Protein AF-0000000076637275 (afdb_homodimer)

Organism: NCBI:txid5963

Structure (mmCIF, N/CA/C/O backbone):
data_AF-0000000076637275-model_v1
#
loop_
_entity.id
_entity.type
_entity.pdbx_description
1 polymer 'Methyltransferase type 11 domain-containing protein'
#
loop_
_atom_site.group_PDB
_atom_site.id
_atom_site.type_symbol
_atom_site.label_atom_id
_atom_site.label_alt_id
_atom_site.label_comp_id
_atom_site.label_asym_id
_atom_site.label_entity_id
_atom_site.label_seq_id
_atom_site.pdbx_PDB_ins_code
_atom_site.Cartn_x
_atom_site.Cartn_y
_atom_site.Cartn_z
_atom_site.occupancy
_atom_site.B_iso_or_equiv
_atom_site.auth_seq_id
_atom_site.auth_comp_id
_atom_site.auth_asym_id
_atom_site.auth_atom_id
_atom_site.pdbx_PDB_model_num
ATOM 1 N N . MET A 1 1 ? 7.848 -31.219 1.165 1 67.25 1 MET A N 1
ATOM 2 C CA . MET A 1 1 ? 6.859 -31.219 0.088 1 67.25 1 MET A CA 1
ATOM 3 C C . MET A 1 1 ? 7.438 -30.594 -1.179 1 67.25 1 MET A C 1
ATOM 5 O O . MET A 1 1 ? 8.336 -29.75 -1.108 1 67.25 1 MET A O 1
ATOM 9 N N . SER A 1 2 ? 6.883 -31.141 -2.352 1 79.88 2 SER A N 1
ATOM 10 C CA . SER A 1 2 ? 7.594 -30.859 -3.594 1 79.88 2 SER A CA 1
ATOM 11 C C . SER A 1 2 ? 7.129 -29.547 -4.203 1 79.88 2 SER A C 1
ATOM 13 O O . SER A 1 2 ? 5.961 -29.172 -4.086 1 79.88 2 SER A O 1
ATOM 15 N N . ALA A 1 3 ? 8.109 -28.812 -4.66 1 84.88 3 ALA A N 1
ATOM 16 C CA . ALA A 1 3 ? 7.832 -27.625 -5.465 1 84.88 3 ALA A CA 1
ATOM 17 C C . ALA A 1 3 ? 7.305 -28 -6.844 1 84.88 3 ALA A C 1
ATOM 19 O O . ALA A 1 3 ? 7.629 -29.078 -7.363 1 84.88 3 ALA A O 1
ATOM 20 N N . LYS A 1 4 ? 6.457 -27.125 -7.391 1 90 4 LYS A N 1
ATOM 21 C CA . LYS A 1 4 ? 6.098 -27.297 -8.797 1 90 4 LYS A CA 1
ATOM 22 C C . LYS A 1 4 ? 7.324 -27.172 -9.695 1 90 4 LYS A C 1
ATOM 24 O O . LYS A 1 4 ? 8.211 -26.359 -9.43 1 90 4 LYS A O 1
ATOM 29 N N . THR A 1 5 ? 7.27 -27.938 -10.719 1 93.06 5 THR A N 1
ATOM 30 C CA . THR A 1 5 ? 8.281 -27.766 -11.758 1 93.06 5 THR A CA 1
ATOM 31 C C . THR A 1 5 ? 8.008 -26.5 -12.57 1 93.06 5 THR A C 1
ATOM 33 O O . THR A 1 5 ? 6.918 -25.922 -12.477 1 93.06 5 THR A O 1
ATOM 36 N N . ILE A 1 6 ? 8.992 -26.094 -13.352 1 95.31 6 ILE A N 1
ATOM 37 C CA . ILE A 1 6 ? 8.844 -24.922 -14.203 1 95.31 6 ILE A CA 1
ATOM 38 C C . ILE A 1 6 ? 7.66 -25.109 -15.148 1 95.31 6 ILE A C 1
ATOM 40 O O . ILE A 1 6 ? 6.852 -24.203 -15.336 1 95.31 6 ILE A O 1
ATOM 44 N N . SER A 1 7 ? 7.582 -26.266 -15.703 1 95 7 SER A N 1
ATOM 45 C CA . SER A 1 7 ? 6.5 -26.562 -16.641 1 95 7 SER A CA 1
ATOM 46 C C . SER A 1 7 ? 5.145 -26.531 -15.938 1 95 7 SER A C 1
ATOM 48 O O . SER A 1 7 ? 4.164 -26.031 -16.5 1 95 7 SER A O 1
ATOM 50 N N . GLU A 1 8 ? 5.043 -27.047 -14.766 1 93.44 8 GLU A N 1
ATOM 51 C CA . GLU A 1 8 ? 3.809 -27.031 -13.992 1 93.44 8 GLU A CA 1
ATOM 52 C C . GLU A 1 8 ? 3.406 -25.594 -13.633 1 93.44 8 GLU A C 1
ATOM 54 O O . GLU A 1 8 ? 2.223 -25.25 -13.664 1 93.44 8 GLU A O 1
ATOM 59 N N . LEU A 1 9 ? 4.363 -24.797 -13.266 1 94.88 9 LEU A N 1
ATOM 60 C CA . LEU A 1 9 ? 4.109 -23.406 -12.938 1 94.88 9 LEU A CA 1
ATOM 61 C C . LEU A 1 9 ? 3.564 -22.641 -14.141 1 94.88 9 LEU A C 1
ATOM 63 O O . LEU A 1 9 ? 2.576 -21.922 -14.031 1 94.88 9 LEU A O 1
ATOM 67 N N . GLU A 1 10 ? 4.254 -22.828 -15.234 1 95.69 10 GLU A N 1
ATOM 68 C CA . GLU A 1 10 ? 3.791 -22.172 -16.469 1 95.69 10 GLU A CA 1
ATOM 69 C C . GLU A 1 10 ? 2.342 -22.547 -16.766 1 95.69 10 GLU A C 1
ATOM 71 O O . GLU A 1 10 ? 1.521 -21.672 -17.047 1 95.69 10 GLU A O 1
ATOM 76 N N . SER A 1 11 ? 2.029 -23.828 -16.703 1 95.12 11 SER A N 1
ATOM 77 C CA . SER A 1 11 ? 0.68 -24.312 -16.984 1 95.12 11 SER A CA 1
ATOM 78 C C . SER A 1 11 ? -0.331 -23.719 -16.016 1 95.12 11 SER A C 1
ATOM 80 O O . SER A 1 11 ? -1.415 -23.297 -16.422 1 95.12 11 SER A O 1
ATOM 82 N N . PHE A 1 12 ? -0.016 -23.719 -14.812 1 93.88 12 PHE A N 1
ATOM 83 C CA . PHE A 1 12 ? -0.884 -23.172 -13.773 1 93.88 12 PHE A CA 1
ATOM 84 C C . PHE A 1 12 ? -1.233 -21.719 -14.062 1 93.88 12 PHE A C 1
ATOM 86 O O . PHE A 1 12 ? -2.408 -21.344 -14.07 1 93.88 12 PHE A O 1
ATOM 93 N N . TRP A 1 13 ? -0.247 -20.922 -14.32 1 95.75 13 TRP A N 1
ATOM 94 C CA . TRP A 1 13 ? -0.464 -19.484 -14.461 1 95.75 13 TRP A CA 1
ATOM 95 C C . TRP A 1 13 ? -1.08 -19.156 -15.82 1 95.75 13 TRP A C 1
ATOM 97 O O . TRP A 1 13 ? -1.781 -18.156 -15.969 1 95.75 13 TRP A O 1
ATOM 107 N N . ASN A 1 14 ? -0.792 -20.047 -16.828 1 96.25 14 ASN A N 1
ATOM 108 C CA . ASN A 1 14 ? -1.54 -19.922 -18.062 1 96.25 14 ASN A CA 1
ATOM 109 C C . ASN A 1 14 ? -3.041 -20.078 -17.844 1 96.25 14 ASN A C 1
ATOM 111 O O . ASN A 1 14 ? -3.844 -19.344 -18.406 1 96.25 14 ASN A O 1
ATOM 115 N N . GLU A 1 15 ? -3.316 -21.031 -17.016 1 94 15 GLU A N 1
ATOM 116 C CA . GLU A 1 15 ? -4.719 -21.312 -16.734 1 94 15 GLU A CA 1
ATOM 117 C C . GLU A 1 15 ? -5.348 -20.234 -15.875 1 94 15 GLU A C 1
ATOM 119 O O . GLU A 1 15 ? -6.531 -19.922 -16.016 1 94 15 GLU A O 1
ATOM 124 N N . PHE A 1 16 ? -4.641 -19.609 -15.07 1 92.44 16 PHE A N 1
ATOM 125 C CA . PHE A 1 16 ? -5.152 -18.75 -14.016 1 92.44 16 PHE A CA 1
ATOM 126 C C . PHE A 1 16 ? -5.219 -17.297 -14.484 1 92.44 16 PHE A C 1
ATOM 128 O O . PHE A 1 16 ? -5.723 -16.422 -13.773 1 92.44 16 PHE A O 1
ATOM 135 N N . GLN A 1 17 ? -4.758 -16.938 -15.578 1 90.75 17 GLN A N 1
ATOM 136 C CA . GLN A 1 17 ? -4.445 -15.57 -15.977 1 90.75 17 GLN A CA 1
ATOM 137 C C . GLN A 1 17 ? -5.684 -14.68 -15.898 1 90.75 17 GLN A C 1
ATOM 139 O O . GLN A 1 17 ? -5.652 -13.625 -15.266 1 90.75 17 GLN A O 1
ATOM 144 N N . SER A 1 18 ? -6.82 -15.039 -16.406 1 87.31 18 SER A N 1
ATOM 145 C CA . SER A 1 18 ? -8.008 -14.188 -16.469 1 87.31 18 SER A CA 1
ATOM 146 C C . SER A 1 18 ? -8.617 -14 -15.078 1 87.31 18 SER A C 1
ATOM 148 O O . SER A 1 18 ? -8.93 -12.867 -14.688 1 87.31 18 SER A O 1
ATOM 150 N N . ASP A 1 19 ? -8.695 -15.102 -14.367 1 89.88 19 ASP A N 1
ATOM 151 C CA . ASP A 1 19 ? -9.273 -15.031 -13.023 1 89.88 19 ASP A CA 1
ATOM 152 C C . ASP A 1 19 ? -8.352 -14.281 -12.07 1 89.88 19 ASP A C 1
ATOM 154 O O . ASP A 1 19 ? -8.82 -13.547 -11.195 1 89.88 19 ASP A O 1
ATOM 158 N N . TYR A 1 20 ? -7.102 -14.5 -12.266 1 90.56 20 TYR A N 1
ATOM 159 C CA . TYR A 1 20 ? -6.156 -13.781 -11.422 1 90.56 20 TYR A CA 1
ATOM 160 C C . TYR A 1 20 ? -6.309 -12.273 -11.594 1 90.56 20 TYR A C 1
ATOM 162 O O . TYR A 1 20 ? -6.418 -11.539 -10.609 1 90.56 20 TYR A O 1
ATOM 170 N N . GLU A 1 21 ? -6.32 -11.805 -12.766 1 87.88 21 GLU A N 1
ATOM 171 C CA . GLU A 1 21 ? -6.422 -10.375 -13.047 1 87.88 21 GLU A CA 1
ATOM 172 C C . GLU A 1 21 ? -7.695 -9.789 -12.453 1 87.88 21 GLU A C 1
ATOM 174 O O . GLU A 1 21 ? -7.656 -8.742 -11.797 1 87.88 21 GLU A O 1
ATOM 179 N N . SER A 1 22 ? -8.758 -10.469 -12.625 1 84.56 22 SER A N 1
ATOM 180 C CA . SER A 1 22 ? -10.062 -9.906 -12.266 1 84.56 22 SER A CA 1
ATOM 181 C C . SER A 1 22 ? -10.305 -10.008 -10.766 1 84.56 22 SER A C 1
ATOM 183 O O . SER A 1 22 ? -10.984 -9.156 -10.18 1 84.56 22 SER A O 1
ATOM 185 N N . LYS A 1 23 ? -9.672 -10.977 -10.148 1 82.06 23 LYS A N 1
ATOM 186 C CA . LYS A 1 23 ? -10.109 -11.25 -8.781 1 82.06 23 LYS A CA 1
ATOM 187 C C . LYS A 1 23 ? -9.016 -10.93 -7.773 1 82.06 23 LYS A C 1
ATOM 189 O O . LYS A 1 23 ? -9.297 -10.609 -6.621 1 82.06 23 LYS A O 1
ATOM 194 N N . LEU A 1 24 ? -7.766 -11.062 -8.172 1 83.44 24 LEU A N 1
ATOM 195 C CA . LEU A 1 24 ? -6.703 -10.992 -7.176 1 83.44 24 LEU A CA 1
ATOM 196 C C . LEU A 1 24 ? -5.688 -9.914 -7.539 1 83.44 24 LEU A C 1
ATOM 198 O O . LEU A 1 24 ? -4.977 -9.406 -6.668 1 83.44 24 LEU A O 1
ATOM 202 N N . GLY A 1 25 ? -5.676 -9.609 -8.773 1 84.31 25 GLY A N 1
ATOM 203 C CA . GLY A 1 25 ? -4.613 -8.75 -9.273 1 84.31 25 GLY A CA 1
ATOM 204 C C . GLY A 1 25 ? -4.52 -7.43 -8.539 1 84.31 25 GLY A C 1
ATOM 205 O O . GLY A 1 25 ? -3.436 -7.023 -8.117 1 84.31 25 GLY A O 1
ATOM 206 N N . ASN A 1 26 ? -5.586 -6.855 -8.312 1 84.44 26 ASN A N 1
ATOM 207 C CA . ASN A 1 26 ? -5.605 -5.539 -7.68 1 84.44 26 ASN A CA 1
ATOM 208 C C . ASN A 1 26 ? -5.137 -5.605 -6.23 1 84.44 26 ASN A C 1
ATOM 210 O O . ASN A 1 26 ? -4.434 -4.711 -5.758 1 84.44 26 ASN A O 1
ATOM 214 N N . THR A 1 27 ? -5.527 -6.625 -5.559 1 87.62 27 THR A N 1
ATOM 215 C CA . THR A 1 27 ? -5.117 -6.797 -4.172 1 87.62 27 THR A CA 1
ATOM 216 C C . THR A 1 27 ? -3.602 -6.961 -4.07 1 87.62 27 THR A C 1
ATOM 218 O O . THR A 1 27 ? -2.965 -6.363 -3.203 1 87.62 27 THR A O 1
ATOM 221 N N . MET A 1 28 ? -3.057 -7.617 -5.016 1 89.38 28 MET A N 1
ATOM 222 C CA . MET A 1 28 ? -1.629 -7.922 -4.973 1 89.38 28 MET A CA 1
ATOM 223 C C . MET A 1 28 ? -0.801 -6.684 -5.305 1 89.38 28 MET A C 1
ATOM 225 O O . MET A 1 28 ? 0.352 -6.57 -4.883 1 89.38 28 MET A O 1
ATOM 229 N N . THR A 1 29 ? -1.382 -5.73 -5.996 1 91.19 29 THR A N 1
ATOM 230 C CA . THR A 1 29 ? -0.647 -4.535 -6.398 1 91.19 29 THR A CA 1
ATOM 231 C C . THR A 1 29 ? -0.3 -3.68 -5.184 1 91.19 29 THR A C 1
ATOM 233 O O . THR A 1 29 ? 0.593 -2.834 -5.246 1 91.19 29 THR A O 1
ATOM 236 N N . LEU A 1 30 ? -0.978 -3.887 -4.109 1 92 30 LEU A N 1
ATOM 237 C CA . LEU A 1 30 ? -0.707 -3.107 -2.908 1 92 30 LEU A CA 1
ATOM 238 C C . LEU A 1 30 ? 0.7 -3.381 -2.387 1 92 30 LEU A C 1
ATOM 240 O O . LEU A 1 30 ? 1.366 -2.475 -1.881 1 92 30 LEU A O 1
ATOM 244 N N . PHE A 1 31 ? 1.146 -4.617 -2.533 1 95.69 31 PHE A N 1
ATOM 245 C CA . PHE A 1 31 ? 2.533 -4.91 -2.193 1 95.69 31 PHE A CA 1
ATOM 246 C C . PHE A 1 31 ? 3.486 -4.191 -3.139 1 95.69 31 PHE A C 1
ATOM 248 O O . PHE A 1 31 ? 4.527 -3.688 -2.713 1 95.69 31 PHE A O 1
ATOM 255 N N . ASN A 1 32 ? 3.1 -4.129 -4.41 1 95.44 32 ASN A N 1
ATOM 256 C CA . ASN A 1 32 ? 3.947 -3.518 -5.43 1 95.44 32 ASN A CA 1
ATOM 257 C C . ASN A 1 32 ? 4.129 -2.023 -5.184 1 95.44 32 ASN A C 1
ATOM 259 O O . ASN A 1 32 ? 5.199 -1.471 -5.457 1 95.44 32 ASN A O 1
ATOM 263 N N . HIS A 1 33 ? 3.115 -1.416 -4.707 1 94.94 33 HIS A N 1
ATOM 264 C CA . HIS A 1 33 ? 3.24 0.011 -4.43 1 94.94 33 HIS A CA 1
ATOM 265 C C . HIS A 1 33 ? 4.324 0.277 -3.391 1 94.94 33 HIS A C 1
ATOM 267 O O . HIS A 1 33 ? 5.086 1.239 -3.514 1 94.94 33 HIS A O 1
ATOM 273 N N . SER A 1 34 ? 4.355 -0.534 -2.422 1 94.5 34 SER A N 1
ATOM 274 C CA . SER A 1 34 ? 5.398 -0.41 -1.409 1 94.5 34 SER A CA 1
ATOM 275 C C . SER A 1 34 ? 6.773 -0.713 -1.993 1 94.5 34 SER A C 1
ATOM 277 O O . SER A 1 34 ? 7.75 -0.025 -1.686 1 94.5 34 SER A O 1
ATOM 279 N N . LEU A 1 35 ? 6.859 -1.729 -2.812 1 96.31 35 LEU A N 1
ATOM 280 C CA . LEU A 1 35 ? 8.125 -2.094 -3.432 1 96.31 35 LEU A CA 1
ATOM 281 C C . LEU A 1 35 ? 8.633 -0.976 -4.34 1 96.31 35 LEU A C 1
ATOM 283 O O . LEU A 1 35 ? 9.805 -0.601 -4.281 1 96.31 35 LEU A O 1
ATOM 287 N N . ILE A 1 36 ? 7.734 -0.446 -5.133 1 96.31 36 ILE A N 1
ATOM 288 C CA . ILE A 1 36 ? 8.078 0.62 -6.066 1 96.31 36 ILE A CA 1
ATOM 289 C C . ILE A 1 36 ? 8.547 1.853 -5.293 1 96.31 36 ILE A C 1
ATOM 291 O O . ILE A 1 36 ? 9.508 2.512 -5.688 1 96.31 36 ILE A O 1
ATOM 295 N N . HIS A 1 37 ? 7.852 2.105 -4.188 1 92.31 37 HIS A N 1
ATOM 296 C CA . HIS A 1 37 ? 8.219 3.213 -3.312 1 92.31 37 HIS A CA 1
ATOM 297 C C . HIS A 1 37 ? 9.664 3.086 -2.84 1 92.31 37 HIS A C 1
ATOM 299 O O . HIS A 1 37 ? 10.359 4.09 -2.688 1 92.31 37 HIS A O 1
ATOM 305 N N . MET A 1 38 ? 10.109 1.906 -2.713 1 92.06 38 MET A N 1
ATOM 306 C CA . MET A 1 38 ? 11.422 1.648 -2.129 1 92.06 38 MET A CA 1
ATOM 307 C C . MET A 1 38 ? 12.477 1.45 -3.217 1 92.06 38 MET A C 1
ATOM 309 O O . MET A 1 38 ? 13.664 1.29 -2.918 1 92.06 38 MET A O 1
ATOM 313 N N . LEU A 1 39 ? 12.156 1.493 -4.445 1 94.19 39 LEU A N 1
ATOM 314 C CA . LEU A 1 39 ? 13.039 1.138 -5.551 1 94.19 39 LEU A CA 1
ATOM 315 C C . LEU A 1 39 ? 13.859 2.344 -6.004 1 94.19 39 LEU A C 1
ATOM 317 O O . LEU A 1 39 ? 14.781 2.207 -6.809 1 94.19 39 LEU A O 1
ATOM 321 N N . ASN A 1 40 ? 13.586 3.533 -5.469 1 89.5 40 ASN A N 1
ATOM 322 C CA . ASN A 1 40 ? 14.242 4.758 -5.922 1 89.5 40 ASN A CA 1
ATOM 323 C C . ASN A 1 40 ? 14.18 4.902 -7.438 1 89.5 40 ASN A C 1
ATOM 325 O O . ASN A 1 40 ? 15.211 5.039 -8.094 1 89.5 40 ASN A O 1
ATOM 329 N N . THR A 1 41 ? 12.969 5.059 -7.957 1 94.12 41 THR A N 1
ATOM 330 C CA . THR A 1 41 ? 12.711 5.004 -9.391 1 94.12 41 THR A CA 1
ATOM 331 C C . THR A 1 41 ? 13.125 6.309 -10.062 1 94.12 41 THR A C 1
ATOM 333 O O . THR A 1 41 ? 13.312 6.355 -11.281 1 94.12 41 THR A O 1
ATOM 336 N N . ASN A 1 42 ? 13.234 7.336 -9.242 1 90.88 42 ASN A N 1
ATOM 337 C CA . ASN A 1 42 ? 13.547 8.641 -9.805 1 90.88 42 ASN A CA 1
ATOM 338 C C . ASN A 1 42 ? 14.906 8.641 -10.508 1 90.88 42 ASN A C 1
ATOM 340 O O . ASN A 1 42 ? 15.133 9.406 -11.438 1 90.88 42 ASN A O 1
ATOM 344 N N . SER A 1 43 ? 15.781 7.789 -10.055 1 93.69 43 SER A N 1
ATOM 345 C CA . SER A 1 43 ? 17.125 7.734 -10.641 1 93.69 43 SER A CA 1
ATOM 346 C C . SER A 1 43 ? 17.328 6.449 -11.43 1 93.69 43 SER A C 1
ATOM 348 O O . SER A 1 43 ? 18.453 6.098 -11.766 1 93.69 43 SER A O 1
ATOM 350 N N . ALA A 1 44 ? 16.266 5.75 -11.688 1 97.31 44 ALA A N 1
ATOM 351 C CA . ALA A 1 44 ? 16.359 4.484 -12.414 1 97.31 44 ALA A CA 1
ATOM 352 C C . ALA A 1 44 ? 16.594 4.723 -13.906 1 97.31 44 ALA A C 1
ATOM 354 O O . ALA A 1 44 ? 16.062 5.672 -14.477 1 97.31 44 ALA A O 1
ATOM 355 N N . SER A 1 45 ? 17.375 3.908 -14.531 1 98.19 45 SER A N 1
ATOM 356 C CA . SER A 1 45 ? 17.625 3.971 -15.977 1 98.19 45 SER A CA 1
ATOM 357 C C . SER A 1 45 ? 17.078 2.732 -16.672 1 98.19 45 SER A C 1
ATOM 359 O O . SER A 1 45 ? 16.547 2.824 -17.781 1 98.19 45 SER A O 1
ATOM 361 N N . SER A 1 46 ? 17.266 1.611 -16.109 1 98.69 46 SER A N 1
ATOM 362 C CA . SER A 1 46 ? 16.844 0.327 -16.656 1 98.69 46 SER A CA 1
ATOM 363 C C . SER A 1 46 ? 16.234 -0.557 -15.562 1 98.69 46 SER A C 1
ATOM 365 O O . SER A 1 46 ? 16.922 -0.968 -14.633 1 98.69 46 SER A O 1
ATOM 367 N N . ILE A 1 47 ? 14.984 -0.893 -15.742 1 98.81 47 ILE A N 1
ATOM 368 C CA . ILE A 1 47 ? 14.242 -1.621 -14.719 1 98.81 47 ILE A CA 1
ATOM 369 C C . ILE A 1 47 ? 13.773 -2.96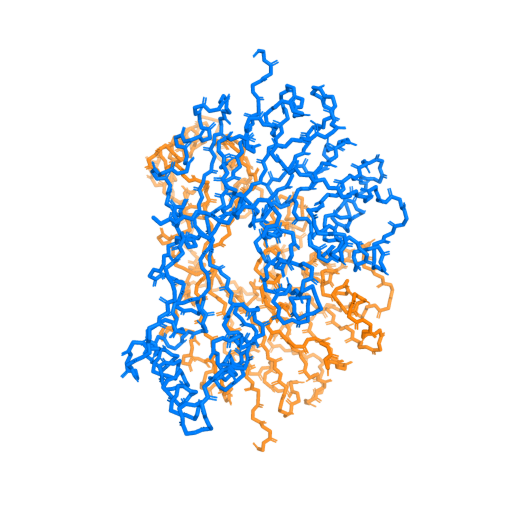3 -15.273 1 98.81 47 ILE A C 1
ATOM 371 O O . ILE A 1 47 ? 13.258 -3.033 -16.391 1 98.81 47 ILE A O 1
ATOM 375 N N . LEU A 1 48 ? 14 -4.035 -14.523 1 98.94 48 LEU A N 1
ATOM 376 C CA . LEU A 1 48 ? 13.492 -5.363 -14.836 1 98.94 48 LEU A CA 1
ATOM 377 C C . LEU A 1 48 ? 12.445 -5.797 -13.812 1 98.94 48 LEU A C 1
ATOM 379 O O . LEU A 1 48 ? 12.68 -5.719 -12.602 1 98.94 48 LEU A O 1
ATOM 383 N N . GLU A 1 49 ? 11.32 -6.125 -14.273 1 98.88 49 GLU A N 1
ATOM 384 C CA . GLU A 1 49 ? 10.32 -6.754 -13.414 1 98.88 49 GLU A CA 1
ATOM 385 C C . GLU A 1 49 ? 10.188 -8.242 -13.727 1 98.88 49 GLU A C 1
ATOM 387 O O . GLU A 1 49 ? 10.055 -8.633 -14.883 1 98.88 49 GLU A O 1
ATOM 392 N N . LEU A 1 50 ? 10.273 -9.047 -12.711 1 98.81 50 LEU A N 1
ATOM 393 C CA . LEU A 1 50 ? 10.094 -10.492 -12.828 1 98.81 50 LEU A CA 1
ATOM 394 C C . LEU A 1 50 ? 8.758 -10.922 -12.242 1 98.81 50 LEU A C 1
ATOM 396 O O . LEU A 1 50 ? 8.375 -10.477 -11.164 1 98.81 50 LEU A O 1
ATOM 400 N N . GLY A 1 51 ? 8.078 -11.836 -12.977 1 98.19 51 GLY A N 1
ATOM 401 C CA . GLY A 1 51 ? 6.738 -12.211 -12.555 1 98.19 51 GLY A CA 1
ATOM 402 C C . GLY A 1 51 ? 5.738 -11.07 -12.648 1 98.19 51 GLY A C 1
ATOM 403 O O . GLY A 1 51 ? 5.027 -10.789 -11.688 1 98.19 51 GLY A O 1
ATOM 404 N N . CYS A 1 52 ? 5.613 -10.477 -13.828 1 97.88 52 CYS A N 1
ATOM 405 C CA . CYS A 1 52 ? 4.84 -9.25 -13.953 1 97.88 52 CYS A CA 1
ATOM 406 C C . CYS A 1 52 ? 3.346 -9.555 -14.023 1 97.88 52 CYS A C 1
ATOM 408 O O . CYS A 1 52 ? 2.52 -8.648 -13.898 1 97.88 52 CYS A O 1
ATOM 410 N N . GLY A 1 53 ? 2.98 -10.867 -14.219 1 97.25 53 GLY A N 1
ATOM 411 C CA . GLY A 1 53 ? 1.572 -11.219 -14.312 1 97.25 53 GLY A CA 1
ATOM 412 C C . GLY A 1 53 ? 0.84 -10.461 -15.406 1 97.25 53 GLY A C 1
ATOM 413 O O . GLY A 1 53 ? 1.36 -10.297 -16.516 1 97.25 53 GLY A O 1
ATOM 414 N N . PRO A 1 54 ? -0.39 -10.078 -15.109 1 96.69 54 PRO A N 1
ATOM 415 C CA . PRO A 1 54 ? -1.164 -9.359 -16.125 1 96.69 54 PRO A CA 1
ATOM 416 C C . PRO A 1 54 ? -0.721 -7.902 -16.266 1 96.69 54 PRO A C 1
ATOM 418 O O . PRO A 1 54 ? -1.373 -7.125 -16.969 1 96.69 54 PRO A O 1
ATOM 421 N N . GLY A 1 55 ? 0.264 -7.496 -15.609 1 96.81 55 GLY A N 1
ATOM 422 C CA . GLY A 1 55 ? 0.903 -6.223 -15.891 1 96.81 55 GLY A CA 1
ATOM 423 C C . GLY A 1 55 ? 0.416 -5.098 -15 1 96.81 55 GLY A C 1
ATOM 424 O O . GLY A 1 55 ? 0.726 -3.928 -15.242 1 96.81 55 GLY A O 1
ATOM 425 N N . LEU A 1 56 ? -0.306 -5.375 -13.969 1 94.69 56 LEU A N 1
ATOM 426 C CA . LEU A 1 56 ? -0.855 -4.332 -13.109 1 94.69 56 LEU A CA 1
ATOM 427 C C . LEU A 1 56 ? 0.252 -3.627 -12.336 1 94.69 56 LEU A C 1
ATOM 429 O O . LEU A 1 56 ? 0.251 -2.398 -12.219 1 94.69 56 LEU A O 1
ATOM 433 N N . GLY A 1 57 ? 1.158 -4.422 -11.789 1 95.19 57 GLY A N 1
ATOM 434 C CA . GLY A 1 57 ? 2.303 -3.826 -11.125 1 95.19 57 GLY A CA 1
ATOM 435 C C . GLY A 1 57 ? 3.195 -3.035 -12.062 1 95.19 57 GLY A C 1
ATOM 436 O O . GLY A 1 57 ? 3.691 -1.966 -11.695 1 95.19 57 GLY A O 1
ATOM 437 N N . THR A 1 58 ? 3.355 -3.539 -13.242 1 97.69 58 THR A N 1
ATOM 438 C CA . THR A 1 58 ? 4.141 -2.854 -14.266 1 97.69 58 THR A CA 1
ATOM 439 C C . THR A 1 58 ? 3.527 -1.496 -14.602 1 97.69 58 THR A C 1
ATOM 441 O O . THR A 1 58 ? 4.246 -0.509 -14.766 1 97.69 58 THR A O 1
ATOM 444 N N . LEU A 1 59 ? 2.242 -1.514 -14.727 1 96.25 59 LEU A N 1
ATOM 445 C CA . LEU A 1 59 ? 1.534 -0.273 -15.023 1 96.25 59 LEU A CA 1
ATOM 446 C C . LEU A 1 59 ? 1.758 0.758 -13.922 1 96.25 59 LEU A C 1
ATOM 448 O O . LEU A 1 59 ? 1.989 1.935 -14.203 1 96.25 59 LEU A O 1
ATOM 452 N N . SER A 1 60 ? 1.684 0.306 -12.695 1 94.5 60 SER A N 1
ATOM 453 C CA . SER A 1 60 ? 1.951 1.187 -11.562 1 94.5 60 SER A CA 1
ATOM 454 C C . SER A 1 60 ? 3.363 1.757 -11.625 1 94.5 60 SER A C 1
ATOM 456 O O . SER A 1 60 ? 3.574 2.939 -11.352 1 94.5 60 SER A O 1
ATOM 458 N N . LEU A 1 61 ? 4.281 0.926 -11.93 1 96.81 61 LEU A N 1
ATOM 459 C CA . LEU A 1 61 ? 5.668 1.35 -12.078 1 96.81 61 LEU A CA 1
ATOM 460 C C . LEU A 1 61 ? 5.805 2.381 -13.188 1 96.81 61 LEU A C 1
ATOM 462 O O . LEU A 1 61 ? 6.453 3.414 -13.008 1 96.81 61 LEU A O 1
ATOM 466 N N . PHE A 1 62 ? 5.188 2.15 -14.297 1 96.5 62 PHE A N 1
ATOM 467 C CA . PHE A 1 62 ? 5.203 3.057 -15.445 1 96.5 62 PHE A CA 1
ATOM 468 C C . PHE A 1 62 ? 4.629 4.414 -15.062 1 96.5 62 PHE A C 1
ATOM 470 O O . PHE A 1 62 ? 5.227 5.453 -15.352 1 96.5 62 PHE A O 1
ATOM 477 N N . ARG A 1 63 ? 3.541 4.379 -14.414 1 93.19 63 ARG A N 1
ATOM 478 C CA . ARG A 1 63 ? 2.889 5.613 -13.992 1 93.19 63 ARG A CA 1
ATOM 479 C C . ARG A 1 63 ? 3.768 6.391 -13.023 1 93.19 63 ARG A C 1
ATOM 481 O O . ARG A 1 63 ? 3.854 7.621 -13.094 1 93.19 63 ARG A O 1
ATOM 488 N N . LYS A 1 64 ? 4.359 5.68 -12.109 1 93.25 64 LYS A N 1
ATOM 489 C CA . LYS A 1 64 ? 5.27 6.324 -11.164 1 93.25 64 LYS A CA 1
ATOM 490 C C . LYS A 1 64 ? 6.395 7.055 -11.898 1 93.25 64 LYS A C 1
ATOM 492 O O . LYS A 1 64 ? 6.727 8.195 -11.555 1 93.25 64 LYS A O 1
ATOM 497 N N . LEU A 1 65 ? 6.973 6.414 -12.844 1 95.5 65 LEU A N 1
ATOM 498 C CA . LEU A 1 65 ? 8.039 7.023 -13.633 1 95.5 65 LEU A CA 1
ATOM 499 C C . LEU A 1 65 ? 7.535 8.273 -14.352 1 95.5 65 LEU A C 1
ATOM 501 O O . LEU A 1 65 ? 8.219 9.297 -14.375 1 95.5 65 LEU A O 1
ATOM 505 N N .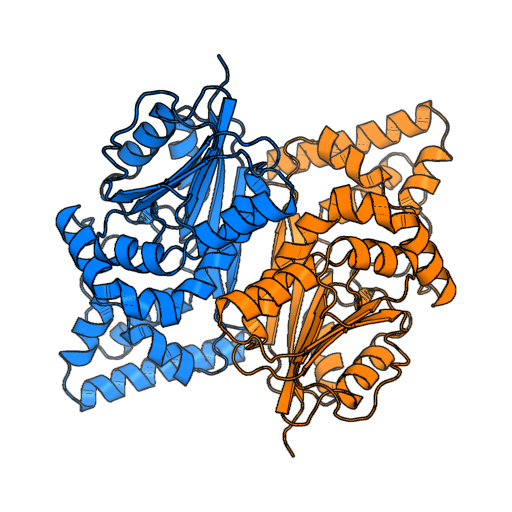 GLN A 1 66 ? 6.316 8.18 -14.867 1 92.31 66 GLN A N 1
ATOM 506 C CA . GLN A 1 66 ? 5.719 9.336 -15.531 1 92.31 66 GLN A CA 1
ATOM 507 C C . GLN A 1 66 ? 5.512 10.484 -14.547 1 92.31 66 GLN A C 1
ATOM 509 O O . GLN A 1 66 ? 5.84 11.633 -14.844 1 92.31 66 GLN A O 1
ATOM 514 N N . ASP A 1 67 ? 4.984 10.156 -13.445 1 88.5 67 ASP A N 1
ATOM 515 C CA . ASP A 1 67 ? 4.668 11.164 -12.438 1 88.5 67 ASP A CA 1
ATOM 516 C C . ASP A 1 67 ? 5.934 11.859 -11.945 1 88.5 67 ASP A C 1
ATOM 518 O O . ASP A 1 67 ? 5.898 13.047 -11.594 1 88.5 67 ASP A O 1
ATOM 522 N N . GLU A 1 68 ? 7.027 11.141 -11.945 1 90.81 68 GLU A N 1
ATOM 523 C CA . GLU A 1 68 ? 8.297 11.688 -11.453 1 90.81 68 GLU A CA 1
ATOM 524 C C . GLU A 1 68 ? 9.062 12.391 -12.57 1 90.81 68 GLU A C 1
ATOM 526 O O . GLU A 1 68 ? 10.109 13 -12.328 1 90.81 68 GLU A O 1
ATOM 531 N N . GLY A 1 69 ? 8.648 12.289 -13.734 1 93.06 69 GLY A N 1
ATOM 532 C CA . GLY A 1 69 ? 9.312 12.898 -14.875 1 93.06 69 GLY A CA 1
ATOM 533 C C . GLY A 1 69 ? 10.477 12.078 -15.398 1 93.06 69 GLY A C 1
ATOM 534 O O . GLY A 1 69 ? 11.281 12.562 -16.188 1 93.06 69 GLY A O 1
ATOM 535 N N . ASN A 1 70 ? 10.609 10.875 -14.906 1 95.5 70 ASN A N 1
ATOM 536 C CA . ASN A 1 70 ? 11.641 9.969 -15.406 1 95.5 70 ASN A CA 1
ATOM 537 C C . ASN A 1 70 ? 11.141 9.164 -16.609 1 95.5 70 ASN A C 1
ATOM 539 O O . ASN A 1 70 ? 11.055 7.938 -16.547 1 95.5 70 ASN A O 1
ATOM 543 N N . THR A 1 71 ? 11.031 9.828 -17.688 1 92.62 71 THR A N 1
ATOM 544 C CA . THR A 1 71 ? 10.414 9.227 -18.875 1 92.62 71 THR A CA 1
ATOM 545 C C . THR A 1 71 ? 11.453 8.492 -19.703 1 92.62 71 THR A C 1
ATOM 547 O O . THR A 1 71 ? 11.109 7.762 -20.641 1 92.62 71 THR A O 1
ATOM 550 N N . LYS A 1 72 ? 12.656 8.594 -19.312 1 94.75 72 LYS A N 1
ATOM 551 C CA . LYS A 1 72 ? 13.727 7.973 -20.094 1 94.75 72 LYS A CA 1
ATOM 552 C C . LYS A 1 72 ? 14.031 6.566 -19.594 1 94.75 72 LYS A C 1
ATOM 554 O O . LYS A 1 72 ? 14.719 5.797 -20.266 1 94.75 72 LYS A O 1
ATOM 559 N N . ALA A 1 73 ? 13.555 6.273 -18.422 1 97.25 73 ALA A N 1
ATOM 560 C CA . ALA A 1 73 ? 13.797 4.934 -17.875 1 97.25 73 ALA A CA 1
ATOM 561 C C . ALA A 1 73 ? 13.133 3.867 -18.75 1 97.25 73 ALA A C 1
ATOM 563 O O . ALA A 1 73 ? 12.008 4.051 -19.203 1 97.25 73 ALA A O 1
ATOM 564 N N . SER A 1 74 ? 13.867 2.799 -18.984 1 98.19 74 SER A N 1
ATOM 565 C CA . SER A 1 74 ? 13.312 1.67 -19.719 1 98.19 74 SER A CA 1
ATOM 566 C C . SER A 1 74 ? 12.812 0.584 -18.781 1 98.19 74 SER A C 1
ATOM 568 O O . SER A 1 74 ? 13.43 0.321 -17.75 1 98.19 74 SER A O 1
ATOM 570 N N . ILE A 1 75 ? 11.695 -0.008 -19.141 1 98.69 75 ILE A N 1
ATOM 571 C CA . ILE A 1 75 ? 11.125 -1.102 -18.359 1 98.69 75 ILE A CA 1
ATOM 572 C C . ILE A 1 75 ? 11.102 -2.377 -19.188 1 98.69 75 ILE A C 1
ATOM 574 O O . ILE A 1 75 ? 10.602 -2.375 -20.328 1 98.69 75 ILE A O 1
ATOM 578 N N . THR A 1 76 ? 11.68 -3.424 -18.719 1 98.88 76 THR A N 1
ATOM 579 C CA . THR A 1 76 ? 11.477 -4.789 -19.188 1 98.88 76 THR A CA 1
ATOM 580 C C . THR A 1 76 ? 10.695 -5.605 -18.156 1 98.88 76 THR A C 1
ATOM 582 O O . THR A 1 76 ? 11.055 -5.637 -16.984 1 98.88 76 THR A O 1
ATOM 585 N N . ALA A 1 77 ? 9.633 -6.141 -18.578 1 98.81 77 ALA A N 1
ATOM 586 C CA . ALA A 1 77 ? 8.805 -6.965 -17.703 1 98.81 77 ALA A CA 1
ATOM 587 C C . ALA A 1 77 ? 8.688 -8.391 -18.234 1 98.81 77 ALA A C 1
ATOM 589 O O . ALA A 1 77 ? 8.414 -8.602 -19.422 1 98.81 77 ALA A O 1
ATOM 590 N N . CYS A 1 78 ? 8.93 -9.336 -17.328 1 98.75 78 CYS A N 1
ATOM 591 C CA . CYS A 1 78 ? 8.945 -10.742 -17.719 1 98.75 78 CYS A CA 1
ATOM 592 C C . CYS A 1 78 ? 7.957 -11.555 -16.891 1 98.75 78 CYS A C 1
ATOM 594 O O . CYS A 1 78 ? 7.672 -11.219 -15.742 1 98.75 78 CYS A O 1
ATOM 596 N N . ASP A 1 79 ? 7.488 -12.57 -17.5 1 98.69 79 ASP A N 1
ATOM 597 C CA . ASP A 1 79 ? 6.711 -13.602 -16.828 1 98.69 79 ASP A CA 1
ATOM 598 C C . ASP A 1 79 ? 6.934 -14.969 -17.469 1 98.69 79 ASP A C 1
ATOM 600 O O . ASP A 1 79 ? 7.246 -15.047 -18.672 1 98.69 79 ASP A O 1
ATOM 604 N N . LEU A 1 80 ? 6.801 -15.969 -16.656 1 98.5 80 LEU A N 1
ATOM 605 C CA . LEU A 1 80 ? 6.945 -17.328 -17.156 1 98.5 80 LEU A CA 1
ATOM 606 C C . LEU A 1 80 ? 5.785 -17.703 -18.062 1 98.5 80 LEU A C 1
ATOM 608 O O . LEU A 1 80 ? 5.945 -18.516 -18.984 1 98.5 80 LEU A O 1
ATOM 612 N N . SER A 1 81 ? 4.617 -17.156 -17.859 1 98.38 81 SER A N 1
ATOM 613 C CA . SER A 1 81 ? 3.371 -17.5 -18.531 1 98.38 81 SER A CA 1
ATOM 614 C C . SER A 1 81 ? 3.139 -16.641 -19.766 1 98.38 81 SER A C 1
ATOM 616 O O . SER A 1 81 ? 2.875 -15.445 -19.641 1 98.38 81 SER A O 1
ATOM 618 N N . PRO A 1 82 ? 3.133 -17.25 -20.969 1 98.25 82 PRO A N 1
ATOM 619 C CA . PRO A 1 82 ? 2.783 -16.484 -22.172 1 98.25 82 PRO A CA 1
ATOM 620 C C . PRO A 1 82 ? 1.397 -15.852 -22.078 1 98.25 82 PRO A C 1
ATOM 622 O O . PRO A 1 82 ? 1.184 -14.75 -22.594 1 98.25 82 PRO A O 1
ATOM 625 N N . ALA A 1 83 ? 0.492 -16.531 -21.422 1 97.94 83 ALA A N 1
ATOM 626 C CA . ALA A 1 83 ? -0.86 -15.992 -21.281 1 97.94 83 ALA A CA 1
ATOM 627 C C . ALA A 1 83 ? -0.86 -14.719 -20.438 1 97.94 83 ALA A C 1
ATOM 629 O O . ALA A 1 83 ? -1.596 -13.773 -20.734 1 97.94 83 ALA A O 1
ATOM 630 N N . MET A 1 84 ? -0.094 -14.711 -19.406 1 97.94 84 MET A N 1
ATOM 631 C CA . MET A 1 84 ? 0.041 -13.516 -18.578 1 97.94 84 MET A CA 1
ATOM 632 C C . MET A 1 84 ? 0.644 -12.367 -19.391 1 97.94 84 MET A C 1
ATOM 634 O O . MET A 1 84 ? 0.178 -11.234 -19.297 1 97.94 84 MET A O 1
ATOM 638 N N . ILE A 1 85 ? 1.625 -12.672 -20.188 1 98.38 85 ILE A N 1
ATOM 639 C CA . ILE A 1 85 ? 2.279 -11.664 -21.016 1 98.38 85 ILE A CA 1
ATOM 640 C C . ILE A 1 85 ? 1.279 -11.094 -22.016 1 98.38 85 ILE A C 1
ATOM 642 O O . ILE A 1 85 ? 1.264 -9.883 -22.266 1 98.38 85 ILE A O 1
ATOM 646 N N . GLU A 1 86 ? 0.491 -11.914 -22.578 1 97.75 86 GLU A N 1
ATOM 647 C CA . GLU A 1 86 ? -0.53 -11.445 -23.5 1 97.75 86 GLU A CA 1
ATOM 648 C C . GLU A 1 86 ? -1.521 -10.508 -22.812 1 97.75 86 GLU A C 1
ATOM 650 O O . GLU A 1 86 ? -1.935 -9.5 -23.391 1 97.75 86 GLU A O 1
ATOM 655 N N . CYS A 1 87 ? -1.913 -10.898 -21.625 1 96.25 87 CYS A N 1
ATOM 656 C CA . CYS A 1 87 ? -2.777 -10.023 -20.844 1 96.25 87 CYS A CA 1
ATOM 657 C C . CYS A 1 87 ? -2.111 -8.68 -20.594 1 96.25 87 CYS A C 1
ATOM 659 O O . CYS A 1 87 ? -2.748 -7.629 -20.734 1 96.25 87 CYS A O 1
ATOM 661 N N . ALA A 1 88 ? -0.864 -8.695 -20.25 1 97.25 88 ALA A N 1
ATOM 662 C CA . ALA A 1 88 ? -0.105 -7.48 -19.969 1 97.25 88 ALA A CA 1
ATOM 663 C C . ALA A 1 88 ? 0.015 -6.605 -21.203 1 97.25 88 ALA A C 1
ATOM 665 O O . ALA A 1 88 ? -0.083 -5.379 -21.125 1 97.25 88 ALA A O 1
ATOM 666 N N . ARG A 1 89 ? 0.183 -7.23 -22.312 1 97.38 89 ARG A N 1
ATOM 667 C CA . ARG A 1 89 ? 0.366 -6.523 -23.57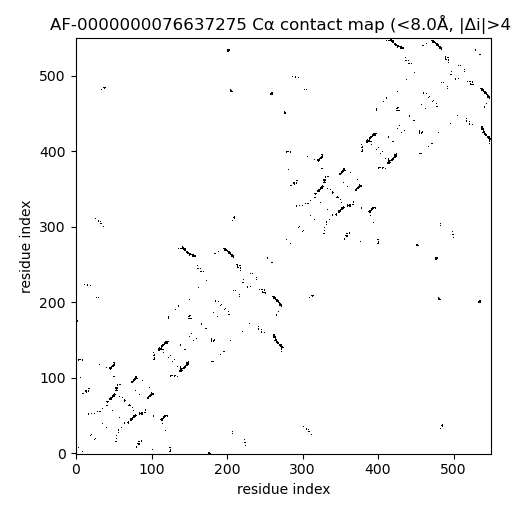8 1 97.38 89 ARG A CA 1
ATOM 668 C C . ARG A 1 89 ? -0.856 -5.676 -23.906 1 97.38 89 ARG A C 1
ATOM 670 O O . ARG A 1 89 ? -0.73 -4.602 -24.5 1 97.38 89 ARG A O 1
ATOM 677 N N . LYS A 1 90 ? -2.002 -6.109 -23.516 1 94.38 90 LYS A N 1
ATOM 678 C CA . LYS A 1 90 ? -3.254 -5.426 -23.812 1 94.38 90 LYS A CA 1
ATOM 679 C C . LYS A 1 90 ? -3.383 -4.137 -23.016 1 94.38 90 LYS A C 1
ATOM 681 O O . LYS A 1 90 ? -4.102 -3.215 -23.406 1 94.38 90 LYS A O 1
ATOM 686 N N . LYS A 1 91 ? -2.721 -4.027 -22 1 91.69 91 LYS A N 1
ATOM 687 C CA . LYS A 1 91 ? -2.98 -2.914 -21.078 1 91.69 91 LYS A CA 1
ATOM 688 C C . LYS A 1 91 ? -1.773 -1.985 -21 1 91.69 91 LYS A C 1
ATOM 690 O O . LYS A 1 91 ? -1.91 -0.815 -20.625 1 91.69 91 LYS A O 1
ATOM 695 N N . LEU A 1 92 ? -0.57 -2.48 -21.266 1 96.5 92 LEU A N 1
ATOM 696 C CA . LEU A 1 92 ? 0.652 -1.709 -21.078 1 96.5 92 LEU A CA 1
ATOM 697 C C . LEU A 1 92 ? 1.038 -0.971 -22.359 1 96.5 92 LEU A C 1
ATOM 699 O O . LEU A 1 92 ? 0.731 -1.428 -23.453 1 96.5 92 LEU A O 1
ATOM 703 N N . PRO A 1 93 ? 1.663 0.189 -22.188 1 95.44 93 PRO A N 1
ATOM 704 C CA . PRO A 1 93 ? 2.152 0.874 -23.375 1 95.44 93 PRO A CA 1
ATOM 705 C C . PRO A 1 93 ? 3.178 0.049 -24.156 1 95.44 93 PRO A C 1
ATOM 707 O O . PRO A 1 93 ? 3.889 -0.769 -23.562 1 95.44 93 PRO A O 1
ATOM 710 N N . ASN A 1 94 ? 3.303 0.335 -25.438 1 95.44 94 ASN A N 1
ATOM 711 C CA . ASN A 1 94 ? 4.191 -0.399 -26.328 1 95.44 94 ASN A CA 1
ATOM 712 C C . ASN A 1 94 ? 5.66 -0.165 -25.969 1 95.44 94 ASN A C 1
ATOM 714 O O . ASN A 1 94 ? 6.531 -0.93 -26.391 1 95.44 94 ASN A O 1
ATOM 718 N N . SER A 1 95 ? 5.895 0.886 -25.25 1 95.81 95 SER A N 1
ATOM 719 C CA . SER A 1 95 ? 7.27 1.225 -24.906 1 95.81 95 SER A CA 1
ATOM 720 C C . SER A 1 95 ? 7.844 0.232 -23.891 1 95.81 95 SER A C 1
ATOM 722 O O . SER A 1 95 ? 9.055 0.192 -23.672 1 95.81 95 SER A O 1
ATOM 724 N N . ILE A 1 96 ? 7.02 -0.531 -23.219 1 98.06 96 ILE A N 1
ATOM 725 C CA . ILE A 1 96 ? 7.473 -1.513 -22.25 1 98.06 96 ILE A CA 1
ATOM 726 C C . ILE A 1 96 ? 7.855 -2.811 -22.953 1 98.06 96 ILE A C 1
ATOM 728 O O . ILE A 1 96 ? 7.07 -3.35 -23.734 1 98.06 96 ILE A O 1
ATOM 732 N N . ASN A 1 97 ? 9.047 -3.27 -22.703 1 98.5 97 ASN A N 1
ATOM 733 C CA . ASN A 1 97 ? 9.508 -4.531 -23.281 1 98.5 97 ASN A CA 1
ATOM 734 C C . ASN A 1 97 ? 8.969 -5.727 -22.5 1 98.5 97 ASN A C 1
ATOM 736 O O . ASN A 1 97 ? 9.391 -5.988 -21.375 1 98.5 97 ASN A O 1
ATOM 740 N N . LEU A 1 98 ? 8.055 -6.426 -23.094 1 98.69 98 LEU A N 1
ATOM 741 C CA . LEU A 1 98 ? 7.457 -7.605 -22.484 1 98.69 98 LEU A CA 1
ATOM 742 C C . LEU A 1 98 ? 8.086 -8.883 -23.031 1 98.69 98 LEU A C 1
ATOM 744 O O . LEU A 1 98 ? 8.25 -9.023 -24.25 1 98.69 98 LEU A O 1
ATOM 748 N N . ARG A 1 99 ? 8.406 -9.805 -22.078 1 98.06 99 ARG A N 1
ATOM 749 C CA . ARG A 1 99 ? 9.055 -11.039 -22.5 1 98.06 99 ARG A CA 1
ATOM 750 C C . ARG A 1 99 ? 8.617 -12.219 -21.641 1 98.06 99 ARG A C 1
ATOM 752 O O . ARG A 1 99 ? 8.445 -12.078 -20.422 1 98.06 99 ARG A O 1
ATOM 759 N N . VAL A 1 100 ? 8.453 -13.336 -22.375 1 98.62 100 VAL A N 1
ATOM 760 C CA . VAL A 1 100 ? 8.359 -14.586 -21.625 1 98.62 100 VAL A CA 1
ATOM 761 C C . VAL A 1 100 ? 9.75 -15.031 -21.188 1 98.62 100 VAL A C 1
ATOM 763 O O . VAL A 1 100 ? 10.672 -15.125 -22 1 98.62 100 VAL A O 1
ATOM 766 N N . ALA A 1 101 ? 9.891 -15.25 -19.891 1 98.56 101 ALA A N 1
ATOM 767 C CA . ALA A 1 101 ? 11.203 -15.672 -19.391 1 98.56 101 ALA A CA 1
ATOM 768 C C . ALA A 1 101 ? 11.07 -16.453 -18.094 1 98.56 101 ALA A C 1
ATOM 770 O O . ALA A 1 101 ? 10.125 -16.25 -17.328 1 98.56 101 ALA A O 1
ATOM 771 N N . ASN A 1 102 ? 11.992 -17.375 -17.953 1 98.44 102 ASN A N 1
ATOM 772 C CA . ASN A 1 102 ? 12.195 -18.109 -16.719 1 98.44 102 ASN A CA 1
ATOM 773 C C . ASN A 1 102 ? 13.141 -17.359 -15.773 1 98.44 102 ASN A C 1
ATOM 775 O O . ASN A 1 102 ? 14.312 -17.188 -16.094 1 98.44 102 ASN A O 1
ATOM 779 N N . SER A 1 103 ? 12.633 -17 -14.586 1 98.31 103 SER A N 1
ATOM 780 C CA . SER A 1 103 ? 13.398 -16.172 -13.664 1 98.31 103 SER A CA 1
ATOM 781 C C . SER A 1 103 ? 14.602 -16.938 -13.117 1 98.31 103 SER A C 1
ATOM 783 O O . SER A 1 103 ? 15.508 -16.344 -12.531 1 98.31 103 SER A O 1
ATOM 785 N N . GLU A 1 104 ? 14.641 -18.266 -13.25 1 98.31 104 GLU A N 1
ATOM 786 C CA . GLU A 1 104 ? 15.773 -19.078 -12.812 1 98.31 104 GLU A CA 1
ATOM 787 C C . GLU A 1 104 ? 16.828 -19.188 -13.906 1 98.31 104 GLU A C 1
ATOM 789 O O . GLU A 1 104 ? 17.875 -19.812 -13.711 1 98.31 104 GLU A O 1
ATOM 794 N N . ASN A 1 105 ? 16.531 -18.688 -15.016 1 98.25 105 ASN A N 1
ATOM 795 C CA . ASN A 1 105 ? 17.422 -18.688 -16.172 1 98.25 105 ASN A CA 1
ATOM 796 C C . ASN A 1 105 ? 17.156 -17.484 -17.078 1 98.25 105 ASN A C 1
ATOM 798 O O . ASN A 1 105 ? 16.672 -17.641 -18.203 1 98.25 105 ASN A O 1
ATOM 802 N N . LEU A 1 106 ? 17.609 -16.297 -16.672 1 98.69 106 LEU A N 1
ATOM 803 C CA . LEU A 1 106 ? 17.25 -15.039 -17.328 1 98.69 106 LEU A CA 1
ATOM 804 C C . LEU A 1 106 ? 18.062 -14.836 -18.594 1 98.69 106 LEU A C 1
ATOM 806 O O . LEU A 1 106 ? 19.281 -15.016 -18.594 1 98.69 106 LEU A O 1
ATOM 810 N N . PRO A 1 107 ? 17.422 -14.445 -19.672 1 98.62 107 PRO A N 1
ATOM 811 C CA . PRO A 1 107 ? 18.109 -14.234 -20.938 1 98.62 107 PRO A CA 1
ATOM 812 C C . PRO A 1 107 ? 18.734 -12.852 -21.062 1 98.62 107 PRO A C 1
ATOM 814 O O . PRO A 1 107 ? 18.609 -12.195 -22.094 1 98.62 107 PRO A O 1
ATOM 817 N N . PHE A 1 108 ? 19.328 -12.352 -20.047 1 98.75 108 PHE A N 1
ATOM 818 C CA . PHE A 1 108 ? 19.922 -11.023 -20.031 1 98.75 108 PHE A CA 1
ATOM 819 C C . PHE A 1 108 ? 21.391 -11.102 -19.625 1 98.75 108 PHE A C 1
ATOM 821 O O . PHE A 1 108 ? 21.797 -12.023 -18.906 1 98.75 108 PHE A O 1
ATOM 828 N N . GLU A 1 109 ? 22.172 -10.203 -20.031 1 98.62 109 GLU A N 1
ATOM 829 C CA . GLU A 1 109 ? 23.594 -10.125 -19.703 1 98.62 109 GLU A CA 1
ATOM 830 C C . GLU A 1 109 ? 23.797 -9.688 -18.266 1 98.62 109 GLU A C 1
ATOM 832 O O . GLU A 1 109 ? 22.906 -9.086 -17.656 1 98.62 109 GLU A O 1
ATOM 837 N N . ASP A 1 110 ? 25.016 -10 -17.797 1 98.62 110 ASP A N 1
ATOM 838 C CA . ASP A 1 110 ? 25.406 -9.539 -16.469 1 98.62 110 ASP A CA 1
ATOM 839 C C . ASP A 1 110 ? 25.312 -8.023 -16.359 1 98.62 110 ASP A C 1
ATOM 841 O O . ASP A 1 110 ? 25.688 -7.305 -17.281 1 98.62 110 ASP A O 1
ATOM 845 N N . GLY A 1 111 ? 24.734 -7.57 -15.344 1 98.5 111 GLY A N 1
ATOM 846 C CA . GLY A 1 111 ? 24.734 -6.145 -15.055 1 98.5 111 GLY A CA 1
ATOM 847 C C . GLY A 1 111 ? 23.938 -5.336 -16.062 1 98.5 111 GLY A C 1
ATOM 848 O O . GLY A 1 111 ? 24.375 -4.254 -16.469 1 98.5 111 GLY A O 1
ATOM 849 N N . SER A 1 112 ? 22.766 -5.82 -16.453 1 98.5 112 SER A N 1
ATOM 850 C CA . SER A 1 112 ? 21.969 -5.188 -17.5 1 98.5 112 SER A CA 1
ATOM 851 C C . SER A 1 112 ? 20.969 -4.203 -16.922 1 98.5 112 SER A C 1
ATOM 853 O O . SER A 1 112 ? 20.484 -3.311 -17.625 1 98.5 112 SER A O 1
ATOM 855 N N . PHE A 1 113 ? 20.641 -4.316 -15.648 1 98.81 113 PHE A N 1
ATOM 856 C CA . PHE A 1 113 ? 19.562 -3.525 -15.055 1 98.81 113 PHE A CA 1
ATOM 857 C C . PHE A 1 113 ? 20.047 -2.848 -13.773 1 98.81 113 PHE A C 1
ATOM 859 O O . PHE A 1 113 ? 20.828 -3.418 -13.023 1 98.81 113 PHE A O 1
ATOM 866 N N . ASP A 1 114 ? 19.531 -1.629 -13.5 1 98.62 114 ASP A N 1
ATOM 867 C CA . ASP A 1 114 ? 19.953 -0.965 -12.273 1 98.62 114 ASP A CA 1
ATOM 868 C C . ASP A 1 114 ? 18.859 -1.071 -11.203 1 98.62 114 ASP A C 1
ATOM 870 O O . ASP A 1 114 ? 19.109 -0.792 -10.023 1 98.62 114 ASP A O 1
ATOM 874 N N . ARG A 1 115 ? 17.656 -1.5 -11.617 1 98.75 115 ARG A N 1
ATOM 875 C CA . ARG A 1 115 ? 16.578 -1.812 -10.688 1 98.75 115 ARG A CA 1
ATOM 876 C C . ARG A 1 115 ? 15.891 -3.119 -11.07 1 98.75 115 ARG A C 1
ATOM 878 O O . ARG A 1 115 ? 15.672 -3.391 -12.25 1 98.75 115 ARG A O 1
ATOM 885 N N . ILE A 1 116 ? 15.539 -3.889 -10.07 1 98.94 116 ILE A N 1
ATOM 886 C CA . ILE A 1 116 ? 14.766 -5.102 -10.32 1 98.94 116 ILE A CA 1
ATOM 887 C C . ILE A 1 116 ? 13.602 -5.18 -9.336 1 98.94 116 ILE A C 1
ATOM 889 O O . ILE A 1 116 ? 13.773 -4.941 -8.141 1 98.94 116 ILE A O 1
ATOM 893 N N . LEU A 1 117 ? 12.484 -5.398 -9.852 1 98.75 117 LEU A N 1
ATOM 894 C CA . LEU A 1 117 ? 11.25 -5.613 -9.109 1 98.75 117 LEU A CA 1
ATOM 895 C C . LEU A 1 117 ? 10.75 -7.047 -9.289 1 98.75 117 LEU A C 1
ATOM 897 O O . LEU A 1 117 ? 10.664 -7.539 -10.414 1 98.75 117 LEU A O 1
ATOM 901 N N . ALA A 1 118 ? 10.445 -7.742 -8.195 1 98.56 118 ALA A N 1
ATOM 902 C CA . ALA A 1 118 ? 9.906 -9.102 -8.266 1 98.56 118 ALA A CA 1
ATOM 903 C C . ALA A 1 118 ? 8.898 -9.344 -7.145 1 98.56 118 ALA A C 1
ATOM 905 O O . ALA A 1 118 ? 9.234 -9.922 -6.109 1 98.56 118 ALA A O 1
ATOM 906 N N . GLY A 1 119 ? 7.699 -8.977 -7.367 1 97.81 119 GLY A N 1
ATOM 907 C CA . GLY A 1 119 ? 6.645 -9.156 -6.379 1 97.81 119 GLY A CA 1
ATOM 908 C C . GLY A 1 119 ? 6.004 -10.531 -6.426 1 97.81 119 GLY A C 1
ATOM 909 O O . GLY A 1 119 ? 5.469 -10.938 -7.461 1 97.81 119 GLY A O 1
ATOM 910 N N . MET A 1 120 ? 6.004 -11.242 -5.305 1 97.12 120 MET A N 1
ATOM 911 C CA . MET A 1 120 ? 5.285 -12.5 -5.141 1 97.12 120 MET A CA 1
ATOM 912 C C . MET A 1 120 ? 5.699 -13.508 -6.207 1 97.12 120 MET A C 1
ATOM 914 O O . MET A 1 120 ? 4.855 -14.219 -6.758 1 97.12 120 MET A O 1
ATOM 918 N N . SER A 1 121 ? 6.914 -13.523 -6.555 1 97.12 121 SER A N 1
ATOM 919 C CA . SER A 1 121 ? 7.406 -14.422 -7.598 1 97.12 121 SER A CA 1
ATOM 920 C C . SER A 1 121 ? 8.461 -15.383 -7.055 1 97.12 121 SER A C 1
ATOM 922 O O . SER A 1 121 ? 8.484 -16.547 -7.426 1 97.12 121 SER A O 1
ATOM 924 N N . LEU A 1 122 ? 9.234 -14.914 -6.105 1 98.12 122 LEU A N 1
ATOM 925 C CA . LEU A 1 122 ? 10.312 -15.719 -5.551 1 98.12 122 LEU A CA 1
ATOM 926 C C . LEU A 1 122 ? 9.766 -16.969 -4.859 1 98.12 122 LEU A C 1
ATOM 928 O O . LEU A 1 122 ? 10.383 -18.031 -4.895 1 98.12 122 LEU A O 1
ATOM 932 N N . ASN A 1 123 ? 8.641 -16.859 -4.199 1 97.12 123 ASN A N 1
ATOM 933 C CA . ASN A 1 123 ? 8.039 -17.953 -3.455 1 97.12 123 ASN A CA 1
ATOM 934 C C . ASN A 1 123 ? 7.449 -19.016 -4.391 1 97.12 123 ASN A C 1
ATOM 936 O O . ASN A 1 123 ? 7.105 -20.109 -3.955 1 97.12 123 ASN A O 1
ATOM 940 N N . LEU A 1 124 ? 7.391 -18.75 -5.656 1 96.69 124 LEU A N 1
ATOM 941 C CA . LEU A 1 124 ? 6.723 -19.641 -6.602 1 96.69 124 LEU A CA 1
ATOM 942 C C . LEU A 1 124 ? 7.723 -20.562 -7.285 1 96.69 124 LEU A C 1
ATOM 944 O O . LEU A 1 124 ? 7.395 -21.703 -7.621 1 96.69 124 LEU A O 1
ATOM 948 N N . VAL A 1 125 ? 8.891 -20.125 -7.48 1 97.31 125 VAL A N 1
ATOM 949 C CA . VAL A 1 125 ? 9.844 -20.844 -8.32 1 97.31 125 VAL A CA 1
ATOM 950 C C . VAL A 1 125 ? 10.336 -22.094 -7.59 1 97.31 125 VAL A C 1
ATOM 952 O O . VAL A 1 125 ? 10.383 -22.125 -6.355 1 97.31 125 VAL A O 1
ATOM 955 N N . PRO A 1 126 ? 10.766 -23.078 -8.391 1 96.38 126 PRO A N 1
ATOM 956 C CA . PRO A 1 126 ? 11.281 -24.312 -7.777 1 96.38 126 PRO A CA 1
ATOM 957 C C . PRO A 1 126 ? 12.531 -24.062 -6.93 1 96.38 126 PRO A C 1
ATOM 959 O O . PRO A 1 126 ? 12.664 -24.625 -5.844 1 96.38 126 PRO A O 1
ATOM 962 N N . ASN A 1 127 ? 13.391 -23.266 -7.395 1 97.06 127 ASN A N 1
ATOM 963 C CA . ASN A 1 127 ? 14.648 -23 -6.711 1 97.06 127 ASN A CA 1
ATOM 964 C C . ASN A 1 127 ? 14.867 -21.516 -6.477 1 97.06 127 ASN A C 1
ATOM 966 O O . ASN A 1 127 ? 15.555 -20.844 -7.262 1 97.06 127 ASN A O 1
ATOM 970 N N . PRO A 1 128 ? 14.391 -21.031 -5.328 1 98 128 PRO A N 1
ATOM 971 C CA . PRO A 1 128 ? 14.5 -19.594 -5.047 1 98 128 PRO A CA 1
ATOM 972 C C . PRO A 1 128 ? 15.945 -19.109 -5.039 1 98 128 PRO A C 1
ATOM 974 O O . PRO A 1 128 ? 16.219 -17.969 -5.441 1 98 128 PRO A O 1
ATOM 977 N N . GLN A 1 129 ? 16.875 -19.922 -4.625 1 98.25 129 GLN A N 1
ATOM 978 C CA . GLN A 1 129 ? 18.266 -19.516 -4.609 1 98.25 129 GLN A CA 1
ATOM 979 C C . GLN A 1 129 ? 18.781 -19.266 -6.02 1 98.25 129 GLN A C 1
ATOM 981 O O . GLN A 1 129 ? 19.562 -18.328 -6.246 1 98.25 129 GLN A O 1
ATOM 986 N N . THR A 1 130 ? 18.375 -20.094 -6.93 1 98.5 130 THR A N 1
ATOM 987 C CA . THR A 1 130 ? 18.766 -19.906 -8.32 1 98.5 130 THR A CA 1
ATOM 988 C C . THR A 1 130 ? 18.203 -18.594 -8.867 1 98.5 130 THR A C 1
ATOM 990 O O . THR A 1 130 ? 18.922 -17.844 -9.547 1 98.5 130 THR A O 1
ATOM 993 N N . MET A 1 131 ? 16.969 -18.266 -8.586 1 98.75 131 MET A N 1
ATOM 994 C CA . MET A 1 131 ? 16.375 -17 -9.016 1 98.75 131 MET A CA 1
ATOM 995 C C . MET A 1 131 ? 17.125 -15.812 -8.422 1 98.75 131 MET A C 1
ATOM 997 O O . MET A 1 131 ? 17.406 -14.836 -9.117 1 98.75 131 MET A O 1
ATOM 1001 N N . LEU A 1 132 ? 17.469 -15.906 -7.152 1 98.88 132 LEU A N 1
ATOM 1002 C CA . LEU A 1 132 ? 18.219 -14.836 -6.504 1 98.88 132 LEU A CA 1
ATOM 1003 C C . LEU A 1 132 ? 19.578 -14.641 -7.16 1 98.88 132 LEU A C 1
ATOM 1005 O O . LEU A 1 132 ? 20.016 -13.508 -7.359 1 98.88 132 LEU A O 1
ATOM 1009 N N . SER A 1 133 ? 20.188 -15.734 -7.504 1 98.81 133 SER A N 1
ATOM 1010 C CA . SER A 1 133 ? 21.484 -15.664 -8.172 1 98.81 133 SER A CA 1
ATOM 1011 C C . SER A 1 133 ? 21.375 -15 -9.539 1 98.81 133 SER A C 1
ATOM 1013 O O . SER A 1 133 ? 22.234 -14.211 -9.93 1 98.81 133 SER A O 1
ATOM 1015 N N . GLU A 1 134 ? 20.328 -15.344 -10.266 1 98.94 134 GLU A N 1
ATOM 1016 C CA . GLU A 1 134 ? 20.078 -14.703 -11.562 1 98.94 134 GLU A CA 1
ATOM 1017 C C . GLU A 1 134 ? 19.812 -13.211 -11.391 1 98.94 134 GLU A C 1
ATOM 1019 O O . GLU A 1 134 ? 20.312 -12.398 -12.164 1 98.94 134 GLU A O 1
ATOM 1024 N N . ILE A 1 135 ? 19.031 -12.859 -10.391 1 98.94 135 ILE A N 1
ATOM 1025 C CA . ILE A 1 135 ? 18.734 -11.453 -10.094 1 98.94 135 ILE A CA 1
ATOM 1026 C C . ILE A 1 135 ? 20.047 -10.711 -9.812 1 98.94 135 ILE A C 1
ATOM 1028 O O . ILE A 1 135 ? 20.281 -9.633 -10.359 1 98.94 135 ILE A O 1
ATOM 1032 N N . PHE A 1 136 ? 20.828 -11.336 -8.992 1 98.88 136 PHE A N 1
ATOM 1033 C CA . PHE A 1 136 ? 22.125 -10.734 -8.648 1 98.88 136 PHE A CA 1
ATOM 1034 C C . PHE A 1 136 ? 22.984 -10.57 -9.891 1 98.88 136 PHE A C 1
ATOM 1036 O O . PHE A 1 136 ? 23.609 -9.523 -10.07 1 98.88 136 PHE A O 1
ATOM 1043 N N . ARG A 1 137 ? 22.984 -11.562 -10.711 1 98.81 137 ARG A N 1
ATOM 1044 C CA . ARG A 1 137 ? 23.812 -11.555 -11.914 1 98.81 137 ARG A CA 1
ATOM 1045 C C . ARG A 1 137 ? 23.406 -10.414 -12.844 1 98.81 137 ARG A C 1
ATOM 1047 O O . ARG A 1 137 ? 24.266 -9.672 -13.328 1 98.81 137 ARG A O 1
ATOM 1054 N N . VAL A 1 138 ? 22.188 -10.188 -13.078 1 98.88 138 VAL A N 1
ATOM 1055 C CA . VAL A 1 138 ? 21.734 -9.25 -14.102 1 98.88 138 VAL A CA 1
ATOM 1056 C C . VAL A 1 138 ? 21.641 -7.848 -13.516 1 98.88 138 VAL A C 1
ATOM 1058 O O . VAL A 1 138 ? 21.5 -6.867 -14.258 1 98.88 138 VAL A O 1
ATOM 1061 N N . LEU A 1 139 ? 21.656 -7.703 -12.219 1 98.88 139 LEU A N 1
ATOM 1062 C CA . LEU A 1 139 ? 21.641 -6.402 -11.562 1 98.88 139 LEU A CA 1
ATOM 1063 C C . LEU A 1 139 ? 23.016 -5.73 -11.656 1 98.88 139 LEU A C 1
ATOM 1065 O O . LEU A 1 139 ? 24.047 -6.379 -11.461 1 98.88 139 LEU A O 1
ATOM 1069 N N . LYS A 1 140 ? 23.078 -4.453 -12 1 98.69 140 LYS A N 1
ATOM 1070 C CA . LYS A 1 140 ? 24.312 -3.682 -12.031 1 98.69 140 LYS A CA 1
ATOM 1071 C C . LYS A 1 140 ? 24.891 -3.529 -10.625 1 98.69 140 LYS A C 1
ATOM 1073 O O . LYS A 1 140 ? 24.156 -3.49 -9.641 1 98.69 140 LYS A O 1
ATOM 1078 N N . PRO A 1 141 ? 26.266 -3.422 -10.578 1 98.25 141 PRO A N 1
ATOM 1079 C CA . PRO A 1 141 ? 26.812 -2.986 -9.289 1 98.25 141 PRO A CA 1
ATOM 1080 C C . PRO A 1 141 ? 26.156 -1.698 -8.781 1 98.25 141 PRO A C 1
ATOM 1082 O O . PRO A 1 141 ? 26 -0.745 -9.547 1 98.25 141 PRO A O 1
ATOM 1085 N N . GLY A 1 142 ? 25.75 -1.699 -7.559 1 96.94 142 GLY A N 1
ATOM 1086 C CA . GLY A 1 142 ? 25.078 -0.541 -6.988 1 96.94 142 GLY A CA 1
ATOM 1087 C C . GLY A 1 142 ? 23.578 -0.524 -7.25 1 96.94 142 GLY A C 1
ATOM 1088 O O . GLY A 1 142 ? 22.875 0.35 -6.75 1 96.94 142 GLY A O 1
ATOM 1089 N N . GLY A 1 143 ? 23.156 -1.546 -8.031 1 97.94 143 GLY A N 1
ATOM 1090 C CA . GLY A 1 143 ? 21.734 -1.638 -8.328 1 97.94 143 GLY A CA 1
ATOM 1091 C C . GLY A 1 143 ? 20.906 -2.098 -7.141 1 97.94 143 GLY A C 1
ATOM 1092 O O . GLY A 1 143 ? 21.453 -2.549 -6.133 1 97.94 143 GLY A O 1
ATOM 1093 N N . ARG A 1 144 ? 19.625 -1.901 -7.227 1 97.06 144 ARG A N 1
ATOM 1094 C CA . ARG A 1 144 ? 18.719 -2.219 -6.141 1 97.06 144 ARG A CA 1
ATOM 1095 C C . ARG A 1 144 ? 17.641 -3.207 -6.598 1 97.06 144 ARG A C 1
ATOM 1097 O O . ARG A 1 144 ? 17.156 -3.117 -7.723 1 97.06 144 ARG A O 1
ATOM 1104 N N . VAL A 1 145 ? 17.297 -4.113 -5.668 1 98.31 145 VAL A N 1
ATOM 1105 C CA . VAL A 1 145 ? 16.219 -5.07 -5.918 1 98.31 145 VAL A CA 1
ATOM 1106 C C . VAL A 1 145 ? 15.156 -4.945 -4.832 1 98.31 145 VAL A C 1
ATOM 1108 O O . VAL A 1 145 ? 15.469 -4.672 -3.674 1 98.31 145 VAL A O 1
ATOM 1111 N N . ALA A 1 146 ? 13.922 -5.02 -5.227 1 97.5 146 ALA A N 1
ATOM 1112 C CA . ALA A 1 146 ? 12.766 -5.102 -4.328 1 97.5 146 ALA A CA 1
ATOM 1113 C C . ALA A 1 146 ? 11.922 -6.332 -4.637 1 97.5 146 ALA A C 1
ATOM 1115 O O . ALA A 1 146 ? 11.484 -6.527 -5.773 1 97.5 146 ALA A O 1
ATOM 1116 N N . LEU A 1 147 ? 11.719 -7.145 -3.629 1 97.75 147 LEU A N 1
ATOM 1117 C CA . LEU A 1 147 ? 10.945 -8.375 -3.816 1 97.75 147 LEU A CA 1
ATOM 1118 C C . LEU A 1 147 ? 9.977 -8.586 -2.662 1 97.75 147 LEU A C 1
ATOM 1120 O O . LEU A 1 147 ? 10.156 -8.023 -1.579 1 97.75 147 LEU A O 1
ATOM 1124 N N . SER A 1 148 ? 8.953 -9.375 -2.963 1 98.12 148 SER A N 1
ATOM 1125 C CA . SER A 1 148 ? 8.023 -9.789 -1.916 1 98.12 148 SER A CA 1
ATOM 1126 C C . SER A 1 148 ? 7.656 -11.266 -2.061 1 98.12 148 SER A C 1
ATOM 1128 O O . SER A 1 148 ? 7.695 -11.82 -3.162 1 98.12 148 SER A O 1
ATOM 1130 N N . VAL A 1 149 ? 7.383 -11.906 -0.958 1 98.44 149 VAL A N 1
ATOM 1131 C CA . VAL A 1 149 ? 6.828 -13.25 -0.852 1 98.44 149 VAL A CA 1
ATOM 1132 C C . VAL A 1 149 ? 5.668 -13.25 0.14 1 98.44 149 VAL A C 1
ATOM 1134 O O . VAL A 1 149 ? 5.426 -12.258 0.829 1 98.44 149 VAL A O 1
ATOM 1137 N N . TRP A 1 150 ? 4.945 -14.367 0.117 1 97.69 150 TRP A N 1
ATOM 1138 C CA . TRP A 1 150 ? 3.951 -14.5 1.178 1 97.69 150 TRP A CA 1
ATOM 1139 C C . TRP A 1 150 ? 4.617 -14.492 2.551 1 97.69 150 TRP A C 1
ATOM 1141 O O . TRP A 1 150 ? 5.668 -15.109 2.742 1 97.69 150 TRP A O 1
ATOM 1151 N N . GLY A 1 151 ? 4.047 -13.719 3.414 1 97.25 151 GLY A N 1
ATOM 1152 C CA . GLY A 1 151 ? 4.59 -13.586 4.758 1 97.25 151 GLY A CA 1
ATOM 1153 C C . GLY A 1 151 ? 4.141 -14.695 5.691 1 97.25 151 GLY A C 1
ATOM 1154 O O . GLY A 1 151 ? 4.281 -15.883 5.371 1 97.25 151 GLY A O 1
ATOM 1155 N N . ARG A 1 152 ? 3.65 -14.406 6.852 1 96.12 152 ARG A N 1
ATOM 1156 C CA . ARG A 1 152 ? 3.275 -15.32 7.926 1 96.12 152 ARG A CA 1
ATOM 1157 C C . ARG A 1 152 ? 1.91 -15.953 7.66 1 96.12 152 ARG A C 1
ATOM 1159 O O . ARG A 1 152 ? 0.936 -15.242 7.398 1 96.12 152 ARG A O 1
ATOM 1166 N N . ALA A 1 153 ? 1.853 -17.234 7.797 1 94.81 153 ALA A N 1
ATOM 1167 C CA . ALA A 1 153 ? 0.607 -17.969 7.566 1 94.81 153 ALA A CA 1
ATOM 1168 C C . ALA A 1 153 ? -0.475 -17.531 8.547 1 94.81 153 ALA A C 1
ATOM 1170 O O . ALA A 1 153 ? -1.64 -17.375 8.172 1 94.81 153 ALA A O 1
ATOM 1171 N N . GLU A 1 154 ? -0.155 -17.281 9.805 1 93.06 154 GLU A N 1
ATOM 1172 C CA . GLU A 1 154 ? -1.113 -16.922 10.852 1 93.06 154 GLU A CA 1
ATOM 1173 C C . GLU A 1 154 ? -1.742 -15.562 10.586 1 93.06 154 GLU A C 1
ATOM 1175 O O . GLU A 1 154 ? -2.793 -15.242 11.148 1 93.06 154 GLU A O 1
ATOM 1180 N N . GLU A 1 155 ? -1.089 -14.758 9.75 1 92.56 155 GLU A N 1
ATOM 1181 C CA . GLU A 1 155 ? -1.602 -13.43 9.398 1 92.56 155 GLU A CA 1
ATOM 1182 C C . GLU A 1 155 ? -2.23 -13.438 8.008 1 92.56 155 GLU A C 1
ATOM 1184 O O . GLU A 1 155 ? -2.52 -12.375 7.453 1 92.56 155 GLU A O 1
ATOM 1189 N N . SER A 1 156 ? -2.342 -14.578 7.457 1 93.75 156 SER A N 1
ATOM 1190 C CA . SER A 1 156 ? -2.885 -14.719 6.109 1 93.75 156 SER A CA 1
ATOM 1191 C C . SER A 1 156 ? -4.086 -15.664 6.09 1 93.75 156 SER A C 1
ATOM 1193 O O . SER A 1 156 ? -4.129 -16.609 5.309 1 93.75 156 SER A O 1
ATOM 1195 N N . PHE A 1 157 ? -5.07 -15.305 6.836 1 91.19 157 PHE A N 1
ATOM 1196 C CA . PHE A 1 157 ? -6.258 -16.141 6.996 1 91.19 157 PHE A CA 1
ATOM 1197 C C . PHE A 1 157 ? -6.918 -16.406 5.648 1 91.19 157 PHE A C 1
ATOM 1199 O O . PHE A 1 157 ? -7.367 -17.531 5.383 1 91.19 157 PHE A O 1
ATOM 1206 N N . ALA A 1 158 ? -6.918 -15.453 4.844 1 87.31 158 ALA A N 1
ATOM 1207 C CA . ALA A 1 158 ? -7.586 -15.555 3.551 1 87.31 158 ALA A CA 1
ATOM 1208 C C . ALA A 1 158 ? -6.984 -16.672 2.709 1 87.31 158 ALA A C 1
ATOM 1210 O O . ALA A 1 158 ? -7.68 -17.297 1.906 1 87.31 158 ALA A O 1
ATOM 1211 N N . LEU A 1 159 ? -5.734 -16.969 2.906 1 90.31 159 LEU A N 1
ATOM 1212 C CA . LEU A 1 159 ? -5.055 -17.984 2.1 1 90.31 159 LEU A CA 1
ATOM 1213 C C . LEU A 1 159 ? -5.117 -19.344 2.775 1 90.31 159 LEU A C 1
ATOM 1215 O O . LEU A 1 159 ? -4.871 -20.375 2.135 1 90.31 159 LEU A O 1
ATOM 1219 N N . THR A 1 160 ? -5.488 -19.391 4.035 1 93.19 160 THR A N 1
ATOM 1220 C CA . THR A 1 160 ? -5.402 -20.641 4.77 1 93.19 160 THR A CA 1
ATOM 1221 C C . THR A 1 160 ? -6.793 -21.219 5.023 1 93.19 160 THR A C 1
ATOM 1223 O O . THR A 1 160 ? -6.934 -22.406 5.348 1 93.19 160 THR A O 1
ATOM 1226 N N . VAL A 1 161 ? -7.75 -20.438 4.805 1 94.88 161 VAL A N 1
ATOM 1227 C CA . VAL A 1 161 ? -9.109 -20.781 5.215 1 94.88 161 VAL A CA 1
ATOM 1228 C C . VAL A 1 161 ? -9.602 -21.969 4.395 1 94.88 161 VAL A C 1
ATOM 1230 O O . VAL A 1 161 ? -10.336 -22.828 4.898 1 94.88 161 VAL A O 1
ATOM 1233 N N . PHE A 1 162 ? -9.242 -22.109 3.139 1 94.75 162 PHE A N 1
ATOM 1234 C CA . PHE A 1 162 ? -9.672 -23.234 2.307 1 94.75 162 PHE A CA 1
ATOM 1235 C C . PHE A 1 162 ? -9.203 -24.562 2.902 1 94.75 162 PHE A C 1
ATOM 1237 O O . PHE A 1 162 ? -9.984 -25.516 2.988 1 94.75 162 PHE A O 1
ATOM 1244 N N . ASN A 1 163 ? -7.961 -24.578 3.264 1 93.62 163 ASN A N 1
ATOM 1245 C CA . ASN A 1 163 ? -7.422 -25.797 3.859 1 93.62 163 ASN A CA 1
ATOM 1246 C C . ASN A 1 163 ? -8.078 -26.109 5.203 1 93.62 163 ASN A C 1
ATOM 1248 O O . ASN A 1 163 ? -8.352 -27.266 5.516 1 93.62 163 ASN A O 1
ATOM 1252 N N . GLN A 1 164 ? -8.273 -25.109 5.988 1 94.69 164 GLN A N 1
ATOM 1253 C CA . GLN A 1 164 ? -8.938 -25.297 7.273 1 94.69 164 GLN A CA 1
ATOM 1254 C C . GLN A 1 164 ? -10.344 -25.859 7.09 1 94.69 164 GLN A C 1
ATOM 1256 O O . GLN A 1 164 ? -10.727 -26.812 7.777 1 94.69 164 GLN A O 1
ATOM 1261 N N . ALA A 1 165 ? -11.055 -25.25 6.195 1 96.88 165 ALA A N 1
ATOM 1262 C CA . ALA A 1 165 ? -12.414 -25.703 5.922 1 96.88 165 ALA A CA 1
ATOM 1263 C C . ALA A 1 165 ? -12.422 -27.109 5.359 1 96.88 165 ALA A C 1
ATOM 1265 O O . ALA A 1 165 ? -13.297 -27.922 5.699 1 96.88 165 ALA A O 1
ATOM 1266 N N . SER A 1 166 ? -11.5 -27.406 4.457 1 95.75 166 SER A N 1
ATOM 1267 C CA . SER A 1 166 ? -11.391 -28.75 3.885 1 95.75 166 SER A CA 1
ATOM 1268 C C . SER A 1 166 ? -11.188 -29.797 4.973 1 95.75 166 SER A C 1
ATOM 1270 O O . SER A 1 166 ? -11.828 -30.844 4.953 1 95.75 166 SER A O 1
ATOM 1272 N N . SER A 1 167 ? -10.344 -29.469 5.844 1 94.88 167 SER A N 1
ATOM 1273 C CA . SER A 1 167 ? -10.102 -30.375 6.965 1 94.88 167 SER A CA 1
ATOM 1274 C C . SER A 1 167 ? -11.359 -30.562 7.797 1 94.88 167 SER A C 1
ATOM 1276 O O . SER A 1 167 ? -11.648 -31.688 8.242 1 94.88 167 SER A O 1
ATOM 1278 N N . LYS A 1 168 ? -11.992 -29.531 8.086 1 95.06 168 LYS A N 1
ATOM 1279 C CA . LYS A 1 168 ? -13.219 -29.562 8.883 1 95.06 168 LYS A CA 1
ATOM 1280 C C . LYS A 1 168 ? -14.258 -30.484 8.266 1 95.06 168 LYS A C 1
ATOM 1282 O O . LYS A 1 168 ? -15.031 -31.125 8.977 1 95.06 168 LYS A O 1
ATOM 1287 N N . VAL A 1 169 ? -14.273 -30.578 6.941 1 95.75 169 VAL A N 1
ATOM 1288 C CA . VAL A 1 169 ? -15.32 -31.359 6.289 1 95.75 169 VAL A CA 1
ATOM 1289 C C . VAL A 1 169 ? -14.758 -32.719 5.844 1 95.75 169 VAL A C 1
ATOM 1291 O O . VAL A 1 169 ? -15.391 -33.438 5.062 1 95.75 169 VAL A O 1
ATOM 1294 N N . GLY A 1 170 ? -13.555 -32.969 6.164 1 94.06 170 GLY A N 1
ATOM 1295 C CA . GLY A 1 170 ? -12.961 -34.25 5.934 1 94.06 170 GLY A CA 1
ATOM 1296 C C . GLY A 1 170 ? -12.352 -34.406 4.555 1 94.06 170 GLY A C 1
ATOM 1297 O O . GLY A 1 170 ? -12.234 -35.531 4.035 1 94.06 170 GLY A O 1
ATOM 1298 N N . LEU A 1 171 ? -12.062 -33.344 3.959 1 93 171 LEU A N 1
ATOM 1299 C CA . LEU A 1 171 ? -11.438 -33.375 2.643 1 93 171 LEU A CA 1
ATOM 1300 C C . LEU A 1 171 ? -9.914 -33.281 2.762 1 93 171 LEU A C 1
ATOM 1302 O O . LEU A 1 171 ? -9.398 -32.469 3.541 1 93 171 LEU A O 1
ATOM 1306 N N . GLU A 1 172 ? -9.297 -34.094 2.025 1 86.69 172 GLU A N 1
ATOM 1307 C CA . GLU A 1 172 ? -7.84 -34 1.963 1 86.69 172 GLU A CA 1
ATOM 1308 C C . GLU A 1 172 ? -7.371 -33.156 0.802 1 86.69 172 GLU A C 1
ATOM 1310 O O . GLU A 1 172 ? -7.852 -33.281 -0.324 1 86.69 172 GLU A O 1
ATOM 1315 N N . VAL A 1 173 ? -6.551 -32.219 1.127 1 85.94 173 VAL A N 1
ATOM 1316 C CA . VAL A 1 173 ? -5.945 -31.391 0.1 1 85.94 173 VAL A CA 1
ATOM 1317 C C . VAL A 1 173 ? -4.523 -31.875 -0.187 1 85.94 173 VAL A C 1
ATOM 1319 O O . VAL A 1 173 ? -3.777 -32.219 0.735 1 85.94 173 VAL A O 1
ATOM 1322 N N . PRO A 1 174 ? -4.219 -31.953 -1.474 1 82.75 174 PRO A N 1
ATOM 1323 C CA . PRO A 1 174 ? -2.885 -32.438 -1.833 1 82.75 174 PRO A CA 1
ATOM 1324 C C . PRO A 1 174 ? -1.767 -31.656 -1.155 1 82.75 174 PRO A C 1
ATOM 1326 O O . PRO A 1 174 ? -1.889 -30.438 -0.968 1 82.75 174 PRO A O 1
ATOM 1329 N N . ASN A 1 175 ? -0.771 -32.438 -0.98 1 76.56 175 ASN A N 1
ATOM 1330 C CA . ASN A 1 175 ? 0.405 -31.844 -0.361 1 76.56 175 ASN A CA 1
ATOM 1331 C C . ASN A 1 175 ? 1.214 -31.031 -1.368 1 76.56 175 ASN A C 1
ATOM 1333 O O . ASN A 1 175 ? 1.464 -31.484 -2.484 1 76.56 175 ASN A O 1
ATOM 1337 N N . ALA A 1 176 ? 1.485 -29.875 -1.092 1 83.94 176 ALA A N 1
ATOM 1338 C CA . ALA A 1 176 ? 2.342 -29 -1.881 1 83.94 176 ALA A CA 1
ATOM 1339 C C . ALA A 1 176 ? 3.246 -28.156 -0.981 1 83.94 176 ALA A C 1
ATOM 1341 O O . ALA A 1 176 ? 3.072 -28.141 0.239 1 83.94 176 ALA A O 1
ATOM 1342 N N . ARG A 1 177 ? 4.352 -27.75 -1.601 1 90.12 177 ARG A N 1
ATOM 1343 C CA . ARG A 1 177 ? 5.18 -26.797 -0.856 1 90.12 177 ARG A CA 1
ATOM 1344 C C . ARG A 1 177 ? 4.34 -25.656 -0.297 1 90.12 177 ARG A C 1
ATOM 1346 O O . ARG A 1 177 ? 3.49 -25.109 -0.999 1 90.12 177 ARG A O 1
ATOM 1353 N N . SER A 1 178 ? 4.605 -25.375 0.871 1 91.62 178 SER A N 1
ATOM 1354 C CA . SER A 1 178 ? 3.879 -24.297 1.517 1 91.62 178 SER A CA 1
ATOM 1355 C C . SER A 1 178 ? 4.082 -22.984 0.775 1 91.62 178 SER A C 1
ATOM 1357 O O . SER A 1 178 ? 5.195 -22.656 0.354 1 91.62 178 SER A O 1
ATOM 1359 N N . ASN A 1 179 ? 2.998 -22.203 0.707 1 91.44 179 ASN A N 1
ATOM 1360 C CA . ASN A 1 179 ? 3.088 -20.859 0.16 1 91.44 179 ASN A CA 1
ATOM 1361 C C . ASN A 1 179 ? 3.945 -19.953 1.039 1 91.44 179 ASN A C 1
ATOM 1363 O O . ASN A 1 179 ? 4.418 -18.906 0.588 1 91.44 179 ASN A O 1
ATOM 1367 N N . PHE A 1 180 ? 4.219 -20.406 2.262 1 95.88 180 PHE A N 1
ATOM 1368 C CA . PHE A 1 180 ? 4.762 -19.5 3.268 1 95.88 180 PHE A CA 1
ATOM 1369 C C . PHE A 1 180 ? 6.18 -19.906 3.65 1 95.88 180 PHE A C 1
ATOM 1371 O O . PHE A 1 180 ? 6.719 -19.422 4.648 1 95.88 180 PHE A O 1
ATOM 1378 N N . TYR A 1 181 ? 6.84 -20.719 2.854 1 96.19 181 TYR A N 1
ATOM 1379 C CA . TYR A 1 181 ? 8.102 -21.344 3.242 1 96.19 181 TYR A CA 1
ATOM 1380 C C . TYR A 1 181 ? 9.219 -20.312 3.299 1 96.19 181 TYR A C 1
ATOM 1382 O O . TYR A 1 181 ? 10.242 -20.531 3.959 1 96.19 181 TYR A O 1
ATOM 1390 N N . LEU A 1 182 ? 9.07 -19.172 2.697 1 97.44 182 LEU A N 1
ATOM 1391 C CA . LEU A 1 182 ? 10.047 -18.078 2.74 1 97.44 182 LEU A CA 1
ATOM 1392 C C . LEU A 1 182 ? 9.531 -16.922 3.58 1 97.44 182 LEU A C 1
ATOM 1394 O O . LEU A 1 182 ? 10.102 -15.828 3.545 1 97.44 182 LEU A O 1
ATOM 1398 N N . GLY A 1 183 ? 8.523 -17.094 4.309 1 97.38 183 GLY A N 1
ATOM 1399 C CA . GLY A 1 183 ? 7.652 -16.016 4.746 1 97.38 183 GLY A CA 1
ATOM 1400 C C . GLY A 1 183 ? 8.141 -15.328 6.008 1 97.38 183 GLY A C 1
ATOM 1401 O O . GLY A 1 183 ? 7.473 -14.43 6.531 1 97.38 183 GLY A O 1
ATOM 1402 N N . THR A 1 184 ? 9.32 -15.695 6.539 1 95.94 184 THR A N 1
ATOM 1403 C CA . THR A 1 184 ? 9.836 -15.039 7.734 1 95.94 184 THR A CA 1
ATOM 1404 C C . THR A 1 184 ? 11.219 -14.453 7.473 1 95.94 184 THR A C 1
ATOM 1406 O O . THR A 1 184 ? 11.977 -14.977 6.652 1 95.94 184 THR A O 1
ATOM 1409 N N . ILE A 1 185 ? 11.5 -13.406 8.219 1 94.31 185 ILE A N 1
ATOM 1410 C CA . ILE A 1 185 ? 12.727 -12.648 8.023 1 94.31 185 ILE A CA 1
ATOM 1411 C C . ILE A 1 185 ? 13.938 -13.547 8.305 1 94.31 185 ILE A C 1
ATOM 1413 O O . ILE A 1 185 ? 14.883 -13.578 7.52 1 94.31 185 ILE A O 1
ATOM 1417 N N . PRO A 1 186 ? 13.945 -14.414 9.328 1 95.25 186 PRO A N 1
ATOM 1418 C CA . PRO A 1 186 ? 15.117 -15.25 9.602 1 95.25 186 PRO A CA 1
ATOM 1419 C C . PRO A 1 186 ? 15.383 -16.281 8.508 1 95.25 186 PRO A C 1
ATOM 1421 O O . PRO A 1 186 ? 16.469 -16.859 8.453 1 95.25 186 PRO A O 1
ATOM 1424 N N . VAL A 1 187 ? 14.43 -16.5 7.664 1 96.56 187 VAL A N 1
ATOM 1425 C CA . VAL A 1 187 ? 14.609 -17.453 6.57 1 96.56 187 VAL A CA 1
ATOM 1426 C C . VAL A 1 187 ? 15.062 -16.703 5.312 1 96.56 187 VAL A C 1
ATOM 1428 O O . VAL A 1 187 ? 16.094 -17.047 4.723 1 96.56 187 VAL A O 1
ATOM 1431 N N . LEU A 1 188 ? 14.359 -15.711 4.922 1 97.25 188 LEU A N 1
ATOM 1432 C CA . LEU A 1 188 ? 14.562 -15.086 3.623 1 97.25 188 LEU A CA 1
ATOM 1433 C C . LEU A 1 188 ? 15.789 -14.18 3.646 1 97.25 188 LEU A C 1
ATOM 1435 O O . LEU A 1 188 ? 16.562 -14.156 2.693 1 97.25 188 LEU A O 1
ATOM 1439 N N . LYS A 1 189 ? 15.93 -13.406 4.684 1 95.69 189 LYS A N 1
ATOM 1440 C CA . LYS A 1 189 ? 17 -12.406 4.727 1 95.69 189 LYS A CA 1
ATOM 1441 C C . LYS A 1 189 ? 18.375 -13.062 4.602 1 95.69 189 LYS A C 1
ATOM 1443 O O . LYS A 1 189 ? 19.203 -12.617 3.812 1 95.69 189 LYS A O 1
ATOM 1448 N N . PRO A 1 190 ? 18.688 -14.172 5.352 1 96.88 190 PRO A N 1
ATOM 1449 C CA . PRO A 1 190 ? 19.984 -14.836 5.168 1 96.88 190 PRO A CA 1
ATOM 1450 C C . PRO A 1 190 ? 20.188 -15.344 3.744 1 96.88 190 PRO A C 1
ATOM 1452 O O . PRO A 1 190 ? 21.312 -15.328 3.236 1 96.88 190 PRO A O 1
ATOM 1455 N N . MET A 1 191 ? 19.141 -15.812 3.113 1 98.06 191 MET A N 1
ATOM 1456 C CA . MET A 1 191 ? 19.234 -16.266 1.733 1 98.06 191 MET A CA 1
ATOM 1457 C C . MET A 1 191 ? 19.672 -15.141 0.807 1 98.06 191 MET A C 1
ATOM 1459 O O . MET A 1 191 ? 20.531 -15.328 -0.051 1 98.06 191 MET A O 1
ATOM 1463 N N . VAL A 1 192 ? 19.078 -13.984 0.993 1 97.94 192 VAL A N 1
ATOM 1464 C CA . VAL A 1 192 ? 19.406 -12.797 0.204 1 97.94 192 VAL A CA 1
ATOM 1465 C C . VAL A 1 192 ? 20.828 -12.352 0.49 1 97.94 192 VAL A C 1
ATOM 1467 O O . VAL A 1 192 ? 21.594 -12.039 -0.433 1 97.94 192 VAL A O 1
ATOM 1470 N N . LYS A 1 193 ? 21.172 -12.383 1.731 1 97.25 193 LYS A N 1
ATOM 1471 C CA . LYS A 1 193 ? 22.516 -12.016 2.143 1 97.25 193 LYS A CA 1
ATOM 1472 C C . LYS A 1 193 ? 23.562 -12.969 1.553 1 97.25 193 LYS A C 1
ATOM 1474 O O . LYS A 1 193 ? 24.609 -12.531 1.063 1 97.25 193 LYS A O 1
ATOM 1479 N N . GLN A 1 194 ? 23.266 -14.219 1.608 1 98.06 194 GLN A N 1
ATOM 1480 C CA . GLN A 1 194 ? 24.172 -15.242 1.113 1 98.06 194 GLN A CA 1
ATOM 1481 C C . GLN A 1 194 ? 24.391 -15.102 -0.391 1 98.06 194 GLN A C 1
ATOM 1483 O O . GLN A 1 194 ? 25.453 -15.461 -0.905 1 98.06 194 GLN A O 1
ATOM 1488 N N . THR A 1 195 ? 23.422 -14.617 -1.05 1 98.5 195 THR A N 1
ATOM 1489 C CA . THR A 1 195 ? 23.531 -14.391 -2.488 1 98.5 195 THR A CA 1
ATOM 1490 C C . THR A 1 195 ? 24.547 -13.297 -2.787 1 98.5 195 THR A C 1
ATOM 1492 O O . THR A 1 195 ? 25.094 -13.234 -3.893 1 98.5 195 THR A O 1
ATOM 1495 N N . GLY A 1 196 ? 24.75 -12.367 -1.883 1 98.38 196 GLY A N 1
ATOM 1496 C CA . GLY A 1 196 ? 25.75 -11.32 -2.039 1 98.38 196 GLY A CA 1
ATOM 1497 C C . GLY A 1 196 ? 25.188 -9.922 -1.858 1 98.38 196 GLY A C 1
ATOM 1498 O O . GLY A 1 196 ? 25.938 -8.938 -1.891 1 98.38 196 GLY A O 1
ATOM 1499 N N . PHE A 1 197 ? 23.922 -9.852 -1.627 1 97.75 197 PHE A N 1
ATOM 1500 C CA . PHE A 1 197 ? 23.281 -8.547 -1.488 1 97.75 197 PHE A CA 1
ATOM 1501 C C . PHE A 1 197 ? 23.672 -7.891 -0.169 1 97.75 197 PHE A C 1
ATOM 1503 O O . PHE A 1 197 ? 24.031 -8.578 0.791 1 97.75 197 PHE A O 1
ATOM 1510 N N . VAL A 1 198 ? 23.578 -6.551 -0.145 1 93.62 198 VAL A N 1
ATOM 1511 C CA . VAL A 1 198 ? 23.875 -5.766 1.045 1 93.62 198 VAL A CA 1
ATOM 1512 C C . VAL A 1 198 ? 22.766 -4.746 1.296 1 93.62 198 VAL A C 1
ATOM 1514 O O . VAL A 1 198 ? 21.828 -4.637 0.506 1 93.62 198 VAL A O 1
ATOM 1517 N N . ASP A 1 199 ? 22.844 -4.062 2.5 1 88.56 199 ASP A N 1
ATOM 1518 C CA . ASP A 1 199 ? 21.875 -3.043 2.863 1 88.56 199 ASP A CA 1
ATOM 1519 C C . ASP A 1 199 ? 20.453 -3.594 2.783 1 88.56 199 ASP A C 1
ATOM 1521 O O . ASP A 1 199 ? 19.578 -2.99 2.148 1 88.56 199 ASP A O 1
ATOM 1525 N N . ILE A 1 200 ? 20.297 -4.734 3.385 1 92.56 200 ILE A N 1
ATOM 1526 C CA . ILE A 1 200 ? 19.047 -5.477 3.266 1 92.56 200 ILE A CA 1
ATOM 1527 C C . ILE A 1 200 ? 18.047 -4.961 4.289 1 92.56 200 ILE A C 1
ATOM 1529 O O . ILE A 1 200 ? 18.328 -4.922 5.488 1 92.56 200 ILE A O 1
ATOM 1533 N N . LEU A 1 201 ? 16.891 -4.547 3.82 1 90.06 201 LEU A N 1
ATOM 1534 C CA . LEU A 1 201 ? 15.734 -4.203 4.648 1 90.06 201 LEU A CA 1
ATOM 1535 C C . LEU A 1 201 ? 14.578 -5.164 4.395 1 90.06 201 LEU A C 1
ATOM 1537 O O . LEU A 1 201 ? 14.305 -5.52 3.244 1 90.06 201 LEU A O 1
ATOM 1541 N N . ALA A 1 202 ? 14 -5.629 5.43 1 93.19 202 ALA A N 1
ATOM 1542 C CA . ALA A 1 202 ? 12.867 -6.539 5.328 1 93.19 202 ALA A CA 1
ATOM 1543 C C . ALA A 1 202 ? 11.773 -6.176 6.336 1 93.19 202 ALA A C 1
ATOM 1545 O O . ALA A 1 202 ? 12.07 -5.789 7.469 1 93.19 202 ALA A O 1
ATOM 1546 N N . TRP A 1 203 ? 10.5 -6.258 5.887 1 91.88 203 TRP A N 1
ATOM 1547 C CA . TRP A 1 203 ? 9.391 -5.984 6.789 1 91.88 203 TRP A CA 1
ATOM 1548 C C . TRP A 1 203 ? 8.133 -6.715 6.336 1 91.88 203 TRP A C 1
ATOM 1550 O O . TRP A 1 203 ? 8 -7.07 5.164 1 91.88 203 TRP A O 1
ATOM 1560 N N . HIS A 1 204 ? 7.305 -7.02 7.27 1 94.06 204 HIS A N 1
ATOM 1561 C CA . HIS A 1 204 ? 5.996 -7.582 6.957 1 94.06 204 HIS A CA 1
ATOM 1562 C C . HIS A 1 204 ? 4.977 -6.48 6.66 1 9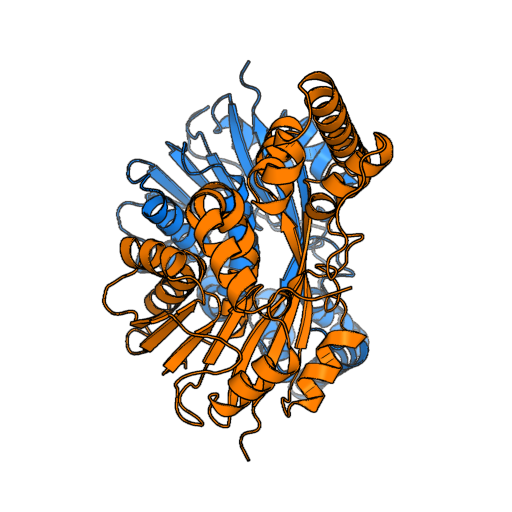4.06 204 HIS A C 1
ATOM 1564 O O . HIS A 1 204 ? 4.965 -5.449 7.332 1 94.06 204 HIS A O 1
ATOM 1570 N N . GLN A 1 205 ? 4.227 -6.715 5.652 1 94.38 205 GLN A N 1
ATOM 1571 C CA . GLN A 1 205 ? 3.207 -5.77 5.203 1 94.38 205 GLN A CA 1
ATOM 1572 C C . GLN A 1 205 ? 1.867 -6.473 4.992 1 94.38 205 GLN A C 1
ATOM 1574 O O . GLN A 1 205 ? 1.774 -7.422 4.211 1 94.38 205 GLN A O 1
ATOM 1579 N N . PRO A 1 206 ? 0.836 -6.02 5.715 1 92.88 206 PRO A N 1
ATOM 1580 C CA . PRO A 1 206 ? -0.503 -6.547 5.445 1 92.88 206 PRO A CA 1
ATOM 1581 C C . PRO A 1 206 ? -1.171 -5.871 4.246 1 92.88 206 PRO A C 1
ATOM 1583 O O . PRO A 1 206 ? -0.897 -4.703 3.961 1 92.88 206 PRO A O 1
ATOM 1586 N N . THR A 1 207 ? -1.947 -6.578 3.531 1 92.75 207 THR A N 1
ATOM 1587 C CA . THR A 1 207 ? -2.916 -6.047 2.58 1 92.75 207 THR A CA 1
ATOM 1588 C C . THR A 1 207 ? -4.285 -6.695 2.783 1 92.75 207 THR A C 1
ATOM 1590 O O . THR A 1 207 ? -4.402 -7.703 3.48 1 92.75 207 THR A O 1
ATOM 1593 N N . VAL A 1 208 ? -5.324 -6.023 2.268 1 89.69 208 VAL A N 1
ATOM 1594 C CA . VAL A 1 208 ? -6.68 -6.504 2.518 1 89.69 208 VAL A CA 1
ATOM 1595 C C . VAL A 1 208 ? -7.391 -6.766 1.189 1 89.69 208 VAL A C 1
ATOM 1597 O O . VAL A 1 208 ? -7.055 -6.152 0.171 1 89.69 208 VAL A O 1
ATOM 1600 N N . TYR A 1 209 ? -8.336 -7.676 1.25 1 86.56 209 TYR A N 1
ATOM 1601 C CA . TYR A 1 209 ? -9.266 -7.855 0.141 1 86.56 209 TYR A CA 1
ATOM 1602 C C . TYR A 1 209 ? -10.281 -6.727 0.096 1 86.56 209 TYR A C 1
ATOM 1604 O O . TYR A 1 209 ? -10.562 -6.09 1.116 1 86.56 209 TYR A O 1
ATOM 1612 N N . ASN A 1 210 ? -10.703 -6.492 -1.114 1 79.06 210 ASN A N 1
ATOM 1613 C CA . ASN A 1 210 ? -11.727 -5.461 -1.23 1 79.06 210 ASN A CA 1
ATOM 1614 C C . ASN A 1 210 ? -13.133 -6.043 -1.091 1 79.06 210 ASN A C 1
ATOM 1616 O O . ASN A 1 210 ? -14.125 -5.328 -1.227 1 79.06 210 ASN A O 1
ATOM 1620 N N . GLU A 1 211 ? -13.148 -7.375 -0.839 1 77.94 211 GLU A N 1
ATOM 1621 C CA . GLU A 1 211 ? -14.445 -8 -0.59 1 77.94 211 GLU A CA 1
ATOM 1622 C C . GLU A 1 211 ? -14.969 -7.66 0.805 1 77.94 211 GLU A C 1
ATOM 1624 O O . GLU A 1 211 ? -14.195 -7.602 1.763 1 77.94 211 GLU A O 1
ATOM 1629 N N . LEU A 1 212 ? -16.297 -7.453 0.884 1 74.31 212 LEU A N 1
ATOM 1630 C CA . LEU A 1 212 ? -16.859 -6.961 2.135 1 74.31 212 LEU A CA 1
ATOM 1631 C C . LEU A 1 212 ? -17.641 -8.062 2.852 1 74.31 212 LEU A C 1
ATOM 1633 O O . LEU A 1 212 ? -17.953 -7.934 4.039 1 74.31 212 LEU A O 1
ATOM 1637 N N . THR A 1 213 ? -17.922 -9.125 2.109 1 81.62 213 THR A N 1
ATOM 1638 C CA . THR A 1 213 ? -18.719 -10.172 2.74 1 81.62 213 THR A CA 1
ATOM 1639 C C . THR A 1 213 ? -18 -11.516 2.664 1 81.62 213 THR A C 1
ATOM 1641 O O . THR A 1 213 ? -17.156 -11.734 1.783 1 81.62 213 THR A O 1
ATOM 1644 N N . ALA A 1 214 ? -18.406 -12.367 3.557 1 89 214 ALA A N 1
ATOM 1645 C CA . ALA A 1 214 ? -17.859 -13.711 3.588 1 89 214 ALA A CA 1
ATOM 1646 C C . ALA A 1 214 ? -18.125 -14.453 2.281 1 89 214 ALA A C 1
ATOM 1648 O O . ALA A 1 214 ? -17.266 -15.164 1.77 1 89 214 ALA A O 1
ATOM 1649 N N . GLU A 1 215 ? -19.297 -14.234 1.717 1 90.44 215 GLU A N 1
ATOM 1650 C CA . GLU A 1 215 ? -19.672 -14.898 0.476 1 90.44 215 GLU A CA 1
ATOM 1651 C C . GLU A 1 215 ? -18.797 -14.445 -0.69 1 90.44 215 GLU A C 1
ATOM 1653 O O . GLU A 1 215 ? -18.375 -15.258 -1.506 1 90.44 215 GLU A O 1
ATOM 1658 N N . GLU A 1 216 ? -18.547 -13.156 -0.726 1 86.19 216 GLU A N 1
ATOM 1659 C CA . GLU A 1 216 ? -17.703 -12.617 -1.782 1 86.19 216 GLU A CA 1
ATOM 1660 C C . GLU A 1 216 ? -16.281 -13.172 -1.686 1 86.19 216 GLU A C 1
ATOM 1662 O O . GLU A 1 216 ? -15.672 -13.531 -2.699 1 86.19 216 GLU A O 1
ATOM 1667 N N . TYR A 1 217 ? -15.844 -13.273 -0.517 1 87.94 217 TYR A N 1
ATOM 1668 C CA . TYR A 1 217 ? -14.508 -13.82 -0.295 1 87.94 217 TYR A CA 1
ATOM 1669 C C . TYR A 1 217 ? -14.445 -15.289 -0.704 1 87.94 217 TYR A C 1
ATOM 1671 O O . TYR A 1 217 ? -13.516 -15.703 -1.4 1 87.94 217 TYR A O 1
ATOM 1679 N N . ALA A 1 218 ? -15.414 -16.016 -0.269 1 91.5 218 ALA A N 1
ATOM 1680 C CA . ALA A 1 218 ? -15.445 -17.438 -0.576 1 91.5 218 ALA A CA 1
ATOM 1681 C C . ALA A 1 218 ? -15.43 -17.688 -2.084 1 91.5 218 ALA A C 1
ATOM 1683 O O . ALA A 1 218 ? -14.742 -18.578 -2.568 1 91.5 218 ALA A O 1
ATOM 1684 N N . ALA A 1 219 ? -16.109 -16.859 -2.758 1 87.69 219 ALA A N 1
ATOM 1685 C CA . ALA A 1 219 ? -16.203 -17 -4.207 1 87.69 219 ALA A CA 1
ATOM 1686 C C . ALA A 1 219 ? -14.836 -16.828 -4.867 1 87.69 219 ALA A C 1
ATOM 1688 O O . ALA A 1 219 ? -14.547 -17.453 -5.891 1 87.69 219 ALA A O 1
ATOM 1689 N N . THR A 1 220 ? -14.023 -16.016 -4.312 1 87.44 220 THR A N 1
ATOM 1690 C CA . THR A 1 220 ? -12.703 -15.758 -4.871 1 87.44 220 THR A CA 1
ATOM 1691 C C . THR A 1 220 ? -11.789 -16.969 -4.684 1 87.44 220 THR A C 1
ATOM 1693 O O . THR A 1 220 ? -10.875 -17.188 -5.48 1 87.44 220 THR A O 1
ATOM 1696 N N . LEU A 1 221 ? -12.062 -17.797 -3.736 1 89 221 LEU A N 1
ATOM 1697 C CA . LEU A 1 221 ? -11.203 -18.922 -3.404 1 89 221 LEU A CA 1
ATOM 1698 C C . LEU A 1 221 ? -11.289 -20 -4.477 1 89 221 LEU A C 1
ATOM 1700 O O . LEU A 1 221 ? -10.32 -20.734 -4.707 1 89 221 LEU A O 1
ATOM 1704 N N . TYR A 1 222 ? -12.375 -20.031 -5.195 1 88.62 222 TYR A N 1
ATOM 1705 C CA . TYR A 1 222 ? -12.594 -21.078 -6.18 1 88.62 222 TYR A CA 1
ATOM 1706 C C . TYR A 1 222 ? -12.008 -20.703 -7.531 1 88.62 222 TYR A C 1
ATOM 1708 O O . TYR A 1 222 ? -12.07 -21.484 -8.484 1 88.62 222 TYR A O 1
ATOM 1716 N N . THR A 1 223 ? -11.391 -19.594 -7.539 1 87.81 223 THR A N 1
ATOM 1717 C CA . THR A 1 223 ? -10.922 -19.141 -8.844 1 87.81 223 THR A CA 1
ATOM 1718 C C . THR A 1 223 ? -9.523 -19.688 -9.133 1 87.81 223 THR A C 1
ATOM 1720 O O . THR A 1 223 ? -9.133 -19.812 -10.297 1 87.81 223 THR A O 1
ATOM 1723 N N . ALA A 1 224 ? -8.742 -19.938 -8.109 1 88.62 224 ALA A N 1
ATOM 1724 C CA . ALA A 1 224 ? -7.414 -20.531 -8.312 1 88.62 224 ALA A CA 1
ATOM 1725 C C . ALA A 1 224 ? -7.52 -21.953 -8.836 1 88.62 224 ALA A C 1
ATOM 1727 O O . ALA A 1 224 ? -8.273 -22.766 -8.297 1 88.62 224 ALA A O 1
ATOM 1728 N N . PRO A 1 225 ? -6.723 -22.297 -9.812 1 90.06 225 PRO A N 1
ATOM 1729 C CA . PRO A 1 225 ? -6.891 -23.578 -10.508 1 90.06 225 PRO A CA 1
ATOM 1730 C C . PRO A 1 225 ? -6.828 -24.766 -9.57 1 90.06 225 PRO A C 1
ATOM 1732 O O . PRO A 1 225 ? -7.621 -25.703 -9.695 1 90.06 225 PRO A O 1
ATOM 1735 N N . ASN A 1 226 ? -5.922 -24.812 -8.641 1 88.69 226 ASN A N 1
ATOM 1736 C CA . ASN A 1 226 ? -5.793 -25.953 -7.734 1 88.69 226 ASN A CA 1
ATOM 1737 C C . ASN A 1 226 ? -7.035 -26.109 -6.859 1 88.69 226 ASN A C 1
ATOM 1739 O O . ASN A 1 226 ? -7.535 -27.219 -6.684 1 88.69 226 ASN A O 1
ATOM 1743 N N . ARG A 1 227 ? -7.52 -25.047 -6.332 1 90.44 227 ARG A N 1
ATOM 1744 C CA . ARG A 1 227 ? -8.711 -25.109 -5.492 1 90.44 227 ARG A CA 1
ATOM 1745 C C . ARG A 1 227 ? -9.961 -25.359 -6.332 1 90.44 227 ARG A C 1
ATOM 1747 O O . ARG A 1 227 ? -10.867 -26.078 -5.906 1 90.44 227 ARG A O 1
ATOM 1754 N N . LYS A 1 228 ? -9.938 -24.719 -7.453 1 91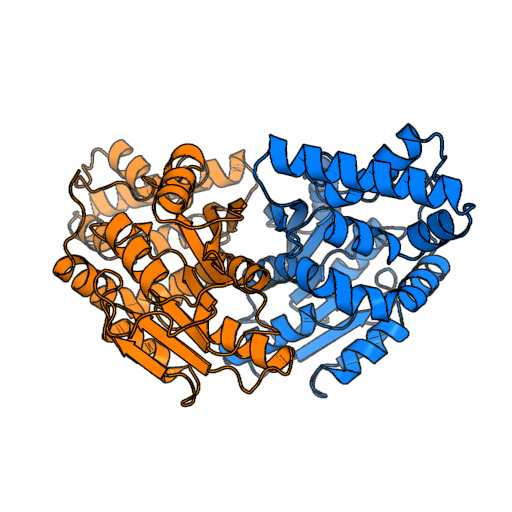 228 LYS A N 1
ATOM 1755 C CA . LYS A 1 228 ? -11.039 -24.891 -8.391 1 91 228 LYS A CA 1
ATOM 1756 C C . LYS A 1 228 ? -11.227 -26.375 -8.734 1 91 228 LYS A C 1
ATOM 1758 O O . LYS A 1 228 ? -12.344 -26.891 -8.688 1 91 228 LYS A O 1
ATOM 1763 N N . LYS A 1 229 ? -10.156 -27.016 -9.078 1 91.12 229 LYS A N 1
ATOM 1764 C CA . LYS A 1 229 ? -10.188 -28.438 -9.445 1 91.12 229 LYS A CA 1
ATOM 1765 C C . LYS A 1 229 ? -10.688 -29.297 -8.281 1 91.12 229 LYS A C 1
ATOM 1767 O O . LYS A 1 229 ? -11.508 -30.188 -8.477 1 91.12 229 LYS A O 1
ATOM 1772 N N . ILE A 1 230 ? -10.258 -29 -7.094 1 91.75 230 ILE A N 1
ATOM 1773 C CA . ILE A 1 230 ? -10.672 -29.75 -5.914 1 91.75 230 ILE A CA 1
ATOM 1774 C C . ILE A 1 230 ? -12.164 -29.547 -5.672 1 91.75 230 ILE A C 1
ATOM 1776 O O . ILE A 1 230 ? -12.914 -30.516 -5.496 1 91.75 230 ILE A O 1
ATOM 1780 N N . PHE A 1 231 ? -12.594 -28.328 -5.684 1 93.19 231 PHE A N 1
ATOM 1781 C CA . PHE A 1 231 ? -13.969 -27.969 -5.352 1 93.19 231 PHE A CA 1
ATOM 1782 C C . PHE A 1 231 ? -14.945 -28.594 -6.348 1 93.19 231 PHE A C 1
ATOM 1784 O O . PHE A 1 231 ? -15.938 -29.203 -5.953 1 93.19 231 PHE A O 1
ATOM 1791 N N . PHE A 1 232 ? -14.633 -28.531 -7.609 1 92.38 232 PHE A N 1
ATOM 1792 C CA . PHE A 1 232 ? -15.594 -28.938 -8.625 1 92.38 232 PHE A CA 1
ATOM 1793 C C . PHE A 1 232 ? -15.516 -30.438 -8.883 1 92.38 232 PHE A C 1
ATOM 1795 O O . PHE A 1 232 ? -16.359 -31 -9.602 1 92.38 232 PHE A O 1
ATOM 1802 N N . ALA A 1 233 ? -14.523 -31.062 -8.352 1 93.12 233 ALA A N 1
ATOM 1803 C CA . ALA A 1 233 ? -14.461 -32.531 -8.391 1 93.12 233 ALA A CA 1
ATOM 1804 C C . ALA A 1 233 ? -15.398 -33.125 -7.352 1 93.12 233 ALA A C 1
ATOM 1806 O O . ALA A 1 233 ? -15.703 -34.344 -7.418 1 93.12 233 ALA A O 1
ATOM 1807 N N . LEU A 1 234 ? -15.844 -32.375 -6.457 1 94.38 234 LEU A N 1
ATOM 1808 C CA . LEU A 1 234 ? -16.734 -32.844 -5.402 1 94.38 234 LEU A CA 1
ATOM 1809 C C . LEU A 1 234 ? -18.172 -32.969 -5.914 1 94.38 234 LEU A C 1
ATOM 1811 O O . LEU A 1 234 ? -18.531 -32.312 -6.887 1 94.38 234 LEU A O 1
ATOM 1815 N N . ASP A 1 235 ? -18.938 -33.812 -5.254 1 95.75 235 ASP A N 1
ATOM 1816 C CA . ASP A 1 235 ? -20.359 -33.812 -5.547 1 95.75 235 ASP A CA 1
ATOM 1817 C C . ASP A 1 235 ? -21.047 -32.594 -4.965 1 95.75 235 ASP A C 1
ATOM 1819 O O . ASP A 1 235 ? -20.453 -31.859 -4.172 1 95.75 235 ASP A O 1
ATOM 1823 N N . LYS A 1 236 ? -22.25 -32.344 -5.328 1 96.38 236 LYS A N 1
ATOM 1824 C CA . LYS A 1 236 ? -22.953 -31.109 -4.98 1 96.38 236 LYS A CA 1
ATOM 1825 C C . LYS A 1 236 ? -23.109 -30.969 -3.471 1 96.38 236 LYS A C 1
ATOM 1827 O O . LYS A 1 236 ? -23.031 -29.859 -2.934 1 96.38 236 LYS A O 1
ATOM 1832 N N . ASN A 1 237 ? -23.344 -32.031 -2.822 1 96.38 237 ASN A N 1
ATOM 1833 C CA . ASN A 1 237 ? -23.5 -31.969 -1.373 1 96.38 237 ASN A CA 1
ATOM 1834 C C . ASN A 1 237 ? -22.203 -31.562 -0.683 1 96.38 237 ASN A C 1
ATOM 1836 O O . ASN A 1 237 ? -22.219 -30.719 0.214 1 96.38 237 ASN A O 1
ATOM 1840 N N . LYS A 1 238 ? -21.141 -32.188 -1.096 1 95.44 238 LYS A N 1
ATOM 1841 C CA . LYS A 1 238 ? -19.844 -31.875 -0.506 1 95.44 238 LYS A CA 1
ATOM 1842 C C . LYS A 1 238 ? -19.391 -30.453 -0.87 1 95.44 238 LYS A C 1
ATOM 1844 O O . LYS A 1 238 ? -18.75 -29.781 -0.073 1 95.44 238 LYS A O 1
ATOM 1849 N N . GLN A 1 239 ? -19.719 -30 -2.072 1 96.44 239 GLN A N 1
ATOM 1850 C CA . GLN A 1 239 ? -19.469 -28.609 -2.447 1 96.44 239 GLN A CA 1
ATOM 1851 C C . GLN A 1 239 ? -20.172 -27.641 -1.49 1 96.44 239 GLN A C 1
ATOM 1853 O O . GLN A 1 239 ? -19.562 -26.688 -1.02 1 96.44 239 GLN A O 1
ATOM 1858 N N . ARG A 1 240 ? -21.375 -27.953 -1.232 1 96.81 240 ARG A N 1
ATOM 1859 C CA . ARG A 1 240 ? -22.156 -27.109 -0.324 1 96.81 240 ARG A CA 1
ATOM 1860 C C . ARG A 1 240 ? -21.547 -27.141 1.079 1 96.81 240 ARG A C 1
ATOM 1862 O O . ARG A 1 240 ? -21.453 -26.094 1.73 1 96.81 240 ARG A O 1
ATOM 1869 N N . GLU A 1 241 ? -21.203 -28.297 1.482 1 97.19 241 GLU A N 1
ATOM 1870 C CA . GLU A 1 241 ? -20.609 -28.453 2.807 1 97.19 241 GLU A CA 1
ATOM 1871 C C . GLU A 1 241 ? -19.328 -27.641 2.93 1 97.19 241 GLU A C 1
ATOM 1873 O O . GLU A 1 241 ? -19.125 -26.938 3.922 1 97.19 241 GLU A O 1
ATOM 1878 N N . LEU A 1 242 ? -18.469 -27.812 1.987 1 96.94 242 LEU A N 1
ATOM 1879 C CA . LEU A 1 242 ? -17.203 -27.094 1.985 1 96.94 242 LEU A CA 1
ATOM 1880 C C . LEU A 1 242 ? -17.438 -25.594 1.921 1 96.94 242 LEU A C 1
ATOM 1882 O O . LEU A 1 242 ? -16.828 -24.828 2.676 1 96.94 242 LEU A O 1
ATOM 1886 N N . HIS A 1 243 ? -18.297 -25.172 1.017 1 97.56 243 HIS A N 1
ATOM 1887 C CA . HIS A 1 243 ? -18.625 -23.75 0.878 1 97.56 243 HIS A CA 1
ATOM 1888 C C . HIS A 1 243 ? -19.156 -23.172 2.188 1 97.56 243 HIS A C 1
ATOM 1890 O O . HIS A 1 243 ? -18.719 -22.109 2.619 1 97.56 243 HIS A O 1
ATOM 1896 N N . ASP A 1 244 ? -20.062 -23.859 2.787 1 97.62 244 ASP A N 1
ATOM 1897 C CA . ASP A 1 244 ? -20.641 -23.406 4.043 1 97.62 244 ASP A CA 1
ATOM 1898 C C . ASP A 1 244 ? -19.578 -23.297 5.137 1 97.62 244 ASP A C 1
ATOM 1900 O O . ASP A 1 244 ? -19.594 -22.359 5.934 1 97.62 244 ASP A O 1
ATOM 1904 N N . ALA A 1 245 ? -18.766 -24.281 5.141 1 97.56 245 ALA A N 1
ATOM 1905 C CA . ALA A 1 245 ? -17.688 -24.266 6.125 1 97.56 245 ALA A CA 1
ATOM 1906 C C . ALA A 1 245 ? -16.781 -23.062 5.914 1 97.56 245 ALA A C 1
ATOM 1908 O O . ALA A 1 245 ? -16.359 -22.422 6.879 1 97.56 245 ALA A O 1
ATOM 1909 N N . ILE A 1 246 ? -16.438 -22.766 4.691 1 97.19 246 ILE A N 1
ATOM 1910 C CA . ILE A 1 246 ? -15.594 -21.625 4.355 1 97.19 246 ILE A CA 1
ATOM 1911 C C . ILE A 1 246 ? -16.281 -20.328 4.793 1 97.19 246 ILE A C 1
ATOM 1913 O O . ILE A 1 246 ? -15.68 -19.5 5.488 1 97.19 246 ILE A O 1
ATOM 1917 N N . VAL A 1 247 ? -17.469 -20.188 4.414 1 96.5 247 VAL A N 1
ATOM 1918 C CA . VAL A 1 247 ? -18.219 -18.969 4.727 1 96.5 247 VAL A CA 1
ATOM 1919 C C . VAL A 1 247 ? -18.312 -18.797 6.238 1 96.5 247 VAL A C 1
ATOM 1921 O O . VAL A 1 247 ? -18.125 -17.688 6.75 1 96.5 247 VAL A O 1
ATOM 1924 N N . GLU A 1 248 ? -18.547 -19.828 6.93 1 96.06 248 GLU A N 1
ATOM 1925 C CA . GLU A 1 248 ? -18.641 -19.797 8.383 1 96.06 248 GLU A CA 1
ATOM 1926 C C . GLU A 1 248 ? -17.312 -19.344 9.008 1 96.06 248 GLU A C 1
ATOM 1928 O O . GLU A 1 248 ? -17.297 -18.484 9.898 1 96.06 248 GLU A O 1
ATOM 1933 N N . LEU A 1 249 ? -16.312 -19.953 8.562 1 95.56 249 LEU A N 1
ATOM 1934 C CA . LEU A 1 249 ? -14.992 -19.609 9.102 1 95.56 249 LEU A CA 1
ATOM 1935 C C . LEU A 1 249 ? -14.648 -18.156 8.82 1 95.56 249 LEU A C 1
ATOM 1937 O O . LEU A 1 249 ? -14.094 -17.469 9.68 1 95.56 249 LEU A O 1
ATOM 1941 N N . ILE A 1 250 ? -14.953 -17.703 7.617 1 93.12 250 ILE A N 1
ATOM 1942 C CA . ILE A 1 250 ? -14.664 -16.328 7.246 1 93.12 250 ILE A CA 1
ATOM 1943 C C . ILE A 1 250 ? -15.508 -15.375 8.094 1 93.12 250 ILE A C 1
ATOM 1945 O O . ILE A 1 250 ? -15 -14.375 8.617 1 93.12 250 ILE A O 1
ATOM 1949 N N . GLN A 1 251 ? -16.734 -15.68 8.273 1 90.44 251 GLN A N 1
ATOM 1950 C CA . GLN A 1 251 ? -17.625 -14.859 9.102 1 90.44 251 GLN A CA 1
ATOM 1951 C C . GLN A 1 251 ? -17.109 -14.773 10.531 1 90.44 251 GLN A C 1
ATOM 1953 O O . GLN A 1 251 ? -17.109 -13.703 11.133 1 90.44 251 GLN A O 1
ATOM 1958 N N . GLU A 1 252 ? -16.766 -15.875 11.031 1 91.81 252 GLU A N 1
ATOM 1959 C CA . GLU A 1 252 ? -16.219 -15.914 12.391 1 91.81 252 GLU A CA 1
ATOM 1960 C C . GLU A 1 252 ? -14.984 -15.023 12.516 1 91.81 252 GLU A C 1
ATOM 1962 O O . GLU A 1 252 ? -14.844 -14.297 13.5 1 91.81 252 GLU A O 1
ATOM 1967 N N . LYS A 1 253 ? -14.164 -15.164 11.555 1 89.75 253 LYS A N 1
ATOM 1968 C CA . LYS A 1 253 ? -12.945 -14.359 11.57 1 89.75 253 LYS A CA 1
ATOM 1969 C C . LYS A 1 253 ? -13.266 -12.867 11.492 1 89.75 253 LYS A C 1
ATOM 1971 O O . LYS A 1 253 ? -12.672 -12.055 12.203 1 89.75 253 LYS A O 1
ATOM 1976 N N . MET A 1 254 ? -14.117 -12.461 10.625 1 83.19 254 MET A N 1
ATOM 1977 C CA . MET A 1 254 ? -14.477 -11.062 10.422 1 83.19 254 MET A CA 1
ATOM 1978 C C . MET A 1 254 ? -15.133 -10.477 11.672 1 83.19 254 MET A C 1
ATOM 1980 O O . MET A 1 254 ? -14.891 -9.32 12.016 1 83.19 254 MET A O 1
ATOM 1984 N N . VAL A 1 255 ? -15.914 -11.266 12.344 1 80.44 255 VAL A N 1
ATOM 1985 C CA . VAL A 1 255 ? -16.625 -10.812 13.531 1 80.44 255 VAL A CA 1
ATOM 1986 C C . VAL A 1 255 ? -15.664 -10.711 14.703 1 80.44 255 VAL A C 1
ATOM 1988 O O . VAL A 1 255 ? -15.703 -9.734 15.461 1 80.44 255 VAL A O 1
ATOM 1991 N N . SER A 1 256 ? -14.875 -11.688 14.836 1 82.31 256 SER A N 1
ATOM 1992 C CA . SER A 1 256 ? -13.977 -11.734 15.992 1 82.31 256 SER A CA 1
ATOM 1993 C C . SER A 1 256 ? -12.906 -10.664 15.898 1 82.31 256 SER A C 1
ATOM 1995 O O . SER A 1 256 ? -12.539 -10.055 16.906 1 82.31 256 SER A O 1
ATOM 1997 N N . SER A 1 257 ? -12.445 -10.375 14.742 1 76 257 SER A N 1
ATOM 1998 C CA . SER A 1 257 ? -11.359 -9.414 14.578 1 76 257 SER A CA 1
ATOM 1999 C C . SER A 1 257 ? -11.891 -8.016 14.289 1 76 257 SER A C 1
ATOM 2001 O O . SER A 1 257 ? -11.195 -7.023 14.508 1 76 257 SER A O 1
ATOM 2003 N N . GLU A 1 258 ? -13.117 -7.891 13.719 1 74.19 258 GLU A N 1
ATOM 2004 C CA . GLU A 1 258 ? -13.695 -6.648 13.219 1 74.19 258 GLU A CA 1
ATOM 2005 C C . GLU A 1 258 ? -12.797 -5.996 12.18 1 74.19 258 GLU A C 1
ATOM 2007 O O . GLU A 1 258 ? -12.68 -4.766 12.133 1 74.19 258 GLU A O 1
ATOM 2012 N N . GLU A 1 259 ? -11.953 -6.832 11.594 1 80.5 259 GLU A N 1
ATOM 2013 C CA . GLU A 1 259 ? -11.047 -6.41 10.531 1 80.5 259 GLU A CA 1
ATOM 2014 C C . GLU A 1 259 ? -11.375 -7.105 9.219 1 80.5 259 GLU A C 1
ATOM 2016 O O . GLU A 1 259 ? -12.016 -8.156 9.211 1 80.5 259 GLU A O 1
ATOM 2021 N N . PRO A 1 260 ? -11.039 -6.434 8.109 1 84.25 260 PRO A N 1
ATOM 2022 C CA . PRO A 1 260 ? -11.109 -7.188 6.855 1 84.25 260 PRO A CA 1
ATOM 2023 C C . PRO A 1 260 ? -10.141 -8.367 6.82 1 84.25 260 PRO A C 1
ATOM 2025 O O . PRO A 1 260 ? -9.219 -8.445 7.641 1 84.25 260 PRO A O 1
ATOM 2028 N N . LEU A 1 261 ? -10.453 -9.273 5.922 1 88.12 261 LEU A N 1
ATOM 2029 C CA . LEU A 1 261 ? -9.508 -10.367 5.746 1 88.12 261 LEU A CA 1
ATOM 2030 C C . LEU A 1 261 ? -8.172 -9.859 5.211 1 88.12 261 LEU A C 1
ATOM 2032 O O . LEU A 1 261 ? -8.141 -9.062 4.273 1 88.12 261 LEU A O 1
ATOM 2036 N N . LYS A 1 262 ? -7.172 -10.297 5.82 1 89.25 262 LYS A N 1
ATOM 2037 C CA . LYS A 1 262 ? -5.852 -9.758 5.5 1 89.25 262 LYS A CA 1
ATOM 2038 C C . LYS A 1 262 ? -4.969 -10.828 4.867 1 89.25 262 LYS A C 1
ATOM 2040 O O . LYS A 1 262 ? -5.223 -12.023 5.02 1 89.25 262 LYS A O 1
ATOM 2045 N N . LEU A 1 263 ? -4.055 -10.383 4.09 1 92.81 263 LEU A N 1
ATOM 2046 C CA . LEU A 1 263 ? -2.885 -11.102 3.59 1 92.81 263 LEU A CA 1
ATOM 2047 C C . LEU A 1 263 ? -1.598 -10.453 4.094 1 92.81 263 LEU A C 1
ATOM 2049 O O . LEU A 1 263 ? -1.504 -9.227 4.176 1 92.81 263 LEU A O 1
ATOM 2053 N N . ASP A 1 264 ? -0.705 -11.336 4.434 1 95.88 264 ASP A N 1
ATOM 2054 C CA . ASP A 1 264 ? 0.584 -10.828 4.895 1 95.88 264 ASP A CA 1
ATOM 2055 C C . ASP A 1 264 ? 1.679 -11.094 3.861 1 95.88 264 ASP A C 1
ATOM 2057 O O . ASP A 1 264 ? 1.845 -12.227 3.406 1 95.88 264 ASP A O 1
ATOM 2061 N N . GLY A 1 265 ? 2.361 -10.047 3.479 1 97.06 265 GLY A N 1
ATOM 2062 C CA . GLY A 1 265 ? 3.549 -10.156 2.648 1 97.06 265 GLY A CA 1
ATOM 2063 C C . GLY A 1 265 ? 4.828 -9.828 3.391 1 97.06 265 GLY A C 1
ATOM 2064 O O . GLY A 1 265 ? 4.832 -8.977 4.281 1 97.06 265 GLY A O 1
ATOM 2065 N N . LEU A 1 266 ? 5.871 -10.578 3.064 1 97.56 266 LEU A N 1
ATOM 2066 C CA . LEU A 1 266 ? 7.219 -10.188 3.461 1 97.56 266 LEU A CA 1
ATOM 2067 C C . LEU A 1 266 ? 7.941 -9.484 2.318 1 97.56 266 LEU A C 1
ATOM 2069 O O . LEU A 1 266 ? 8.172 -10.078 1.264 1 97.56 266 LEU A O 1
ATOM 2073 N N . LEU A 1 267 ? 8.172 -8.242 2.521 1 96.94 267 LEU A N 1
ATOM 2074 C CA . LEU A 1 267 ? 8.859 -7.43 1.523 1 96.94 267 LEU A CA 1
ATOM 2075 C C . LEU A 1 267 ? 10.336 -7.258 1.879 1 96.94 267 LEU A C 1
ATOM 2077 O O . LEU A 1 267 ? 10.688 -7.152 3.057 1 96.94 267 LEU A O 1
ATOM 2081 N N . ILE A 1 268 ? 11.164 -7.262 0.907 1 96.06 268 ILE A N 1
ATOM 2082 C CA . ILE A 1 268 ? 12.602 -7.117 1.118 1 96.06 268 ILE A CA 1
ATOM 2083 C C . ILE A 1 268 ? 13.203 -6.238 0.021 1 96.06 268 ILE A C 1
ATOM 2085 O O . ILE A 1 268 ? 12.82 -6.348 -1.147 1 96.06 268 ILE A O 1
ATOM 2089 N N . VAL A 1 269 ? 14.039 -5.336 0.394 1 94.69 269 VAL A N 1
ATOM 2090 C CA . VAL A 1 269 ? 14.836 -4.512 -0.516 1 94.69 269 VAL A CA 1
ATOM 2091 C C . VAL A 1 269 ? 16.312 -4.688 -0.212 1 94.69 269 VAL A C 1
ATOM 2093 O O . VAL A 1 269 ? 16.703 -4.836 0.949 1 94.69 269 VAL A O 1
ATOM 2096 N N . ALA A 1 270 ? 17.078 -4.711 -1.232 1 95.38 270 ALA A N 1
ATOM 2097 C CA . ALA A 1 270 ? 18.5 -4.918 -1.059 1 95.38 270 ALA A CA 1
ATOM 2098 C C . ALA A 1 270 ? 19.297 -4.297 -2.209 1 95.38 270 ALA A C 1
ATOM 2100 O O . ALA A 1 270 ? 18.719 -3.973 -3.254 1 95.38 270 ALA A O 1
ATOM 2101 N N . ASN A 1 271 ? 20.578 -4.129 -1.971 1 95.69 271 ASN A N 1
ATOM 2102 C CA . ASN A 1 271 ? 21.469 -3.578 -2.992 1 95.69 271 ASN A CA 1
ATOM 2103 C C . ASN A 1 271 ? 22.562 -4.57 -3.387 1 95.69 271 ASN A C 1
ATOM 2105 O O . ASN A 1 271 ? 22.969 -5.402 -2.576 1 95.69 271 ASN A O 1
ATOM 2109 N N . LYS A 1 272 ? 22.844 -4.582 -4.664 1 98.19 272 LYS A N 1
ATOM 2110 C CA . LYS A 1 272 ? 24.109 -5.199 -5.055 1 98.19 272 LYS A CA 1
ATOM 2111 C C . LYS A 1 272 ? 25.297 -4.301 -4.695 1 98.19 272 LYS A C 1
ATOM 2113 O O . LYS A 1 272 ? 25.281 -3.1 -4.965 1 98.19 272 LYS A O 1
ATOM 2118 N N . PRO A 1 273 ? 26.344 -4.91 -4.152 1 97.38 273 PRO A N 1
ATOM 2119 C CA . PRO A 1 273 ? 27.516 -4.082 -3.826 1 97.38 273 PRO A CA 1
ATOM 2120 C C . PRO A 1 273 ? 28.094 -3.383 -5.051 1 97.38 273 PRO A C 1
ATOM 2122 O O . PRO A 1 273 ? 28.094 -3.941 -6.148 1 97.38 273 PRO A O 1
ATOM 2125 N N . ARG A 1 274 ? 28.562 -2.137 -4.879 1 94.12 274 ARG A N 1
ATOM 2126 C CA . ARG A 1 274 ? 29.188 -1.377 -5.957 1 94.12 274 ARG A CA 1
ATOM 2127 C C . ARG A 1 274 ? 30.516 -1.99 -6.359 1 94.12 274 ARG A C 1
ATOM 2129 O O . ARG A 1 274 ? 30.938 -1.875 -7.512 1 94.12 274 ARG A O 1
ATOM 2136 N N . ASP A 1 275 ? 31.344 -2.5 -5.508 1 80.94 275 ASP A N 1
ATOM 2137 C CA . ASP A 1 275 ? 32.688 -3.018 -5.742 1 80.94 275 ASP A CA 1
ATOM 2138 C C . ASP A 1 275 ? 32.719 -4.543 -5.648 1 80.94 275 ASP A C 1
ATOM 2140 O O . ASP A 1 275 ? 31.906 -5.137 -4.93 1 80.94 275 ASP A O 1
ATOM 2144 N N . MET B 1 1 ? -4.742 18.406 25.859 1 66.75 1 MET B N 1
ATOM 2145 C CA . MET B 1 1 ? -3.939 19.266 25 1 66.75 1 MET B CA 1
ATOM 2146 C C . MET B 1 1 ? -4.766 19.781 23.828 1 66.75 1 MET B C 1
ATOM 2148 O O . MET B 1 1 ? -5.723 19.141 23.406 1 66.75 1 MET B O 1
ATOM 2152 N N . SER B 1 2 ? -4.379 21.094 23.406 1 80.31 2 SER B N 1
ATOM 2153 C CA . SER B 1 2 ? -5.305 21.797 22.547 1 80.31 2 SER B CA 1
ATOM 2154 C C . SER B 1 2 ? -5.059 21.469 21.078 1 80.31 2 SER B C 1
ATOM 2156 O O . SER B 1 2 ? -3.914 21.25 20.672 1 80.31 2 SER B O 1
ATOM 2158 N N . ALA B 1 3 ? -6.184 21.25 20.391 1 84.81 3 ALA B N 1
ATOM 2159 C CA . ALA B 1 3 ? -6.137 21.125 18.938 1 84.81 3 ALA B CA 1
ATOM 2160 C C . ALA B 1 3 ? -5.809 22.469 18.297 1 84.81 3 ALA B C 1
ATOM 2162 O O . ALA B 1 3 ? -6.129 23.531 18.844 1 84.81 3 ALA B O 1
ATOM 2163 N N . LYS B 1 4 ? -5.105 22.391 17.141 1 90.25 4 LYS B N 1
ATOM 2164 C CA . LYS B 1 4 ? -4.965 23.594 16.328 1 90.25 4 LYS B CA 1
ATOM 2165 C C . LYS B 1 4 ? -6.328 24.109 15.875 1 90.25 4 LYS B C 1
ATOM 2167 O O . LYS B 1 4 ? -7.223 23.312 15.562 1 90.25 4 LYS B O 1
ATOM 2172 N N . THR B 1 5 ? -6.383 25.391 15.812 1 93.19 5 THR B N 1
ATOM 2173 C CA . THR B 1 5 ? -7.555 26 15.195 1 93.19 5 THR B CA 1
ATOM 2174 C C . THR B 1 5 ? -7.516 25.828 13.68 1 93.19 5 THR B C 1
ATOM 2176 O O . THR B 1 5 ? -6.477 25.484 13.117 1 93.19 5 THR B O 1
ATOM 2179 N N . ILE B 1 6 ? -8.648 26.109 13.055 1 95.5 6 ILE B N 1
ATOM 2180 C CA . ILE B 1 6 ? -8.734 26.031 11.602 1 95.5 6 ILE B CA 1
ATOM 2181 C C . ILE B 1 6 ? -7.703 26.953 10.961 1 95.5 6 ILE B C 1
ATOM 2183 O O . ILE B 1 6 ? -7.008 26.578 10.016 1 95.5 6 ILE B O 1
ATOM 2187 N N . SER B 1 7 ? -7.613 28.125 11.5 1 95.06 7 SER B N 1
ATOM 2188 C CA . SER B 1 7 ? -6.676 29.109 10.969 1 95.06 7 SER B CA 1
ATOM 2189 C C . SER B 1 7 ? -5.234 28.641 11.156 1 95.06 7 SER B C 1
ATOM 2191 O O . SER B 1 7 ? -4.398 28.828 10.266 1 95.06 7 SER B O 1
ATOM 2193 N N . GLU B 1 8 ? -4.898 28.094 12.266 1 93.5 8 GLU B N 1
ATOM 2194 C CA . GLU B 1 8 ? -3.559 27.562 12.523 1 93.5 8 GLU B CA 1
ATOM 2195 C C . GLU B 1 8 ? -3.219 26.422 11.586 1 93.5 8 GLU B C 1
ATOM 2197 O O . GLU B 1 8 ? -2.09 26.312 11.109 1 93.5 8 GLU B O 1
ATOM 2202 N N . LEU B 1 9 ? -4.172 25.547 11.352 1 95 9 LEU B N 1
ATOM 2203 C CA . LEU B 1 9 ? -3.98 24.422 10.445 1 95 9 LEU B CA 1
ATOM 2204 C C . LEU B 1 9 ? -3.697 24.906 9.023 1 95 9 LEU B C 1
ATOM 2206 O O . LEU B 1 9 ? -2.764 24.438 8.375 1 95 9 LEU B O 1
ATOM 2210 N N . GLU B 1 10 ? -4.535 25.812 8.609 1 95.81 10 GLU B N 1
ATOM 2211 C CA . GLU B 1 10 ? -4.336 26.375 7.273 1 95.81 10 GLU B CA 1
ATOM 2212 C C . GLU B 1 10 ? -2.928 26.938 7.125 1 95.81 10 GLU B C 1
ATOM 2214 O O . GLU B 1 10 ? -2.24 26.672 6.141 1 95.81 10 GLU B O 1
ATOM 2219 N N . SER B 1 11 ? -2.506 27.734 8.109 1 95.19 11 SER B N 1
ATOM 2220 C CA . SER B 1 11 ? -1.185 28.359 8.086 1 95.19 11 SER B CA 1
ATOM 2221 C C . SER B 1 11 ? -0.081 27.312 8.062 1 95.19 11 SER B C 1
ATOM 2223 O O . SER B 1 11 ? 0.888 27.438 7.312 1 95.19 11 SER B O 1
ATOM 2225 N N . PHE B 1 12 ? -0.186 26.359 8.875 1 94.12 12 PHE B N 1
ATOM 2226 C CA . PHE B 1 12 ? 0.792 25.281 8.953 1 94.12 12 PHE B CA 1
ATOM 2227 C C . PHE B 1 12 ? 0.971 24.609 7.602 1 94.12 12 PHE B C 1
ATOM 2229 O O . PHE B 1 12 ? 2.096 24.453 7.121 1 94.12 12 PHE B O 1
ATOM 2236 N N . TRP B 1 13 ? -0.114 24.234 6.988 1 96 13 TRP B N 1
ATOM 2237 C CA . TRP B 1 13 ? -0.041 23.438 5.762 1 96 13 TRP B CA 1
ATOM 2238 C C . TRP B 1 13 ? 0.319 24.312 4.57 1 96 13 TRP B C 1
ATOM 2240 O O . TRP B 1 13 ? 0.912 23.844 3.596 1 96 13 TRP B O 1
ATOM 2250 N N . ASN B 1 14 ? -0.055 25.625 4.672 1 96.38 14 ASN B N 1
ATOM 2251 C CA . ASN B 1 14 ? 0.467 26.547 3.674 1 96.38 14 ASN B CA 1
ATOM 2252 C C . ASN B 1 14 ? 1.992 26.594 3.689 1 96.38 14 ASN B C 1
ATOM 2254 O O . ASN B 1 14 ? 2.629 26.625 2.635 1 96.38 14 ASN B O 1
ATOM 2258 N N . GLU B 1 15 ? 2.479 26.578 4.879 1 94.19 15 GLU B N 1
ATOM 2259 C CA . GLU B 1 15 ? 3.926 26.656 5.051 1 94.19 15 GLU B CA 1
ATOM 2260 C C . GLU B 1 15 ? 4.598 25.344 4.645 1 94.19 15 GLU B C 1
ATOM 2262 O O . GLU B 1 15 ? 5.715 25.344 4.125 1 94.19 15 GLU B O 1
ATOM 2267 N N . PHE B 1 16 ? 3.973 24.281 4.781 1 92.75 16 PHE B N 1
ATOM 2268 C CA . PHE B 1 16 ? 4.578 22.953 4.691 1 92.75 16 PHE B CA 1
ATOM 2269 C C . PHE B 1 16 ? 4.453 22.391 3.279 1 92.75 16 PHE B C 1
ATOM 2271 O O . PHE B 1 16 ? 4.996 21.328 2.975 1 92.75 16 PHE B O 1
ATOM 2278 N N . GLN B 1 17 ? 3.795 22.984 2.406 1 91.25 17 GLN B N 1
ATOM 2279 C CA . GLN B 1 17 ? 3.316 22.391 1.161 1 91.25 17 GLN B CA 1
ATOM 2280 C C . GLN B 1 17 ? 4.477 21.844 0.326 1 91.25 17 GLN B C 1
ATOM 2282 O O . GLN B 1 17 ? 4.469 20.688 -0.077 1 91.25 17 GLN B O 1
ATOM 2287 N N . SER B 1 18 ? 5.543 22.562 0.097 1 87.75 18 SER B N 1
ATOM 2288 C CA . SER B 1 18 ? 6.629 22.156 -0.784 1 87.75 18 SER B CA 1
ATOM 2289 C C . SER B 1 18 ? 7.438 21.016 -0.171 1 87.75 18 SER B C 1
ATOM 2291 O O . SER B 1 18 ? 7.723 20.016 -0.838 1 87.75 18 SER B O 1
ATOM 2293 N N . ASP B 1 19 ? 7.719 21.172 1.108 1 90.25 19 ASP B N 1
ATOM 2294 C CA . ASP B 1 19 ? 8.492 20.156 1.797 1 90.25 19 ASP B CA 1
ATOM 2295 C C . ASP B 1 19 ? 7.688 18.859 1.966 1 90.25 19 ASP B C 1
ATOM 2297 O O . ASP B 1 19 ? 8.227 17.766 1.868 1 90.25 19 ASP B O 1
ATOM 2301 N N . TYR B 1 20 ? 6.449 19.062 2.217 1 91 20 TYR B N 1
ATOM 2302 C CA . TYR B 1 20 ? 5.598 17.891 2.346 1 91 20 TYR B CA 1
ATOM 2303 C C . TYR B 1 20 ? 5.609 17.062 1.062 1 91 20 TYR B C 1
ATOM 2305 O O . TYR B 1 20 ? 5.828 15.852 1.098 1 91 20 TYR B O 1
ATOM 2313 N N . GLU B 1 21 ? 5.383 17.672 -0.029 1 88.5 21 GLU B N 1
ATOM 2314 C CA . GLU B 1 21 ? 5.328 16.969 -1.312 1 88.5 21 GLU B CA 1
ATOM 2315 C C . GLU B 1 21 ? 6.633 16.25 -1.603 1 88.5 21 GLU B C 1
ATOM 2317 O O . GLU B 1 21 ? 6.625 15.07 -1.974 1 88.5 21 GLU B O 1
ATOM 2322 N N . SER B 1 22 ? 7.711 16.906 -1.372 1 85.56 22 SER B N 1
ATOM 2323 C CA . SER B 1 22 ? 9 16.375 -1.786 1 85.56 22 SER B CA 1
ATOM 2324 C C . SER B 1 22 ? 9.492 15.297 -0.819 1 85.56 22 SER B C 1
ATOM 2326 O O . SER B 1 22 ? 10.172 14.352 -1.224 1 85.56 22 SER B O 1
ATOM 2328 N N . LYS B 1 23 ? 9.055 15.398 0.418 1 83.31 23 LYS B N 1
ATOM 2329 C CA . LYS B 1 23 ? 9.727 14.555 1.405 1 83.31 23 LYS B CA 1
ATOM 2330 C C . LYS B 1 23 ? 8.781 13.492 1.959 1 83.31 23 LYS B C 1
ATOM 2332 O O . LYS B 1 23 ? 9.219 12.422 2.377 1 83.31 23 LYS B O 1
ATOM 2337 N N . LEU B 1 24 ? 7.496 13.797 2.006 1 84.44 24 LEU B N 1
ATOM 2338 C CA . LEU B 1 24 ? 6.605 12.914 2.744 1 84.44 24 LEU B CA 1
ATOM 2339 C C . LEU B 1 24 ? 5.473 12.414 1.854 1 84.44 24 LEU B C 1
ATOM 2341 O O . LEU B 1 24 ? 4.867 11.375 2.129 1 84.44 24 LEU B O 1
ATOM 2345 N N . GLY B 1 25 ? 5.23 13.164 0.849 1 85.12 25 GLY B N 1
ATOM 2346 C CA . GLY B 1 25 ? 4.043 12.914 0.047 1 85.12 25 GLY B CA 1
ATOM 2347 C C . GLY B 1 25 ? 3.965 11.492 -0.477 1 85.12 25 GLY B C 1
ATOM 2348 O O . GLY B 1 25 ? 2.939 10.828 -0.331 1 85.12 25 GLY B O 1
ATOM 2349 N N . ASN B 1 26 ? 5.008 11.031 -0.958 1 85.31 26 ASN B N 1
ATOM 2350 C CA . ASN B 1 26 ? 5.023 9.711 -1.567 1 85.31 26 ASN B CA 1
ATOM 2351 C C . ASN B 1 26 ? 4.805 8.609 -0.529 1 85.31 26 ASN B C 1
ATOM 2353 O O . ASN B 1 26 ? 4.121 7.621 -0.8 1 85.31 26 ASN B O 1
ATOM 2357 N N . THR B 1 27 ? 5.379 8.789 0.602 1 88.31 27 THR B N 1
ATOM 2358 C CA . THR B 1 27 ? 5.211 7.816 1.675 1 88.31 27 THR B CA 1
ATOM 2359 C C . THR B 1 27 ? 3.75 7.734 2.107 1 88.31 27 THR B C 1
ATOM 2361 O O . THR B 1 27 ? 3.215 6.641 2.299 1 88.31 27 THR B O 1
ATOM 2364 N N . MET B 1 28 ? 3.109 8.836 2.105 1 89.94 28 MET B N 1
ATOM 2365 C CA . MET B 1 28 ? 1.735 8.891 2.596 1 89.94 28 MET B CA 1
ATOM 2366 C C . MET B 1 28 ? 0.772 8.289 1.579 1 89.94 28 MET B C 1
ATOM 2368 O O . MET B 1 28 ? -0.302 7.805 1.945 1 89.94 28 MET B O 1
ATOM 2372 N N . THR B 1 29 ? 1.157 8.258 0.331 1 91.81 29 THR B N 1
ATOM 2373 C CA . THR B 1 29 ? 0.276 7.738 -0.71 1 91.81 29 THR B CA 1
ATOM 2374 C C . THR B 1 29 ? 0.067 6.238 -0.542 1 91.81 29 THR B C 1
ATOM 2376 O O . THR B 1 29 ? -0.887 5.676 -1.082 1 91.81 29 THR B O 1
ATOM 2379 N N . LEU B 1 30 ? 0.925 5.605 0.172 1 92.56 30 LEU B N 1
ATOM 2380 C CA . LEU B 1 30 ? 0.796 4.168 0.379 1 92.56 30 LEU B CA 1
ATOM 2381 C C . LEU B 1 30 ? -0.483 3.842 1.143 1 92.56 30 LEU B C 1
ATOM 2383 O O . LEU B 1 30 ? -1.123 2.82 0.882 1 92.56 30 LEU B O 1
ATOM 2387 N N . PHE B 1 31 ? -0.853 4.699 2.064 1 95.81 31 PHE B N 1
ATOM 2388 C CA . PHE B 1 31 ? -2.143 4.523 2.723 1 95.81 31 PHE B CA 1
ATOM 2389 C C . PHE B 1 31 ? -3.285 4.715 1.734 1 95.81 31 PHE B C 1
ATOM 2391 O O . PHE B 1 31 ? -4.277 3.984 1.779 1 95.81 31 PHE B O 1
ATOM 2398 N N . ASN B 1 32 ? -3.119 5.688 0.834 1 95.5 32 ASN B N 1
ATOM 2399 C CA . ASN B 1 32 ? -4.164 6.016 -0.13 1 95.5 32 ASN B CA 1
ATOM 2400 C C . ASN B 1 32 ? -4.422 4.859 -1.094 1 95.5 32 ASN B C 1
ATOM 2402 O O . ASN B 1 32 ? -5.559 4.633 -1.51 1 95.5 32 ASN B O 1
ATOM 2406 N N . HIS B 1 33 ? -3.393 4.184 -1.423 1 94.75 33 HIS B N 1
ATOM 2407 C CA . HIS B 1 33 ? -3.584 3.051 -2.322 1 94.75 33 HIS B CA 1
ATOM 2408 C C . HIS B 1 33 ? -4.504 2.004 -1.703 1 94.75 33 HIS B C 1
ATOM 2410 O O . HIS B 1 33 ? -5.352 1.433 -2.391 1 94.75 33 HIS B O 1
ATOM 2416 N N . SER B 1 34 ? -4.309 1.777 -0.479 1 94.38 34 SER B N 1
ATOM 2417 C CA . SER B 1 34 ? -5.176 0.841 0.225 1 94.38 34 SER B CA 1
ATOM 2418 C C . SER B 1 34 ? -6.602 1.376 0.322 1 94.38 34 SER B C 1
ATOM 2420 O O . SER B 1 34 ? -7.566 0.627 0.144 1 94.38 34 SER B O 1
ATOM 2422 N N . LEU B 1 35 ? -6.746 2.646 0.619 1 96.31 35 LEU B N 1
ATOM 2423 C CA . LEU B 1 35 ? -8.062 3.256 0.723 1 96.31 35 LEU B CA 1
ATOM 2424 C C . LEU B 1 35 ? -8.797 3.203 -0.616 1 96.31 35 LEU B C 1
ATOM 2426 O O . LEU B 1 35 ? -9.969 2.826 -0.674 1 96.31 35 LEU B O 1
ATOM 2430 N N . ILE B 1 36 ? -8.086 3.545 -1.664 1 96.25 36 ILE B N 1
ATOM 2431 C CA . ILE B 1 36 ? -8.664 3.559 -3.004 1 96.25 36 ILE B CA 1
ATOM 2432 C C . ILE B 1 36 ? -9.094 2.146 -3.396 1 96.25 36 ILE B C 1
ATOM 2434 O O . ILE B 1 36 ? -10.156 1.956 -3.99 1 96.25 36 ILE B O 1
ATOM 2438 N N . HIS B 1 37 ? -8.25 1.197 -3.023 1 91.94 37 HIS B N 1
ATOM 2439 C CA . HIS B 1 37 ? -8.555 -0.207 -3.273 1 91.94 37 HIS B CA 1
ATOM 2440 C C . HIS B 1 37 ? -9.891 -0.599 -2.65 1 91.94 37 HIS B C 1
ATOM 2442 O O . HIS B 1 37 ? -10.641 -1.396 -3.223 1 91.94 37 HIS B O 1
ATOM 2448 N N . MET B 1 38 ? -10.219 0.001 -1.586 1 91.75 38 MET B N 1
ATOM 2449 C CA . MET B 1 38 ? -11.398 -0.389 -0.818 1 91.75 38 MET B CA 1
ATOM 2450 C C . MET B 1 38 ? -12.594 0.484 -1.179 1 91.75 38 MET B C 1
ATOM 2452 O O . MET B 1 38 ? -13.703 0.247 -0.703 1 91.75 38 MET B O 1
ATOM 2456 N N . LEU B 1 39 ? -12.484 1.448 -2.004 1 94 39 LEU B N 1
ATOM 2457 C CA . LEU B 1 39 ? -13.516 2.438 -2.289 1 94 39 LEU B CA 1
ATOM 2458 C C . LEU B 1 39 ? -14.469 1.931 -3.365 1 94 39 LEU B C 1
ATOM 2460 O O . LEU B 1 39 ? -15.516 2.539 -3.611 1 94 39 LEU B O 1
ATOM 2464 N N . ASN B 1 40 ? -14.188 0.807 -3.992 1 89 40 ASN B N 1
ATOM 2465 C CA . ASN B 1 40 ? -14.977 0.316 -5.113 1 89 40 ASN B CA 1
ATOM 2466 C C . ASN B 1 40 ? -15.18 1.397 -6.172 1 89 40 ASN B C 1
ATOM 2468 O O . ASN B 1 40 ? -16.312 1.728 -6.516 1 89 40 ASN B O 1
ATOM 2472 N N . THR B 1 41 ? -14.102 1.787 -6.816 1 93.81 41 THR B N 1
ATOM 2473 C CA . THR B 1 41 ? -14.094 2.947 -7.699 1 93.81 41 THR B CA 1
ATOM 2474 C C . THR B 1 41 ? -14.703 2.602 -9.055 1 93.81 41 THR B C 1
ATOM 2476 O O . THR B 1 41 ? -15.102 3.494 -9.812 1 93.81 41 THR B O 1
ATOM 2479 N N . ASN B 1 42 ? -14.758 1.318 -9.32 1 90.5 42 ASN B N 1
ATOM 2480 C CA . ASN B 1 42 ? -15.266 0.895 -10.625 1 90.5 42 ASN B CA 1
ATOM 2481 C C . ASN B 1 42 ? -16.719 1.325 -10.828 1 90.5 42 ASN B C 1
ATOM 2483 O O . ASN B 1 42 ? -17.141 1.544 -11.961 1 90.5 42 ASN B O 1
ATOM 2487 N N . SER B 1 43 ? -17.438 1.44 -9.75 1 93.25 43 SER B N 1
ATOM 2488 C CA . SER B 1 43 ? -18.844 1.815 -9.844 1 93.25 43 SER B CA 1
ATOM 2489 C C . SER B 1 43 ? -19.078 3.227 -9.32 1 93.25 43 SER B C 1
ATOM 2491 O O . SER B 1 43 ? -20.219 3.621 -9.07 1 93.25 43 SER B O 1
ATOM 2493 N N . ALA B 1 44 ? -18.016 3.955 -9.117 1 97.25 44 ALA B N 1
ATOM 2494 C CA . ALA B 1 44 ? -18.141 5.309 -8.578 1 97.25 44 ALA B CA 1
ATOM 2495 C C . ALA B 1 44 ? -18.641 6.281 -9.648 1 97.25 44 ALA B C 1
ATOM 2497 O O . ALA B 1 44 ? -18.281 6.16 -10.82 1 97.25 44 ALA B O 1
ATOM 2498 N N . SER B 1 45 ? -19.438 7.223 -9.281 1 98.12 45 SER B N 1
ATOM 2499 C CA . SER B 1 45 ? -19.906 8.273 -10.18 1 98.12 45 SER B CA 1
ATOM 2500 C C . SER B 1 45 ? -19.391 9.641 -9.758 1 98.12 45 SER B C 1
ATOM 2502 O O . SER B 1 45 ? -19.062 10.477 -10.602 1 98.12 45 SER B O 1
ATOM 2504 N N . SER B 1 46 ? -19.391 9.906 -8.508 1 98.69 46 SER B N 1
ATOM 2505 C CA . SER B 1 46 ? -18.969 11.172 -7.926 1 98.69 46 SER B CA 1
ATOM 2506 C C . SER B 1 46 ? -18.125 10.945 -6.676 1 98.69 46 SER B C 1
ATOM 2508 O O . SER B 1 46 ? -18.625 10.43 -5.672 1 98.69 46 SER B O 1
ATOM 2510 N N . ILE B 1 47 ? -16.906 11.391 -6.734 1 98.81 47 ILE B N 1
ATOM 2511 C CA . ILE B 1 47 ? -15.953 11.125 -5.66 1 98.81 47 ILE B CA 1
ATOM 2512 C C . ILE B 1 47 ? -15.484 12.445 -5.051 1 98.81 47 ILE B C 1
ATOM 2514 O O . ILE B 1 47 ? -15.148 13.383 -5.773 1 98.81 47 ILE B O 1
ATOM 2518 N N . LEU B 1 48 ? -15.484 12.539 -3.725 1 98.94 48 LEU B N 1
ATOM 2519 C CA . LEU B 1 48 ? -14.93 13.664 -2.979 1 98.94 48 LEU B CA 1
ATOM 2520 C C . LEU B 1 48 ? -13.703 13.234 -2.189 1 98.94 48 LEU B C 1
ATOM 2522 O O . LEU B 1 48 ? -13.734 12.234 -1.465 1 98.94 48 LEU B O 1
ATOM 2526 N N . GLU B 1 49 ? -12.641 13.875 -2.41 1 98.88 49 GLU B N 1
ATOM 2527 C CA . GLU B 1 49 ? -11.477 13.695 -1.556 1 98.88 49 GLU B CA 1
ATOM 2528 C C . GLU B 1 49 ? -11.273 14.891 -0.63 1 98.88 49 GLU B C 1
ATOM 2530 O O . GLU B 1 49 ? -11.297 16.031 -1.077 1 98.88 49 GLU B O 1
ATOM 2535 N N . LEU B 1 50 ? -11.125 14.641 0.627 1 98.81 50 LEU B N 1
ATOM 2536 C CA . LEU B 1 50 ? -10.859 15.664 1.635 1 98.81 50 LEU B CA 1
ATOM 2537 C C . LEU B 1 50 ? -9.414 15.594 2.111 1 98.81 50 LEU B C 1
ATOM 2539 O O . LEU B 1 50 ? -8.891 14.508 2.377 1 98.81 50 LEU B O 1
ATOM 2543 N N . GLY B 1 51 ? -8.805 16.781 2.244 1 98.19 51 GLY B N 1
ATOM 2544 C CA . GLY B 1 51 ? -7.383 16.812 2.572 1 98.19 51 GLY B CA 1
ATOM 2545 C C . GLY B 1 51 ? -6.508 16.234 1.477 1 98.19 51 GLY B C 1
ATOM 2546 O O . GLY B 1 51 ? -5.672 15.359 1.735 1 98.19 51 GLY B O 1
ATOM 2547 N N . CYS B 1 52 ? -6.625 16.766 0.264 1 97.94 52 CYS B N 1
ATOM 2548 C CA . CYS B 1 52 ? -5.98 16.141 -0.887 1 97.94 52 CYS B CA 1
ATOM 2549 C C . CYS B 1 52 ? -4.5 16.5 -0.944 1 97.94 52 CYS B C 1
ATOM 2551 O O . CYS B 1 52 ? -3.74 15.891 -1.7 1 97.94 52 CYS B O 1
ATOM 2553 N N . GLY B 1 53 ? -4.074 17.516 -0.129 1 97.31 53 GLY B N 1
ATOM 2554 C CA . GLY B 1 53 ? -2.676 17.906 -0.153 1 97.31 53 GLY B CA 1
ATOM 2555 C C . GLY B 1 53 ? -2.193 18.328 -1.532 1 97.31 53 GLY B C 1
ATOM 2556 O O . GLY B 1 53 ? -2.9 19.016 -2.26 1 97.31 53 GLY B O 1
ATOM 2557 N N . PRO B 1 54 ? -0.968 17.953 -1.835 1 96.81 54 PRO B N 1
ATOM 2558 C CA . PRO B 1 54 ? -0.432 18.328 -3.148 1 96.81 54 PRO B CA 1
ATOM 2559 C C . PRO B 1 54 ? -1.004 17.469 -4.277 1 96.81 54 PRO B C 1
ATOM 2561 O O . PRO B 1 54 ? -0.531 17.547 -5.414 1 96.81 54 PRO B O 1
ATOM 2564 N N . GLY B 1 55 ? -1.899 16.625 -3.998 1 96.94 55 GLY B N 1
ATOM 2565 C CA . GLY B 1 55 ? -2.678 15.984 -5.043 1 96.94 55 GLY B CA 1
ATOM 2566 C C . GLY B 1 55 ? -2.139 14.625 -5.438 1 96.94 55 GLY B C 1
ATOM 2567 O O . GLY B 1 55 ? -2.574 14.039 -6.43 1 96.94 55 GLY B O 1
ATOM 2568 N N . LEU B 1 56 ? -1.232 14.07 -4.703 1 94.88 56 LEU B N 1
ATOM 2569 C CA . LEU B 1 56 ? -0.635 12.789 -5.066 1 94.88 56 LEU B CA 1
ATOM 2570 C C . LEU B 1 56 ? -1.651 11.664 -4.941 1 94.88 56 LEU B C 1
ATOM 2572 O O . LEU B 1 56 ? -1.727 10.789 -5.809 1 94.88 56 LEU B O 1
ATOM 2576 N N . GLY B 1 57 ? -2.381 11.672 -3.846 1 95.38 57 GLY B N 1
ATOM 2577 C CA . GLY B 1 57 ? -3.445 10.695 -3.699 1 95.38 57 GLY B CA 1
ATOM 2578 C C . GLY B 1 57 ? -4.539 10.844 -4.742 1 95.38 57 GLY B C 1
ATOM 2579 O O . GLY B 1 57 ? -5.051 9.844 -5.254 1 95.38 57 GLY B O 1
ATOM 2580 N N . THR B 1 58 ? -4.852 12.062 -5.059 1 97.69 58 THR B N 1
ATOM 2581 C CA . THR B 1 58 ? -5.848 12.352 -6.09 1 97.69 58 THR B CA 1
ATOM 2582 C C . THR B 1 58 ? -5.406 11.789 -7.438 1 97.69 58 THR B C 1
ATOM 2584 O O . THR B 1 58 ? -6.215 11.227 -8.18 1 97.69 58 THR B O 1
ATOM 2587 N N . LEU B 1 59 ? -4.164 11.984 -7.715 1 96.38 59 LEU B N 1
ATOM 2588 C CA . LEU B 1 59 ? -3.611 11.477 -8.969 1 96.38 59 LEU B CA 1
ATOM 2589 C C . LEU B 1 59 ? -3.732 9.961 -9.039 1 96.38 59 LEU B C 1
ATOM 2591 O O . LEU B 1 59 ? -4.102 9.406 -10.078 1 96.38 59 LEU B O 1
ATOM 2595 N N . SER B 1 60 ? -3.418 9.312 -7.938 1 94.62 60 SER B N 1
ATOM 2596 C CA . SER B 1 60 ? -3.568 7.863 -7.867 1 94.62 60 SER B CA 1
ATOM 2597 C C . SER B 1 60 ? -5.012 7.441 -8.117 1 94.62 60 SER B C 1
ATOM 2599 O O . SER B 1 60 ? -5.266 6.461 -8.812 1 94.62 60 SER B O 1
ATOM 2601 N N . LEU B 1 61 ? -5.898 8.133 -7.508 1 96.81 61 LEU B N 1
ATOM 2602 C CA . LEU B 1 61 ? -7.32 7.871 -7.699 1 96.81 61 LEU B CA 1
ATOM 2603 C C . LEU B 1 61 ? -7.719 8.055 -9.164 1 96.81 61 LEU B C 1
ATOM 2605 O O . LEU B 1 61 ? -8.406 7.207 -9.734 1 96.81 61 LEU B O 1
ATOM 2609 N N . PHE B 1 62 ? -7.281 9.109 -9.766 1 96.44 62 PHE B N 1
ATOM 2610 C CA . PHE B 1 62 ? -7.551 9.406 -11.172 1 96.44 62 PHE B CA 1
ATOM 2611 C C . PHE B 1 62 ? -7.031 8.289 -12.07 1 96.44 62 PHE B C 1
ATOM 2613 O O . PHE B 1 62 ? -7.746 7.812 -12.953 1 96.44 62 PHE B O 1
ATOM 2620 N N . ARG B 1 63 ? -5.844 7.898 -11.82 1 93.12 63 ARG B N 1
ATOM 2621 C CA . ARG B 1 63 ? -5.234 6.84 -12.617 1 93.12 63 ARG B CA 1
ATOM 2622 C C . ARG B 1 63 ? -6 5.527 -12.469 1 93.12 63 ARG B C 1
ATOM 2624 O O . ARG B 1 63 ? -6.195 4.801 -13.445 1 93.12 63 ARG B O 1
ATOM 2631 N N . LYS B 1 64 ? -6.375 5.234 -11.258 1 93.19 64 LYS B N 1
ATOM 2632 C CA . LYS B 1 64 ? -7.164 4.031 -11.016 1 93.19 64 LYS B CA 1
ATOM 2633 C C . LYS B 1 64 ? -8.445 4.043 -11.844 1 93.19 64 LYS B C 1
ATOM 2635 O O . LYS B 1 64 ? -8.805 3.033 -12.453 1 93.19 64 LYS B O 1
ATOM 2640 N N . LEU B 1 65 ? -9.125 5.133 -11.844 1 95.38 65 LEU B N 1
ATOM 2641 C CA . LEU B 1 65 ? -10.352 5.27 -12.633 1 95.38 65 LEU B CA 1
ATOM 2642 C C . LEU B 1 65 ? -10.07 5.062 -14.117 1 95.38 65 LEU B C 1
ATOM 2644 O O . LEU B 1 65 ? -10.828 4.379 -14.805 1 95.38 65 LEU B O 1
ATOM 2648 N N . GLN B 1 66 ? -8.945 5.621 -14.578 1 92.25 66 GLN B N 1
ATOM 2649 C CA . GLN B 1 66 ? -8.555 5.438 -15.969 1 92.25 66 GLN B CA 1
ATOM 2650 C C . GLN B 1 66 ? -8.281 3.969 -16.281 1 92.25 66 GLN B C 1
ATOM 2652 O O . GLN B 1 66 ? -8.75 3.443 -17.297 1 92.25 66 GLN B O 1
ATOM 2657 N N . ASP B 1 67 ? -7.559 3.373 -15.43 1 88.31 67 ASP B N 1
ATOM 2658 C CA . ASP B 1 67 ? -7.164 1.982 -15.633 1 88.31 67 ASP B CA 1
ATOM 2659 C C . ASP B 1 67 ? -8.383 1.063 -15.656 1 88.31 67 ASP B C 1
ATOM 2661 O O . ASP B 1 67 ? -8.383 0.042 -16.344 1 88.31 67 ASP B O 1
ATOM 2665 N N . GLU B 1 68 ? -9.406 1.438 -14.922 1 90.62 68 GLU B N 1
ATOM 2666 C CA . GLU B 1 68 ? -10.609 0.622 -14.828 1 90.62 68 GLU B CA 1
ATOM 2667 C C . GLU B 1 68 ? -11.602 0.971 -15.938 1 90.62 68 GLU B C 1
ATOM 2669 O O . GLU B 1 68 ? -12.641 0.322 -16.078 1 90.62 68 GLU B O 1
ATOM 2674 N N . GLY B 1 69 ? -11.375 1.961 -16.656 1 92.94 69 GLY B N 1
ATOM 2675 C CA . GLY B 1 69 ? -12.266 2.404 -17.719 1 92.94 69 GLY B CA 1
ATOM 2676 C C . GLY B 1 69 ? -13.422 3.24 -17.219 1 92.94 69 GLY B C 1
ATOM 2677 O O . GLY B 1 69 ? -14.383 3.479 -17.953 1 92.94 69 GLY B O 1
ATOM 2678 N N . ASN B 1 70 ? -13.391 3.607 -15.969 1 95.38 70 ASN B N 1
ATOM 2679 C CA . ASN B 1 70 ? -14.414 4.484 -15.422 1 95.38 70 ASN B CA 1
ATOM 2680 C C . ASN B 1 70 ? -14.062 5.957 -15.625 1 95.38 70 ASN B C 1
ATOM 2682 O O . ASN B 1 70 ? -13.875 6.695 -14.664 1 95.38 70 ASN B O 1
ATOM 2686 N N . THR B 1 71 ? -14.18 6.383 -16.812 1 92.44 71 THR B N 1
ATOM 2687 C CA . THR B 1 71 ? -13.727 7.719 -17.188 1 92.44 71 THR B CA 1
ATOM 2688 C C . THR B 1 71 ? -14.828 8.75 -16.969 1 92.44 71 THR B C 1
ATOM 2690 O O . THR B 1 71 ? -14.586 9.953 -17.031 1 92.44 71 THR B O 1
ATOM 2693 N N . LYS B 1 72 ? -15.938 8.281 -16.594 1 94.56 72 LYS B N 1
ATOM 2694 C CA . LYS B 1 72 ? -17.078 9.195 -16.422 1 94.56 72 LYS B CA 1
ATOM 2695 C C . LYS B 1 72 ? -17.172 9.68 -14.977 1 94.56 72 LYS B C 1
ATOM 2697 O O . LYS B 1 72 ? -17.906 10.633 -14.688 1 94.56 72 LYS B O 1
ATOM 2702 N N . ALA B 1 73 ? -16.5 9 -14.109 1 97.19 73 ALA B N 1
ATOM 2703 C CA . ALA B 1 73 ? -16.547 9.414 -12.711 1 97.19 73 ALA B CA 1
ATOM 2704 C C . ALA B 1 73 ? -15.945 10.812 -12.539 1 97.19 73 ALA B C 1
ATOM 2706 O O . ALA B 1 73 ? -14.93 11.141 -13.156 1 97.19 73 ALA B O 1
ATOM 2707 N N . SER B 1 74 ? -16.625 11.625 -11.758 1 98.12 74 SER B N 1
ATOM 2708 C CA . SER B 1 74 ? -16.094 12.945 -11.438 1 98.12 74 SER B CA 1
ATOM 2709 C C . SER B 1 74 ? -15.367 12.953 -10.102 1 98.12 74 SER B C 1
ATOM 2711 O O . SER B 1 74 ? -15.789 12.281 -9.156 1 98.12 74 SER B O 1
ATOM 2713 N N . ILE B 1 75 ? -14.289 13.688 -10.047 1 98.69 75 ILE B N 1
ATOM 2714 C CA . ILE B 1 75 ? -13.508 13.828 -8.82 1 98.69 75 ILE B CA 1
ATOM 2715 C C . ILE B 1 75 ? -13.523 15.281 -8.367 1 98.69 75 ILE B C 1
ATOM 2717 O O . ILE B 1 75 ? -13.219 16.188 -9.148 1 98.69 75 ILE B O 1
ATOM 2721 N N . THR B 1 76 ? -13.93 15.539 -7.168 1 98.88 76 THR B N 1
ATOM 2722 C CA . THR B 1 76 ? -13.703 16.797 -6.449 1 98.88 76 THR B CA 1
ATOM 2723 C C . THR B 1 76 ? -12.703 16.578 -5.316 1 98.88 76 THR B C 1
ATOM 2725 O O . THR B 1 76 ? -12.859 15.672 -4.496 1 98.88 76 THR B O 1
ATOM 2728 N N . ALA B 1 77 ? -11.688 17.328 -5.344 1 98.88 77 ALA B N 1
ATOM 2729 C CA . ALA B 1 77 ? -10.664 17.234 -4.305 1 98.88 77 ALA B CA 1
ATOM 2730 C C . ALA B 1 77 ? -10.523 18.562 -3.561 1 98.88 77 ALA B C 1
ATOM 2732 O O . ALA B 1 77 ? -10.43 19.625 -4.184 1 98.88 77 ALA B O 1
ATOM 2733 N N . CYS B 1 78 ? -10.531 18.453 -2.232 1 98.75 78 CYS B N 1
ATOM 2734 C CA . CYS B 1 78 ? -10.5 19.656 -1.402 1 98.75 78 CYS B CA 1
ATOM 2735 C C . CYS B 1 78 ? -9.336 19.625 -0.426 1 98.75 78 CYS B C 1
ATOM 2737 O O . CYS B 1 78 ? -8.891 18.547 -0.017 1 98.75 78 CYS B O 1
ATOM 2739 N N . ASP B 1 79 ? -8.898 20.75 -0.111 1 98.75 79 ASP B N 1
ATOM 2740 C CA . ASP B 1 79 ? -7.941 20.969 0.974 1 98.75 79 ASP B CA 1
ATOM 2741 C C . ASP B 1 79 ? -8.164 22.312 1.651 1 98.75 79 ASP B C 1
ATOM 2743 O O . ASP B 1 79 ? -8.664 23.25 1.028 1 98.75 79 ASP B O 1
ATOM 2747 N N . LEU B 1 80 ? -7.816 22.344 2.904 1 98.5 80 LEU B N 1
ATOM 2748 C CA . LEU B 1 80 ? -7.938 23.578 3.664 1 98.5 80 LEU B CA 1
ATOM 2749 C C . LEU B 1 80 ? -6.914 24.609 3.193 1 98.5 80 LEU B C 1
ATOM 2751 O O . LEU B 1 80 ? -7.164 25.812 3.254 1 98.5 80 LEU B O 1
ATOM 2755 N N . SER B 1 81 ? -5.773 24.188 2.707 1 98.38 81 SER B N 1
ATOM 2756 C CA . SER B 1 81 ? -4.629 25.016 2.359 1 98.38 81 SER B CA 1
ATOM 2757 C C . SER B 1 81 ? -4.672 25.438 0.892 1 98.38 81 SER B C 1
ATOM 2759 O O . SER B 1 81 ? -4.488 24.594 0.002 1 98.38 81 SER B O 1
ATOM 2761 N N . PRO B 1 82 ? -4.816 26.75 0.6 1 98.31 82 PRO B N 1
ATOM 2762 C CA . PRO B 1 82 ? -4.73 27.203 -0.791 1 98.31 82 PRO B CA 1
ATOM 2763 C C . PRO B 1 82 ? -3.402 26.828 -1.449 1 98.31 82 PRO B C 1
ATOM 2765 O O . PRO B 1 82 ? -3.363 26.547 -2.648 1 98.31 82 PRO B O 1
ATOM 2768 N N . ALA B 1 83 ? -2.352 26.828 -0.671 1 98 83 ALA B N 1
ATOM 2769 C CA . ALA B 1 83 ? -1.042 26.484 -1.217 1 98 83 ALA B CA 1
ATOM 2770 C C . ALA B 1 83 ? -1.007 25.031 -1.672 1 98 83 ALA B C 1
ATOM 2772 O O . ALA B 1 83 ? -0.408 24.703 -2.701 1 98 83 ALA B O 1
ATOM 2773 N N . MET B 1 84 ? -1.594 24.156 -0.9 1 98 84 MET B N 1
ATOM 2774 C CA . MET B 1 84 ? -1.69 22.75 -1.29 1 98 84 MET B CA 1
ATOM 2775 C C . MET B 1 84 ? -2.502 22.594 -2.57 1 98 84 MET B C 1
ATOM 2777 O O . MET B 1 84 ? -2.119 21.844 -3.469 1 98 84 MET B O 1
ATOM 2781 N N . ILE B 1 85 ? -3.568 23.328 -2.664 1 98.38 85 ILE B N 1
ATOM 2782 C CA . ILE B 1 85 ? -4.426 23.266 -3.842 1 98.38 85 ILE B CA 1
ATOM 2783 C C . ILE B 1 85 ? -3.652 23.75 -5.066 1 98.38 85 ILE B C 1
ATOM 2785 O O . ILE B 1 85 ? -3.77 23.172 -6.152 1 98.38 85 ILE B O 1
ATOM 2789 N N . GLU B 1 86 ? -2.908 24.766 -4.922 1 97.81 86 GLU B N 1
ATOM 2790 C CA . GLU B 1 86 ? -2.092 25.266 -6.027 1 97.81 86 GLU B CA 1
ATOM 2791 C C . GLU B 1 86 ? -1.078 24.219 -6.473 1 97.81 86 GLU B C 1
ATOM 2793 O O . GLU B 1 86 ? -0.842 24.047 -7.672 1 97.81 86 GLU B O 1
ATOM 2798 N N . CYS B 1 87 ? -0.462 23.578 -5.504 1 96.38 87 CYS B N 1
ATOM 2799 C CA . CYS B 1 87 ? 0.447 22.484 -5.832 1 96.38 87 CYS B CA 1
ATOM 2800 C C . CYS B 1 87 ? -0.274 21.391 -6.605 1 96.38 87 CYS B C 1
ATOM 2802 O O . CYS B 1 87 ? 0.246 20.891 -7.602 1 96.38 87 CYS B O 1
ATOM 2804 N N . ALA B 1 88 ? -1.441 21.047 -6.164 1 97.31 88 ALA B N 1
ATOM 2805 C CA . ALA B 1 88 ? -2.236 19.984 -6.793 1 97.31 88 ALA B CA 1
ATOM 2806 C C . ALA B 1 88 ? -2.627 20.375 -8.219 1 97.31 88 ALA B C 1
ATOM 2808 O O . ALA B 1 88 ? -2.611 19.531 -9.117 1 97.31 88 ALA B O 1
ATOM 2809 N N . ARG B 1 89 ? -2.934 21.609 -8.391 1 97.38 89 ARG B N 1
ATOM 2810 C CA . ARG B 1 89 ? -3.375 22.109 -9.688 1 97.38 89 ARG B CA 1
ATOM 2811 C C . ARG B 1 89 ? -2.295 21.922 -10.742 1 97.38 89 ARG B C 1
ATOM 2813 O O . ARG B 1 89 ? -2.6 21.672 -11.914 1 97.38 89 ARG B O 1
ATOM 2820 N N . LYS B 1 90 ? -1.063 21.984 -10.359 1 94.5 90 LYS B N 1
ATOM 2821 C CA . LYS B 1 90 ? 0.065 21.875 -11.281 1 94.5 90 LYS B CA 1
ATOM 2822 C C . LYS B 1 90 ? 0.223 20.453 -11.789 1 94.5 90 LYS B C 1
ATOM 2824 O O . LYS B 1 90 ? 0.786 20.219 -12.859 1 94.5 90 LYS B O 1
ATOM 2829 N N . LYS B 1 91 ? -0.267 19.547 -11.125 1 91.88 91 LYS B N 1
ATOM 2830 C CA . LYS B 1 91 ? 0.05 18.156 -11.445 1 91.88 91 LYS B CA 1
ATOM 2831 C C . LYS B 1 91 ? -1.194 17.406 -11.906 1 91.88 91 LYS B C 1
ATOM 2833 O O . LYS B 1 91 ? -1.091 16.391 -12.602 1 91.88 91 LYS B O 1
ATOM 2838 N N . LEU B 1 92 ? -2.379 17.844 -11.5 1 96.56 92 LEU B N 1
ATOM 2839 C CA . LEU B 1 92 ? -3.609 17.109 -11.773 1 96.56 92 LEU B CA 1
ATOM 2840 C C . LEU B 1 92 ? -4.254 17.578 -13.062 1 96.56 92 LEU B C 1
ATOM 2842 O O . LEU B 1 92 ? -4.102 18.75 -13.453 1 96.56 92 LEU B O 1
ATOM 2846 N N . PRO B 1 93 ? -4.938 16.672 -13.742 1 95.5 93 PRO B N 1
ATOM 2847 C CA . PRO B 1 93 ? -5.668 17.125 -14.938 1 95.5 93 PRO B CA 1
ATOM 2848 C C . PRO B 1 93 ? -6.742 18.156 -14.617 1 95.5 93 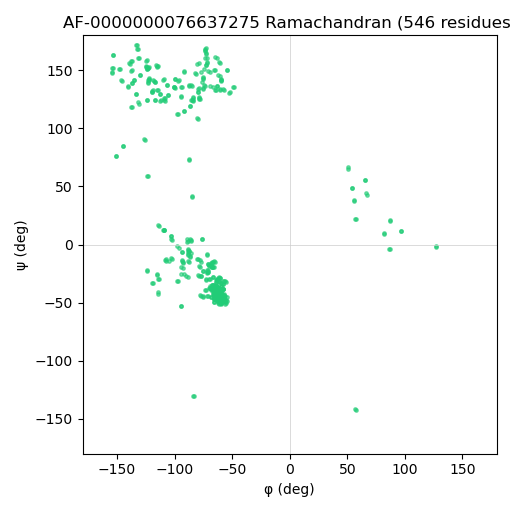PRO B C 1
ATOM 2850 O O . PRO B 1 93 ? -7.281 18.172 -13.508 1 95.5 93 PRO B O 1
ATOM 2853 N N . ASN B 1 94 ? -7.094 18.938 -15.609 1 95.5 94 ASN B N 1
ATOM 2854 C CA . ASN B 1 94 ? -8.062 20.031 -15.453 1 95.5 94 ASN B CA 1
ATOM 2855 C C . ASN B 1 94 ? -9.461 19.484 -15.172 1 95.5 94 ASN B C 1
ATOM 2857 O O . ASN B 1 94 ? -10.328 20.234 -14.695 1 95.5 94 ASN B O 1
ATOM 2861 N N . SER B 1 95 ? -9.656 18.266 -15.492 1 95.75 95 SER B N 1
ATOM 2862 C CA . SER B 1 95 ? -10.977 17.672 -15.305 1 95.75 95 SER B CA 1
ATOM 2863 C C . SER B 1 95 ? -11.297 17.484 -13.82 1 95.75 95 SER B C 1
ATOM 2865 O O . SER B 1 95 ? -12.453 17.25 -13.453 1 95.75 95 SER B O 1
ATOM 2867 N N . ILE B 1 96 ? -10.328 17.516 -12.969 1 98 96 ILE B N 1
ATOM 2868 C CA . ILE B 1 96 ? -10.531 17.344 -11.531 1 98 96 ILE B CA 1
ATOM 2869 C C . ILE B 1 96 ? -10.93 18.688 -10.914 1 98 96 ILE B C 1
ATOM 2871 O O . ILE B 1 96 ? -10.25 19.703 -11.117 1 98 96 ILE B O 1
ATOM 2875 N N . ASN B 1 97 ? -12.008 18.703 -10.211 1 98.5 97 ASN B N 1
ATOM 2876 C CA . ASN B 1 97 ? -12.461 19.906 -9.516 1 98.5 97 ASN B CA 1
ATOM 2877 C C . ASN B 1 97 ? -11.703 20.109 -8.211 1 98.5 97 ASN B C 1
ATOM 2879 O O . ASN B 1 97 ? -11.914 19.375 -7.242 1 98.5 97 ASN B O 1
ATOM 2883 N N . LEU B 1 98 ? -10.859 21.078 -8.195 1 98.69 98 LEU B N 1
ATOM 2884 C CA . LEU B 1 98 ? -10.078 21.406 -7.012 1 98.69 98 LEU B CA 1
ATOM 2885 C C . LEU B 1 98 ? -10.688 22.594 -6.27 1 98.69 98 LEU B C 1
ATOM 2887 O O . LEU B 1 98 ? -11.039 23.594 -6.887 1 98.69 98 LEU B O 1
ATOM 2891 N N . ARG B 1 99 ? -10.766 22.438 -4.906 1 98.06 99 ARG B N 1
ATOM 2892 C CA . ARG B 1 99 ? -11.375 23.5 -4.117 1 98.06 99 ARG B CA 1
ATOM 2893 C C . ARG B 1 99 ? -10.711 23.625 -2.752 1 98.06 99 ARG B C 1
ATOM 2895 O O . ARG B 1 99 ? -10.352 22.625 -2.135 1 98.06 99 ARG B O 1
ATOM 2902 N N . VAL B 1 100 ? -10.602 24.906 -2.391 1 98.69 100 VAL B N 1
ATOM 2903 C CA . VAL B 1 100 ? -10.281 25.141 -0.985 1 98.69 100 VAL B CA 1
ATOM 2904 C C . VAL B 1 100 ? -11.539 24.969 -0.135 1 98.69 100 VAL B C 1
ATOM 2906 O O . VAL B 1 100 ? -12.57 25.578 -0.415 1 98.69 100 VAL B O 1
ATOM 2909 N N . ALA B 1 101 ? -11.453 24.109 0.857 1 98.56 101 ALA B N 1
ATOM 2910 C CA . ALA B 1 101 ? -12.625 23.906 1.7 1 98.56 101 ALA B CA 1
ATOM 2911 C C . ALA B 1 101 ? -12.227 23.422 3.09 1 98.56 101 ALA B C 1
ATOM 2913 O O . ALA B 1 101 ? -11.18 22.781 3.254 1 98.56 101 ALA B O 1
ATOM 2914 N N . ASN B 1 102 ? -13.031 23.828 4.039 1 98.44 102 ASN B N 1
ATOM 2915 C CA . ASN B 1 102 ? -12.969 23.328 5.406 1 98.44 102 ASN B CA 1
ATOM 2916 C C . ASN B 1 102 ? -13.805 22.062 5.574 1 98.44 102 ASN B C 1
ATOM 2918 O O . ASN B 1 102 ? -15.023 22.094 5.434 1 98.44 102 ASN B O 1
ATOM 2922 N N . SER B 1 103 ? -13.141 20.953 5.949 1 98.38 103 SER B N 1
ATOM 2923 C CA . SER B 1 103 ? -13.812 19.656 6.023 1 98.38 103 SER B CA 1
ATOM 2924 C C . SER B 1 103 ? -14.852 19.641 7.141 1 98.38 103 SER B C 1
ATOM 2926 O O . SER B 1 103 ? -15.695 18.734 7.195 1 98.38 103 SER B O 1
ATOM 2928 N N . GLU B 1 104 ? -14.812 20.594 8.078 1 98.38 104 GLU B N 1
ATOM 2929 C CA . GLU B 1 104 ? -15.789 20.688 9.156 1 98.38 104 GLU B CA 1
ATOM 2930 C C . GLU B 1 104 ? -17 21.516 8.734 1 98.38 104 GLU B C 1
ATOM 2932 O O . GLU B 1 104 ? -17.953 21.672 9.508 1 98.38 104 GLU B O 1
ATOM 2937 N N . ASN B 1 105 ? -16.922 22.062 7.613 1 98.25 105 ASN B N 1
ATOM 2938 C CA . ASN B 1 105 ? -17.984 22.875 7.035 1 98.25 105 ASN B CA 1
ATOM 2939 C C . ASN B 1 105 ? -17.969 22.812 5.508 1 98.25 105 ASN B C 1
ATOM 2941 O O . ASN B 1 105 ? -17.641 23.812 4.855 1 98.25 105 ASN B O 1
ATOM 2945 N N . LEU B 1 106 ? -18.438 21.719 4.93 1 98.69 106 LEU B N 1
ATOM 2946 C CA . LEU B 1 106 ? -18.281 21.438 3.504 1 98.69 106 LEU B CA 1
ATOM 2947 C C . LEU B 1 106 ? -19.312 22.219 2.688 1 98.69 106 LEU B C 1
ATOM 2949 O O . LEU B 1 106 ? -20.5 22.25 3.029 1 98.69 106 LEU B O 1
ATOM 2953 N N . PRO B 1 107 ? -18.875 22.844 1.612 1 98.62 107 PRO B N 1
ATOM 2954 C CA . PRO B 1 107 ? -19.781 23.641 0.771 1 98.62 107 PRO B CA 1
ATOM 2955 C C . PRO B 1 107 ? -20.516 22.797 -0.261 1 98.62 107 PRO B C 1
ATOM 2957 O O . PRO B 1 107 ? -20.625 23.188 -1.426 1 98.62 107 PRO B O 1
ATOM 2960 N N . PHE B 1 108 ? -20.984 21.656 0.08 1 98.75 108 PHE B N 1
ATOM 2961 C CA . PHE B 1 108 ? -21.672 20.75 -0.826 1 98.75 108 PHE B CA 1
ATOM 2962 C C . PHE B 1 108 ? -23.047 20.391 -0.274 1 98.75 108 PHE B C 1
ATOM 2964 O O . PHE B 1 108 ? -23.25 20.391 0.941 1 98.75 108 PHE B O 1
ATOM 2971 N N . GLU B 1 109 ? -23.953 20.078 -1.089 1 98.62 109 GLU B N 1
ATOM 2972 C CA . GLU B 1 109 ? -25.297 19.656 -0.709 1 98.62 109 GLU B CA 1
ATOM 2973 C C . GLU B 1 109 ? -25.297 18.25 -0.112 1 98.62 109 GLU B C 1
ATOM 2975 O O . GLU B 1 109 ? -24.359 17.484 -0.341 1 98.62 109 GLU B O 1
ATOM 2980 N N . ASP B 1 110 ? -26.406 18 0.606 1 98.62 110 ASP B N 1
ATOM 2981 C CA . ASP B 1 110 ? -26.594 16.656 1.15 1 98.62 110 ASP B CA 1
ATOM 2982 C C . ASP B 1 110 ? -26.594 15.617 0.04 1 98.62 110 ASP B C 1
ATOM 2984 O O . ASP B 1 110 ? -27.188 15.836 -1.022 1 98.62 110 ASP B O 1
ATOM 2988 N N . GLY B 1 111 ? -25.906 14.594 0.231 1 98.5 111 GLY B N 1
ATOM 2989 C CA . GLY B 1 111 ? -25.969 13.461 -0.683 1 98.5 111 GLY B CA 1
ATOM 2990 C C . GLY B 1 111 ? -25.422 13.781 -2.061 1 98.5 111 GLY B C 1
ATOM 2991 O O . GLY B 1 111 ? -25.984 13.367 -3.072 1 98.5 111 GLY B O 1
ATOM 2992 N N . SER B 1 112 ? -24.281 14.469 -2.121 1 98.5 112 SER B N 1
ATOM 2993 C CA . SER B 1 112 ? -23.734 14.93 -3.391 1 98.5 112 SER B CA 1
ATOM 2994 C C . SER B 1 112 ? -22.719 13.93 -3.949 1 98.5 112 SER B C 1
ATOM 2996 O O . SER B 1 112 ? -22.438 13.93 -5.148 1 98.5 112 SER B O 1
ATOM 2998 N N . PHE B 1 113 ? -22.188 13.055 -3.115 1 98.81 113 PHE B N 1
ATOM 2999 C CA . PHE B 1 113 ? -21.094 12.18 -3.529 1 98.81 113 PHE B CA 1
ATOM 3000 C C . PHE B 1 113 ? -21.406 10.727 -3.176 1 98.81 113 PHE B C 1
ATOM 3002 O O . PHE B 1 113 ? -22 10.453 -2.141 1 98.81 113 PHE B O 1
ATOM 3009 N N . ASP B 1 114 ? -20.953 9.789 -4.023 1 98.62 114 ASP B N 1
ATOM 3010 C CA . ASP B 1 114 ? -21.203 8.391 -3.701 1 98.62 114 ASP B CA 1
ATOM 3011 C C . ASP B 1 114 ? -19.953 7.719 -3.129 1 98.62 114 ASP B C 1
ATOM 3013 O O . ASP B 1 114 ? -20.031 6.625 -2.57 1 98.62 114 ASP B O 1
ATOM 3017 N N . ARG B 1 115 ? -18.812 8.391 -3.256 1 98.75 115 ARG B N 1
ATOM 3018 C CA . ARG B 1 115 ? -17.578 7.965 -2.617 1 98.75 115 ARG B CA 1
ATOM 3019 C C . ARG B 1 115 ? -16.859 9.141 -1.97 1 98.75 115 ARG B C 1
ATOM 3021 O O . ARG B 1 115 ? -16.812 10.234 -2.535 1 98.75 115 ARG B O 1
ATOM 3028 N N . ILE B 1 116 ? -16.281 8.906 -0.819 1 98.94 116 ILE B N 1
ATOM 3029 C CA . ILE B 1 116 ? -15.469 9.93 -0.174 1 98.94 116 ILE B CA 1
ATOM 3030 C C . ILE B 1 116 ? -14.148 9.32 0.304 1 98.94 116 ILE B C 1
ATOM 3032 O O . ILE B 1 116 ? -14.141 8.242 0.897 1 98.94 116 ILE B O 1
ATOM 3036 N N . LEU B 1 117 ? -13.125 9.938 -0.032 1 98.75 117 LEU B N 1
ATOM 3037 C CA . LEU B 1 117 ? -11.766 9.602 0.392 1 98.75 117 LEU B CA 1
ATOM 3038 C C . LEU B 1 117 ? -11.203 10.695 1.297 1 98.75 117 LEU B C 1
ATOM 3040 O O . LEU B 1 117 ? -11.266 11.875 0.965 1 98.75 117 LEU B O 1
ATOM 3044 N N . ALA B 1 118 ? -10.672 10.32 2.459 1 98.56 118 ALA B N 1
ATOM 3045 C CA . ALA B 1 118 ? -10.047 11.281 3.373 1 98.56 118 ALA B CA 1
ATOM 3046 C C . ALA B 1 118 ? -8.852 10.656 4.09 1 98.56 118 ALA B C 1
ATOM 3048 O O . ALA B 1 118 ? -8.969 10.211 5.234 1 98.56 118 ALA B O 1
ATOM 3049 N N . GLY B 1 119 ? -7.742 10.688 3.477 1 97.81 119 GLY B N 1
ATOM 3050 C CA . GLY B 1 119 ? -6.531 10.117 4.051 1 97.81 119 GLY B CA 1
ATOM 3051 C C . GLY B 1 119 ? -5.805 11.086 4.969 1 97.81 119 GLY B C 1
ATOM 3052 O O . GLY B 1 119 ? -5.406 12.172 4.547 1 97.81 119 GLY B O 1
ATOM 3053 N N . MET B 1 120 ? -5.562 10.68 6.211 1 97.19 120 MET B N 1
ATOM 3054 C CA . MET B 1 120 ? -4.727 11.422 7.156 1 97.19 120 MET B CA 1
ATOM 3055 C C . MET B 1 120 ? -5.227 12.852 7.328 1 97.19 120 MET B C 1
ATOM 3057 O O . MET B 1 120 ? -4.434 13.789 7.383 1 97.19 120 MET B O 1
ATOM 3061 N N . SER B 1 121 ? -6.477 13.031 7.34 1 97.19 121 SER B N 1
ATOM 3062 C CA . SER B 1 121 ? -7.062 14.367 7.457 1 97.19 121 SER B CA 1
ATOM 3063 C C . SER B 1 121 ? -7.934 14.477 8.703 1 97.19 121 SER B C 1
ATOM 3065 O O . SER B 1 121 ? -7.934 15.508 9.375 1 97.19 121 SER B O 1
ATOM 3067 N N . LEU B 1 122 ? -8.578 13.391 9.062 1 98.12 122 LEU B N 1
ATOM 3068 C CA . LEU B 1 122 ? -9.484 13.398 10.203 1 98.12 122 LEU B CA 1
ATOM 3069 C C . LEU B 1 122 ? -8.727 13.703 11.492 1 98.12 122 LEU B C 1
ATOM 3071 O O . LEU B 1 122 ? -9.266 14.359 12.391 1 98.12 122 LEU B O 1
ATOM 3075 N N . ASN B 1 123 ? -7.535 13.219 11.633 1 97.12 123 ASN B N 1
ATOM 3076 C CA . ASN B 1 123 ? -6.738 13.398 12.844 1 97.12 123 ASN B CA 1
ATOM 3077 C C . ASN B 1 123 ? -6.23 14.828 12.977 1 97.12 123 ASN B C 1
ATOM 3079 O O . ASN B 1 123 ? -5.734 15.227 14.031 1 97.12 123 ASN B O 1
ATOM 3083 N N . LEU B 1 124 ? -6.402 15.633 11.977 1 96.75 124 LEU B N 1
ATOM 3084 C CA . LEU B 1 124 ? -5.824 16.969 11.961 1 96.75 124 LEU B CA 1
ATOM 3085 C C . LEU B 1 124 ? -6.848 18.016 12.398 1 96.75 124 LEU B C 1
ATOM 3087 O O . LEU B 1 124 ? -6.492 19.031 13 1 96.75 124 LEU B O 1
ATOM 3091 N N . VAL B 1 125 ? -8.062 17.812 12.141 1 97.38 125 VAL B N 1
ATOM 3092 C CA . VAL B 1 125 ? -9.078 18.844 12.328 1 97.38 125 VAL B CA 1
ATOM 3093 C C . VAL B 1 125 ? -9.336 19.047 13.812 1 97.38 125 VAL B C 1
ATOM 3095 O O . VAL B 1 125 ? -9.18 18.125 14.617 1 97.38 125 VAL B O 1
ATOM 3098 N N . PRO B 1 126 ? -9.812 20.266 14.133 1 96.44 126 PRO B N 1
ATOM 3099 C CA . PRO B 1 126 ? -10.125 20.531 15.539 1 96.44 126 PRO B CA 1
ATOM 3100 C C . PRO B 1 126 ? -11.234 19.625 16.078 1 96.44 126 PRO B C 1
ATOM 3102 O O . PRO B 1 126 ? -11.133 19.141 17.203 1 96.44 126 PRO B O 1
ATOM 3105 N N . ASN B 1 127 ? -12.219 19.391 15.328 1 97.06 127 ASN B N 1
ATOM 3106 C CA . ASN B 1 127 ? -13.367 18.609 15.773 1 97.06 127 ASN B CA 1
ATOM 3107 C C . ASN B 1 127 ? -13.656 17.453 14.805 1 97.06 127 ASN B C 1
ATOM 3109 O O . ASN B 1 127 ? -14.516 17.578 13.922 1 97.06 127 ASN B O 1
ATOM 3113 N N . PRO B 1 128 ? -13.055 16.312 15.07 1 98.06 128 PRO B N 1
ATOM 3114 C CA . PRO B 1 128 ? -13.227 15.164 14.164 1 98.06 128 PRO B CA 1
ATOM 3115 C C . PRO B 1 128 ? -14.688 14.734 14.031 1 98.06 128 PRO B C 1
ATOM 3117 O O . PRO B 1 128 ? -15.109 14.297 12.961 1 98.06 128 PRO B O 1
ATOM 3120 N N . GLN B 1 129 ? -15.461 14.867 15.07 1 98.25 129 GLN B N 1
ATOM 3121 C CA . GLN B 1 129 ? -16.859 14.484 15 1 98.25 129 GLN B CA 1
ATOM 3122 C C . GLN B 1 129 ? -17.625 15.367 14.016 1 98.25 129 GLN B C 1
ATOM 3124 O O . GLN B 1 129 ? -18.5 14.883 13.289 1 98.25 129 GLN B O 1
ATOM 3129 N N . THR B 1 130 ? -17.297 16.625 14.016 1 98.56 130 THR B N 1
ATOM 3130 C CA . THR B 1 130 ? -17.922 17.547 13.07 1 98.56 130 THR B CA 1
ATOM 3131 C C . THR B 1 130 ? -17.562 17.172 11.633 1 98.56 130 THR B C 1
ATOM 3133 O O . THR B 1 130 ? -18.438 17.156 10.758 1 98.56 130 THR B O 1
ATOM 3136 N N . MET B 1 131 ? -16.328 16.844 11.352 1 98.75 131 MET B N 1
ATOM 3137 C CA . MET B 1 131 ? -15.914 16.406 10.016 1 98.75 131 MET B CA 1
ATOM 3138 C C . MET B 1 131 ? -16.641 15.141 9.602 1 98.75 131 MET B C 1
ATOM 3140 O O . MET B 1 131 ? -17.109 15.031 8.469 1 98.75 131 MET B O 1
ATOM 3144 N N . LEU B 1 132 ? -16.766 14.195 10.516 1 98.88 132 LEU B N 1
ATOM 3145 C CA . LEU B 1 132 ? -17.484 12.953 10.219 1 98.88 132 LEU B CA 1
ATOM 3146 C C . LEU B 1 132 ? -18.938 13.227 9.883 1 98.88 132 LEU B C 1
ATOM 3148 O O . LEU B 1 132 ? -19.5 12.625 8.969 1 98.88 132 LEU B O 1
ATOM 3152 N N . SER B 1 133 ? -19.516 14.148 10.625 1 98.81 133 SER B N 1
ATOM 3153 C CA . SER B 1 133 ? -20.906 14.516 10.367 1 98.81 133 SER B CA 1
ATOM 3154 C C . SER B 1 133 ? -21.062 15.148 8.984 1 98.81 133 SER B C 1
ATOM 3156 O O . SER B 1 133 ? -22.047 14.875 8.281 1 98.81 133 SER B O 1
ATOM 3158 N N . GLU B 1 134 ? -20.141 15.992 8.617 1 98.94 134 GLU B N 1
ATOM 3159 C CA . GLU B 1 134 ? -20.156 16.594 7.289 1 98.94 134 GLU B CA 1
ATOM 3160 C C . GLU B 1 134 ? -19.984 15.539 6.203 1 98.94 134 GLU B C 1
ATOM 3162 O O . GLU B 1 134 ? -20.672 15.57 5.18 1 98.94 134 GLU B O 1
ATOM 3167 N N . ILE B 1 135 ? -19.078 14.609 6.418 1 98.94 135 ILE B N 1
ATOM 3168 C CA . ILE B 1 135 ? -18.859 13.516 5.477 1 98.94 135 ILE B CA 1
ATOM 3169 C C . ILE B 1 135 ? -20.141 12.719 5.301 1 98.94 135 ILE B C 1
ATOM 3171 O O . ILE B 1 135 ? -20.562 12.438 4.176 1 98.94 135 ILE B O 1
ATOM 3175 N N . PHE B 1 136 ? -20.75 12.43 6.422 1 98.88 136 PHE B N 1
ATOM 3176 C CA . PHE B 1 136 ? -22 11.68 6.391 1 98.88 136 PHE B CA 1
ATOM 3177 C C . PHE B 1 136 ? -23.062 12.453 5.633 1 98.88 136 PHE B C 1
ATOM 3179 O O . PHE B 1 136 ? -23.797 11.883 4.816 1 98.88 136 PHE B O 1
ATOM 3186 N N . ARG B 1 137 ? -23.125 13.719 5.887 1 98.81 137 ARG B N 1
ATOM 3187 C CA . ARG B 1 137 ? -24.141 14.57 5.27 1 98.81 137 ARG B CA 1
ATOM 3188 C C . ARG B 1 137 ? -23.984 14.586 3.754 1 98.81 137 ARG B C 1
ATOM 3190 O O . ARG B 1 137 ? -24.969 14.43 3.025 1 98.81 137 ARG B O 1
ATOM 3197 N N . VAL B 1 138 ? -22.828 14.719 3.232 1 98.88 138 VAL B N 1
ATOM 3198 C CA . VAL B 1 138 ? -22.641 14.945 1.805 1 98.88 138 VAL B CA 1
ATOM 3199 C C . VAL B 1 138 ? -22.547 13.609 1.075 1 98.88 138 VAL B C 1
ATOM 3201 O O . VAL B 1 138 ? -22.609 13.562 -0.156 1 98.88 138 VAL B O 1
ATOM 3204 N N . LEU B 1 139 ? -22.359 12.523 1.772 1 98.88 139 LEU B N 1
ATOM 3205 C CA . LEU B 1 139 ? -22.344 11.188 1.182 1 98.88 139 LEU B CA 1
ATOM 3206 C C . LEU B 1 139 ? -23.75 10.727 0.833 1 98.88 139 LEU B C 1
ATOM 3208 O O . LEU B 1 139 ? -24.688 10.914 1.62 1 98.88 139 LEU B O 1
ATOM 3212 N N . LYS B 1 140 ? -23.969 10.172 -0.35 1 98.69 140 LYS B N 1
ATOM 3213 C CA . LYS B 1 140 ? -25.25 9.602 -0.755 1 98.69 140 LYS B CA 1
ATOM 3214 C C . LYS B 1 140 ? -25.609 8.383 0.095 1 98.69 140 LYS B C 1
ATOM 3216 O O . LYS B 1 140 ? -24.719 7.664 0.557 1 98.69 140 LYS B O 1
ATOM 3221 N N . PRO B 1 141 ? -26.953 8.172 0.263 1 98.25 141 PRO B N 1
ATOM 3222 C CA . PRO B 1 141 ? -27.312 6.867 0.818 1 98.25 141 PRO B CA 1
ATOM 3223 C C . PRO B 1 141 ? -26.703 5.707 0.041 1 98.25 141 PRO B C 1
ATOM 3225 O O . PRO B 1 141 ? -26.734 5.699 -1.192 1 98.25 141 PRO B O 1
ATOM 3228 N N . GLY B 1 142 ? -26.078 4.797 0.74 1 96.88 142 GLY B N 1
ATOM 3229 C CA . GLY B 1 142 ? -25.422 3.67 0.097 1 96.88 142 GLY B CA 1
ATOM 3230 C C . GLY B 1 142 ? -24 3.975 -0.32 1 96.88 142 GLY B C 1
ATOM 3231 O O . GLY B 1 142 ? -23.281 3.09 -0.797 1 96.88 142 GLY B O 1
ATOM 3232 N N . GLY B 1 143 ? -23.625 5.262 -0.099 1 97.88 143 GLY B N 1
ATOM 3233 C CA . GLY B 1 143 ? -22.266 5.652 -0.444 1 97.88 143 GLY B CA 1
ATOM 3234 C C . GLY B 1 143 ? -21.219 5.098 0.511 1 97.88 143 GLY B C 1
ATOM 3235 O O . GLY B 1 143 ? -21.562 4.574 1.574 1 97.88 143 GLY B O 1
ATOM 3236 N N . ARG B 1 144 ? -20 5.137 0.106 1 97.12 144 ARG B N 1
ATOM 3237 C CA . ARG B 1 144 ? -18.891 4.578 0.879 1 97.12 144 ARG B CA 1
ATOM 3238 C C . ARG B 1 144 ? -17.844 5.645 1.173 1 97.12 144 ARG B C 1
ATOM 3240 O O . ARG B 1 144 ? -17.547 6.48 0.318 1 97.12 144 ARG B O 1
ATOM 3247 N N . VAL B 1 145 ? -17.281 5.551 2.387 1 98.31 145 VAL B N 1
ATOM 3248 C CA . VAL B 1 145 ? -16.188 6.434 2.785 1 98.31 145 VAL B CA 1
ATOM 3249 C C . VAL B 1 145 ? -14.977 5.602 3.189 1 98.31 145 VAL B C 1
ATOM 3251 O O . VAL B 1 145 ? -15.117 4.512 3.748 1 98.31 145 VAL B O 1
ATOM 3254 N N . ALA B 1 146 ? -13.812 6.039 2.801 1 97.56 146 ALA B N 1
ATOM 3255 C CA . ALA B 1 146 ? -12.531 5.492 3.232 1 97.56 146 ALA B CA 1
ATOM 3256 C C . ALA B 1 146 ? -11.641 6.574 3.84 1 97.56 146 ALA B C 1
ATOM 3258 O O . ALA B 1 146 ? -11.383 7.602 3.207 1 97.56 146 ALA B O 1
ATOM 3259 N N . LEU B 1 147 ? -11.211 6.355 5.047 1 97.81 147 LEU B N 1
ATOM 3260 C CA . LEU B 1 147 ? -10.383 7.344 5.727 1 97.81 147 LEU B CA 1
ATOM 3261 C C . LEU B 1 147 ? -9.234 6.672 6.473 1 97.81 147 LEU B C 1
ATOM 3263 O O . LEU B 1 147 ? -9.297 5.477 6.762 1 97.81 147 LEU B O 1
ATOM 3267 N N . SER B 1 148 ? -8.203 7.473 6.719 1 98.12 148 SER B N 1
ATOM 3268 C CA . SER B 1 148 ? -7.094 7.012 7.543 1 98.12 148 SER B CA 1
ATOM 3269 C C . SER B 1 148 ? -6.645 8.086 8.523 1 98.12 148 SER B C 1
ATOM 3271 O O . SER B 1 148 ? -6.82 9.281 8.266 1 98.12 148 SER B O 1
ATOM 3273 N N . VAL B 1 149 ? -6.145 7.676 9.656 1 98.44 149 VAL B N 1
ATOM 3274 C CA . VAL B 1 149 ? -5.48 8.5 10.656 1 98.44 149 VAL B CA 1
ATOM 3275 C C . VAL B 1 149 ? -4.176 7.832 11.094 1 98.44 149 VAL B C 1
ATOM 3277 O O . VAL B 1 149 ? -3.9 6.691 10.719 1 98.44 149 VAL B O 1
ATOM 3280 N N . TRP B 1 150 ? -3.398 8.609 11.805 1 97.75 150 TRP B N 1
ATOM 3281 C CA . TRP B 1 150 ? -2.24 7.969 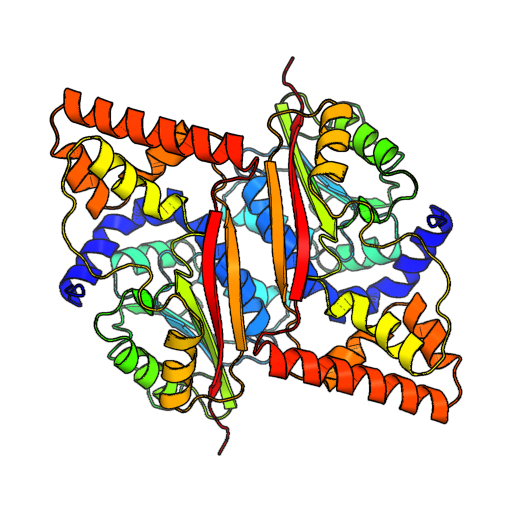12.414 1 97.75 150 TRP B CA 1
ATOM 3282 C C . TRP B 1 150 ? -2.67 6.859 13.367 1 97.75 150 TRP B C 1
ATOM 3284 O O . TRP B 1 150 ? -3.631 7.02 14.125 1 97.75 150 TRP B O 1
ATOM 3294 N N . GLY B 1 151 ? -2.016 5.75 13.219 1 97.31 151 GLY B N 1
ATOM 3295 C CA . GLY B 1 151 ? -2.344 4.594 14.031 1 97.31 151 GLY B CA 1
ATOM 3296 C C . GLY B 1 151 ? -1.67 4.613 15.391 1 97.31 151 GLY B C 1
ATOM 3297 O O . GLY B 1 151 ? -1.769 5.602 16.125 1 97.31 151 GLY B O 1
ATOM 3298 N N . ARG B 1 152 ? -1.029 3.574 15.828 1 96.19 152 ARG B N 1
ATOM 3299 C CA . ARG B 1 152 ? -0.42 3.357 17.141 1 96.19 152 ARG B CA 1
ATOM 3300 C C . ARG B 1 152 ? 0.931 4.059 17.234 1 96.19 152 ARG B C 1
ATOM 3302 O O . ARG B 1 152 ? 1.793 3.881 16.375 1 96.19 152 ARG B O 1
ATOM 3309 N N . ALA B 1 153 ? 1.105 4.77 18.281 1 95.06 153 ALA B N 1
ATOM 3310 C CA . ALA B 1 153 ? 2.352 5.504 18.5 1 95.06 153 ALA B CA 1
ATOM 3311 C C . ALA B 1 153 ? 3.537 4.547 18.609 1 95.06 153 ALA B C 1
ATOM 3313 O O . ALA B 1 153 ? 4.613 4.824 18.078 1 95.06 153 ALA B O 1
ATOM 3314 N N . GLU B 1 154 ? 3.404 3.41 19.266 1 93.38 154 GLU B N 1
ATOM 3315 C CA . GLU B 1 154 ? 4.484 2.455 19.484 1 93.38 154 GLU B CA 1
ATOM 3316 C C . GLU B 1 154 ? 4.957 1.832 18.172 1 93.38 154 GLU B C 1
ATOM 3318 O O . GLU B 1 154 ? 6.059 1.287 18.109 1 93.38 154 GLU B O 1
ATOM 3323 N N . GLU B 1 155 ? 4.109 1.91 17.141 1 92.88 155 GLU B N 1
ATOM 3324 C CA . GLU B 1 155 ? 4.457 1.369 15.828 1 92.88 155 GLU B CA 1
ATOM 3325 C C . GLU B 1 155 ? 4.859 2.479 14.859 1 92.88 155 GLU B C 1
ATOM 3327 O O . GLU B 1 155 ? 4.977 2.248 13.656 1 92.88 155 GLU B O 1
ATOM 3332 N N . SER B 1 156 ? 4.969 3.648 15.375 1 94 156 SER B N 1
ATOM 3333 C CA . SER B 1 156 ? 5.297 4.812 14.555 1 94 156 SER B CA 1
ATOM 3334 C C . SER B 1 156 ? 6.555 5.508 15.062 1 94 156 SER B C 1
ATOM 3336 O O . SER B 1 156 ? 6.551 6.719 15.289 1 94 156 SER B O 1
ATOM 3338 N N . PHE B 1 157 ? 7.605 4.777 15.094 1 91.94 157 PHE B N 1
ATOM 3339 C CA . PHE B 1 157 ? 8.867 5.273 15.633 1 91.94 157 PHE B CA 1
ATOM 3340 C C . PHE B 1 157 ? 9.32 6.52 14.883 1 91.94 157 PHE B C 1
ATOM 3342 O O . PHE B 1 157 ? 9.82 7.469 15.492 1 91.94 157 PHE B O 1
ATOM 3349 N N . ALA B 1 158 ? 9.117 6.523 13.633 1 88.25 158 ALA B N 1
ATOM 3350 C CA . ALA B 1 158 ? 9.578 7.625 12.797 1 88.25 158 ALA B CA 1
ATOM 3351 C C . ALA B 1 158 ? 8.945 8.945 13.227 1 88.25 158 ALA B C 1
ATOM 3353 O O . ALA B 1 158 ? 9.555 10.008 13.094 1 88.25 158 ALA B O 1
ATOM 3354 N N . LEU B 1 159 ? 7.777 8.883 13.781 1 90.88 159 LEU B N 1
ATOM 3355 C CA . LEU B 1 159 ? 7.066 10.102 14.164 1 90.88 159 LEU B CA 1
ATOM 3356 C C . LEU B 1 159 ? 7.34 10.461 15.617 1 90.88 159 LEU B C 1
ATOM 3358 O O . LEU B 1 159 ? 7.09 11.594 16.047 1 90.88 159 LEU B O 1
ATOM 3362 N N . THR B 1 160 ? 7.898 9.547 16.375 1 93.38 160 THR B N 1
ATOM 3363 C CA . THR B 1 160 ? 8.031 9.781 17.812 1 93.38 160 THR B CA 1
ATOM 3364 C C . THR B 1 160 ? 9.484 10.062 18.188 1 93.38 160 THR B C 1
ATOM 3366 O O . THR B 1 160 ? 9.766 10.578 19.266 1 93.38 160 THR B O 1
ATOM 3369 N N . VAL B 1 161 ? 10.328 9.805 17.297 1 95.12 161 VAL B N 1
ATOM 3370 C CA . VAL B 1 161 ? 11.758 9.828 17.594 1 95.12 161 VAL B CA 1
ATOM 3371 C C . VAL B 1 161 ? 12.195 11.25 17.922 1 95.12 161 VAL B C 1
ATOM 3373 O O . VAL B 1 161 ? 13.07 11.461 18.766 1 95.12 161 VAL B O 1
ATOM 3376 N N . PHE B 1 162 ? 11.648 12.273 17.312 1 94.94 162 PHE B N 1
ATOM 3377 C CA . PHE B 1 162 ? 12.016 13.656 17.578 1 94.94 162 PHE B CA 1
ATOM 3378 C C . PHE B 1 162 ? 11.766 14.008 19.031 1 94.94 162 PHE B C 1
ATOM 3380 O O . PHE B 1 162 ? 12.617 14.609 19.688 1 94.94 162 PHE B O 1
ATOM 3387 N N . ASN B 1 163 ? 10.609 13.641 19.469 1 93.88 163 ASN B N 1
ATOM 3388 C CA . ASN B 1 163 ? 10.273 13.922 20.859 1 93.88 163 ASN B CA 1
ATOM 3389 C C . ASN B 1 163 ? 11.164 13.141 21.828 1 93.88 163 ASN B C 1
ATOM 3391 O O . ASN B 1 163 ? 11.57 13.664 22.875 1 93.88 163 ASN B O 1
ATOM 3395 N N . GLN B 1 164 ? 11.391 11.93 21.516 1 94.88 164 GLN B N 1
ATOM 3396 C CA . GLN B 1 164 ? 12.273 11.109 22.344 1 94.88 164 GLN B CA 1
ATOM 3397 C C . GLN B 1 164 ? 13.664 11.719 22.438 1 94.88 164 GLN B C 1
ATOM 3399 O O . GLN B 1 164 ? 14.234 11.82 23.531 1 94.88 164 GLN B O 1
ATOM 3404 N N . ALA B 1 165 ? 14.164 12.07 21.312 1 97.06 165 ALA B N 1
ATOM 3405 C CA . ALA B 1 165 ? 15.492 12.68 21.25 1 97.06 165 ALA B CA 1
ATOM 3406 C C . ALA B 1 165 ? 15.516 14.016 22 1 97.06 165 ALA B C 1
ATOM 3408 O O . ALA B 1 165 ? 16.484 14.336 22.688 1 97.06 165 ALA B O 1
ATOM 3409 N N . SER B 1 166 ? 14.484 14.805 21.812 1 95.88 166 SER B N 1
ATOM 3410 C CA . SER B 1 166 ? 14.383 16.094 22.5 1 95.88 166 SER B CA 1
ATOM 3411 C C . SER B 1 166 ? 14.438 15.914 24.016 1 95.88 166 SER B C 1
ATOM 3413 O O . SER B 1 166 ? 15.148 16.641 24.703 1 95.88 166 SER B O 1
ATOM 3415 N N . SER B 1 167 ? 13.734 14.977 24.438 1 95 167 SER B N 1
ATOM 3416 C CA . SER B 1 167 ? 13.75 14.68 25.875 1 95 167 SER B CA 1
ATOM 3417 C C . SER B 1 167 ? 15.141 14.258 26.344 1 95 167 SER B C 1
ATOM 3419 O O . SER B 1 167 ? 15.578 14.656 27.422 1 95 167 SER B O 1
ATOM 3421 N N . LYS B 1 168 ? 15.734 13.438 25.609 1 95.19 168 LYS B N 1
ATOM 3422 C CA . LYS B 1 168 ? 17.062 12.938 25.938 1 95.19 168 LYS B CA 1
ATOM 3423 C C . LYS B 1 168 ? 18.062 14.078 26.078 1 95.19 168 LYS B C 1
ATOM 3425 O O . LYS B 1 168 ? 18.984 14.008 26.891 1 95.19 168 LYS B O 1
ATOM 3430 N N . VAL B 1 169 ? 17.859 15.148 25.328 1 95.88 169 VAL B N 1
ATOM 3431 C CA . VAL B 1 169 ? 18.844 16.234 25.359 1 95.88 169 VAL B CA 1
ATOM 3432 C C . VAL B 1 169 ? 18.312 17.391 26.203 1 95.88 169 VAL B C 1
ATOM 3434 O O . VAL B 1 169 ? 18.859 18.484 26.172 1 95.88 169 VAL B O 1
ATOM 3437 N N . GLY B 1 170 ? 17.203 17.203 26.797 1 94.19 170 GLY B N 1
ATOM 3438 C CA . GLY B 1 170 ? 16.672 18.172 27.75 1 94.19 170 GLY B CA 1
ATOM 3439 C C . GLY B 1 170 ? 15.859 19.266 27.109 1 94.19 170 GLY B C 1
ATOM 3440 O O . GLY B 1 170 ? 15.75 20.375 27.656 1 94.19 170 GLY B O 1
ATOM 3441 N N . LEU B 1 171 ? 15.406 19.031 25.953 1 93.06 171 LEU B N 1
ATOM 3442 C CA . LEU B 1 171 ? 14.578 20 25.25 1 93.06 171 LEU B CA 1
ATOM 3443 C C . LEU B 1 171 ? 13.094 19.719 25.5 1 93.06 171 LEU B C 1
ATOM 3445 O O . LEU B 1 171 ? 12.656 18.562 25.438 1 93.06 171 LEU B O 1
ATOM 3449 N N . GLU B 1 172 ? 12.43 20.75 25.75 1 86.88 172 GLU B N 1
ATOM 3450 C CA . GLU B 1 172 ? 10.984 20.641 25.906 1 86.88 172 GLU B CA 1
ATOM 3451 C C . GLU B 1 172 ? 10.266 20.938 24.594 1 86.88 172 GLU B C 1
ATOM 3453 O O . GLU B 1 172 ? 10.57 21.938 23.922 1 86.88 172 GLU B O 1
ATOM 3458 N N . VAL B 1 173 ? 9.445 20.047 24.219 1 86.19 173 VAL B N 1
ATOM 3459 C CA . VAL B 1 173 ? 8.617 20.266 23.031 1 86.19 173 VAL B CA 1
ATOM 3460 C C . VAL B 1 173 ? 7.211 20.688 23.453 1 86.19 173 VAL B C 1
ATOM 3462 O O . VAL B 1 173 ? 6.652 20.156 24.422 1 86.19 173 VAL B O 1
ATOM 3465 N N . PRO B 1 174 ? 6.715 21.703 22.766 1 82.75 174 PRO B N 1
ATOM 3466 C CA . PRO B 1 174 ? 5.387 22.203 23.141 1 82.75 174 PRO B CA 1
ATOM 3467 C C . PRO B 1 174 ? 4.328 21.094 23.141 1 82.75 174 PRO B C 1
ATOM 3469 O O . PRO B 1 174 ? 4.379 20.172 22.328 1 82.75 174 PRO B O 1
ATOM 3472 N N . ASN B 1 175 ? 3.445 21.422 24.031 1 76.56 175 ASN B N 1
ATOM 3473 C CA . ASN B 1 175 ? 2.336 20.484 24.156 1 76.56 175 ASN B CA 1
ATOM 3474 C C . ASN B 1 175 ? 1.314 20.672 23.031 1 76.56 175 ASN B C 1
ATOM 3476 O O . ASN B 1 175 ? 0.911 21.797 22.734 1 76.56 175 ASN B O 1
ATOM 3480 N N . ALA B 1 176 ? 1.012 19.703 22.359 1 83.75 176 ALA B N 1
ATOM 3481 C CA . ALA B 1 176 ? -0.022 19.672 21.328 1 83.75 176 ALA B CA 1
ATOM 3482 C C . ALA B 1 176 ? -0.827 18.375 21.406 1 83.75 176 ALA B C 1
ATOM 3484 O O . ALA B 1 176 ? -0.461 17.453 22.125 1 83.75 176 ALA B O 1
ATOM 3485 N N . ARG B 1 177 ? -2.043 18.5 20.891 1 90.06 177 ARG B N 1
ATOM 3486 C CA . ARG B 1 177 ? -2.809 17.266 20.766 1 90.06 177 ARG B CA 1
ATOM 3487 C C . ARG B 1 177 ? -1.979 16.172 20.094 1 90.06 177 ARG B C 1
ATOM 3489 O O . ARG B 1 177 ? -1.305 16.422 19.094 1 90.06 177 ARG B O 1
ATOM 3496 N N . SER B 1 178 ? -2.072 15.07 20.656 1 91.56 178 SER B N 1
ATOM 3497 C CA . SER B 1 178 ? -1.336 13.938 20.109 1 91.56 178 SER B CA 1
ATOM 3498 C C . SER B 1 178 ? -1.76 13.648 18.672 1 91.56 178 SER B C 1
ATOM 3500 O O . SER B 1 178 ? -2.949 13.688 18.344 1 91.56 178 SER B O 1
ATOM 3502 N N . ASN B 1 179 ? -0.762 13.305 17.859 1 91.44 179 ASN B N 1
ATOM 3503 C CA . ASN B 1 179 ? -1.046 12.852 16.5 1 91.44 179 ASN B CA 1
ATOM 3504 C C . ASN B 1 179 ? -1.817 11.539 16.5 1 91.44 179 ASN B C 1
ATOM 3506 O O . ASN B 1 179 ? -2.441 11.18 15.492 1 91.44 179 ASN B O 1
ATOM 3510 N N . PHE B 1 180 ? -1.848 10.867 17.641 1 95.94 180 PHE B N 1
ATOM 3511 C CA . PHE B 1 180 ? -2.287 9.477 17.672 1 95.94 180 PHE B CA 1
ATOM 3512 C C . PHE B 1 180 ? -3.592 9.328 18.438 1 95.94 180 PHE B C 1
ATOM 3514 O O . PHE B 1 180 ? -3.998 8.219 18.781 1 95.94 180 PHE B O 1
ATOM 3521 N N . TYR B 1 181 ? -4.309 10.406 18.672 1 96.25 181 TYR B N 1
ATOM 3522 C CA . TYR B 1 181 ? -5.434 10.406 19.609 1 96.25 181 TYR B CA 1
ATOM 3523 C C . TYR B 1 181 ? -6.609 9.625 19.031 1 96.25 181 TYR B C 1
ATOM 3525 O O . TYR B 1 181 ? -7.488 9.18 19.781 1 96.25 181 TYR B O 1
ATOM 3533 N N . LEU B 1 182 ? -6.645 9.367 17.766 1 97.44 182 LEU B N 1
ATOM 3534 C CA . LEU B 1 182 ? -7.688 8.57 17.125 1 97.44 182 LEU B CA 1
ATOM 3535 C C . LEU B 1 182 ? -7.145 7.219 16.672 1 97.44 182 LEU B C 1
ATOM 3537 O O . LEU B 1 182 ? -7.801 6.5 15.914 1 97.44 182 LEU B O 1
ATOM 3541 N N . GLY B 1 183 ? -6.023 6.844 17.078 1 97.31 183 GLY B N 1
ATOM 3542 C CA . GLY B 1 183 ? -5.18 5.887 16.391 1 97.31 183 GLY B CA 1
ATOM 3543 C C . GLY B 1 183 ? -5.508 4.445 16.734 1 97.31 183 GLY B C 1
ATOM 3544 O O . GLY B 1 183 ? -4.836 3.523 16.266 1 97.31 183 GLY B O 1
ATOM 3545 N N . THR B 1 184 ? -6.547 4.188 17.547 1 95.88 184 THR B N 1
ATOM 3546 C CA . THR B 1 184 ? -6.914 2.812 17.859 1 95.88 184 THR B CA 1
ATOM 3547 C C . THR B 1 184 ? -8.359 2.533 17.484 1 95.88 184 THR B C 1
ATOM 3549 O O . THR B 1 184 ? -9.203 3.438 17.5 1 95.88 184 THR B O 1
ATOM 3552 N N . ILE B 1 185 ? -8.594 1.268 17.188 1 94.25 185 ILE B N 1
ATOM 3553 C CA . ILE B 1 185 ? -9.898 0.842 16.688 1 94.25 185 ILE B CA 1
ATOM 3554 C C . ILE B 1 185 ? -10.969 1.108 17.75 1 94.25 185 ILE B C 1
ATOM 3556 O O . ILE B 1 185 ? -12.031 1.657 17.438 1 94.25 185 ILE B O 1
ATOM 3560 N N . PRO B 1 186 ? -10.734 0.888 19.047 1 95.12 186 PRO B N 1
ATOM 3561 C CA . PRO B 1 186 ? -11.773 1.117 20.047 1 95.12 186 PRO B CA 1
ATOM 3562 C C . PRO B 1 186 ? -12.141 2.592 20.203 1 95.12 186 PRO B C 1
ATOM 3564 O O . PRO B 1 186 ? -13.172 2.92 20.781 1 95.12 186 PRO B O 1
ATOM 3567 N N . VAL B 1 187 ? -11.32 3.449 19.688 1 96.56 187 VAL B N 1
ATOM 3568 C CA . VAL B 1 187 ? -11.609 4.879 19.766 1 96.56 187 VAL B CA 1
ATOM 3569 C C . VAL B 1 187 ? -12.312 5.336 18.5 1 96.56 187 VAL B C 1
ATOM 3571 O O . VAL B 1 187 ? -13.398 5.926 18.562 1 96.56 187 VAL B O 1
ATOM 3574 N N . LEU B 1 188 ? -11.766 5.062 17.375 1 97.19 188 LEU B N 1
ATOM 3575 C CA . LEU B 1 188 ? -12.227 5.645 16.125 1 97.19 188 LEU B CA 1
ATOM 3576 C C . LEU B 1 188 ? -13.5 4.949 15.641 1 97.19 188 LEU B C 1
ATOM 3578 O O . LEU B 1 188 ? -14.422 5.605 15.156 1 97.19 188 LEU B O 1
ATOM 3582 N N . LYS B 1 189 ? -13.523 3.643 15.719 1 95.62 189 LYS B N 1
ATOM 3583 C CA . LYS B 1 189 ? -14.648 2.893 15.148 1 95.62 189 LYS B CA 1
ATOM 3584 C C . LYS B 1 189 ? -15.961 3.303 15.797 1 95.62 189 LYS B C 1
ATOM 3586 O O . LYS B 1 189 ? -16.953 3.555 15.109 1 95.62 189 LYS B O 1
ATOM 3591 N N . PRO B 1 190 ? -16.062 3.408 17.172 1 96.88 190 PRO B N 1
ATOM 3592 C CA . PRO B 1 190 ? -17.312 3.873 17.766 1 96.88 190 PRO B CA 1
ATOM 3593 C C . PRO B 1 190 ? -17.719 5.273 17.312 1 96.88 190 PRO B C 1
ATOM 3595 O O . PRO B 1 190 ? -18.906 5.566 17.172 1 96.88 190 PRO B O 1
ATOM 3598 N N . MET B 1 191 ? -16.75 6.141 17.109 1 98.06 191 MET B N 1
ATOM 3599 C CA . MET B 1 191 ? -17.047 7.488 16.625 1 98.06 191 MET B CA 1
ATOM 3600 C C . MET B 1 191 ? -17.703 7.438 15.242 1 98.06 191 MET B C 1
ATOM 3602 O O . MET B 1 191 ? -18.672 8.148 14.992 1 98.06 191 MET B O 1
ATOM 3606 N N . VAL B 1 192 ? -17.188 6.605 14.383 1 97.94 192 VAL B N 1
ATOM 3607 C CA . VAL B 1 192 ? -17.719 6.426 13.031 1 97.94 192 VAL B CA 1
ATOM 3608 C C . VAL B 1 192 ? -19.109 5.816 13.102 1 97.94 192 VAL B C 1
ATOM 3610 O O . VAL B 1 192 ? -20.031 6.266 12.414 1 97.94 192 VAL B O 1
ATOM 3613 N N . LYS B 1 193 ? -19.25 4.855 13.953 1 97.19 193 LYS B N 1
ATOM 3614 C CA . LYS B 1 193 ? -20.547 4.199 14.148 1 97.19 193 LYS B CA 1
ATOM 3615 C C . LYS B 1 193 ? -21.578 5.184 14.68 1 97.19 193 LYS B C 1
ATOM 3617 O O . LYS B 1 193 ? -22.719 5.203 14.211 1 97.19 193 LYS B O 1
ATOM 3622 N N . GLN B 1 194 ? -21.188 5.961 15.617 1 98.12 194 GLN B N 1
ATOM 3623 C CA . GLN B 1 194 ? -22.078 6.926 16.25 1 98.12 194 GLN B CA 1
ATOM 3624 C C . GLN B 1 194 ? -22.547 7.973 15.242 1 98.12 194 GLN B C 1
ATOM 3626 O O . GLN B 1 194 ? -23.656 8.508 15.367 1 98.12 194 GLN B O 1
ATOM 3631 N N . THR B 1 195 ? -21.734 8.242 14.297 1 98.5 195 THR B N 1
ATOM 3632 C CA . THR B 1 195 ? -22.094 9.188 13.25 1 98.5 195 THR B CA 1
ATOM 3633 C C . THR B 1 195 ? -23.234 8.641 12.391 1 98.5 195 THR B C 1
ATOM 3635 O O . THR B 1 195 ? -23.953 9.406 11.742 1 98.5 195 THR B O 1
ATOM 3638 N N . GLY B 1 196 ? -23.359 7.34 12.273 1 98.38 196 GLY B N 1
ATOM 3639 C CA . GLY B 1 196 ? -24.438 6.719 11.539 1 98.38 196 GLY B CA 1
ATOM 3640 C C . GLY B 1 196 ? -23.969 5.727 10.492 1 98.38 196 GLY B C 1
ATOM 3641 O O . GLY B 1 196 ? -24.781 5.062 9.844 1 98.38 196 GLY B O 1
ATOM 3642 N N . PHE B 1 197 ? -22.688 5.602 10.367 1 97.81 197 PHE B N 1
ATOM 3643 C CA . PHE B 1 197 ? -22.141 4.711 9.352 1 97.81 197 PHE B CA 1
ATOM 3644 C C . PHE B 1 197 ? -22.359 3.254 9.734 1 97.81 197 PHE B C 1
ATOM 3646 O O . PHE B 1 197 ? -22.5 2.932 10.914 1 97.81 197 PHE B O 1
ATOM 3653 N N . VAL B 1 198 ? -22.344 2.389 8.703 1 93.62 198 VAL B N 1
ATOM 3654 C CA . VAL B 1 198 ? -22.516 0.952 8.898 1 93.62 198 VAL B CA 1
ATOM 3655 C C . VAL B 1 198 ? -21.469 0.195 8.094 1 93.62 198 VAL B C 1
ATOM 3657 O O . VAL B 1 198 ? -20.672 0.803 7.363 1 93.62 198 VAL B O 1
ATOM 3660 N N . ASP B 1 199 ? -21.406 -1.178 8.328 1 88.38 199 ASP B N 1
ATOM 3661 C CA . ASP B 1 199 ? -20.453 -2.035 7.617 1 88.38 199 ASP B CA 1
ATOM 3662 C C . ASP B 1 199 ? -19.031 -1.519 7.762 1 88.38 199 ASP B C 1
ATOM 3664 O O . ASP B 1 199 ? -18.312 -1.358 6.766 1 88.38 199 ASP B O 1
ATOM 3668 N N . ILE B 1 200 ? -18.688 -1.227 8.984 1 92.31 200 ILE B N 1
ATOM 3669 C CA . ILE B 1 200 ? -17.422 -0.566 9.273 1 92.31 200 ILE B CA 1
ATOM 3670 C C . ILE B 1 200 ? -16.312 -1.604 9.359 1 92.31 200 ILE B C 1
ATOM 3672 O O . ILE B 1 200 ? -16.406 -2.564 10.125 1 92.31 200 ILE B O 1
ATOM 3676 N N . LEU B 1 201 ? -15.297 -1.435 8.562 1 89.81 201 LEU B N 1
ATOM 3677 C CA . LEU B 1 201 ? -14.055 -2.201 8.625 1 89.81 201 LEU B CA 1
ATOM 3678 C C . LEU B 1 201 ? -12.883 -1.303 9.008 1 89.81 201 LEU B C 1
ATOM 3680 O O . LEU B 1 201 ? -12.773 -0.18 8.508 1 89.81 201 LEU B O 1
ATOM 3684 N N . ALA B 1 202 ? -12.109 -1.754 9.922 1 93.06 202 ALA B N 1
ATOM 3685 C CA . ALA B 1 202 ? -10.938 -1.001 10.367 1 93.06 202 ALA B CA 1
ATOM 3686 C C . ALA B 1 202 ? -9.734 -1.915 10.539 1 93.06 202 ALA B C 1
ATOM 3688 O O . ALA B 1 202 ? -9.867 -3.051 11 1 93.06 202 ALA B O 1
ATOM 3689 N N . TRP B 1 203 ? -8.547 -1.414 10.109 1 91.62 203 TRP B N 1
ATOM 3690 C CA . TRP B 1 203 ? -7.324 -2.193 10.273 1 91.62 203 TRP B CA 1
ATOM 3691 C C . TRP B 1 203 ? -6.105 -1.282 10.344 1 91.62 203 TRP B C 1
ATOM 3693 O O . TRP B 1 203 ? -6.137 -0.15 9.859 1 91.62 203 TRP B O 1
ATOM 3703 N N . HIS B 1 204 ? -5.117 -1.739 11.023 1 93.94 204 HIS B N 1
ATOM 3704 C CA . HIS B 1 204 ? -3.84 -1.038 11.047 1 93.94 204 HIS B CA 1
ATOM 3705 C C . HIS B 1 204 ? -2.967 -1.442 9.859 1 93.94 204 HIS B C 1
ATOM 3707 O O . HIS B 1 204 ? -2.922 -2.617 9.492 1 93.94 204 HIS B O 1
ATOM 3713 N N . GLN B 1 205 ? -2.367 -0.455 9.289 1 94.31 205 GLN B N 1
ATOM 3714 C CA . GLN B 1 205 ? -1.505 -0.645 8.133 1 94.31 205 GLN B CA 1
ATOM 3715 C C . GLN B 1 205 ? -0.176 0.084 8.305 1 94.31 205 GLN B C 1
ATOM 3717 O O . GLN B 1 205 ? -0.151 1.295 8.539 1 94.31 205 GLN B O 1
ATOM 3722 N N . PRO B 1 206 ? 0.93 -0.664 8.227 1 93 206 PRO B N 1
ATOM 3723 C CA . PRO B 1 206 ? 2.236 -0.002 8.242 1 93 206 PRO B CA 1
ATOM 3724 C C . PRO B 1 206 ? 2.646 0.535 6.875 1 93 206 PRO B C 1
ATOM 3726 O O . PRO B 1 206 ? 2.24 -0.012 5.848 1 93 206 PRO B O 1
ATOM 3729 N N . THR B 1 207 ? 3.346 1.588 6.844 1 93 207 THR B N 1
ATOM 3730 C CA . THR B 1 207 ? 4.105 2.049 5.688 1 93 207 THR B CA 1
ATOM 3731 C C . THR B 1 207 ? 5.531 2.414 6.09 1 93 207 THR B C 1
ATOM 3733 O O . THR B 1 207 ? 5.832 2.555 7.277 1 93 207 THR B O 1
ATOM 3736 N N . VAL B 1 208 ? 6.426 2.459 5.078 1 90.44 208 VAL B N 1
ATOM 3737 C CA . VAL B 1 208 ? 7.836 2.672 5.383 1 90.44 208 VAL B CA 1
ATOM 3738 C C . VAL B 1 208 ? 8.344 3.896 4.625 1 90.44 208 VAL B C 1
ATOM 3740 O O . VAL B 1 208 ? 7.812 4.254 3.574 1 90.44 208 VAL B O 1
ATOM 3743 N N . TYR B 1 209 ? 9.359 4.496 5.219 1 86.88 209 TYR B N 1
ATOM 3744 C CA . TYR B 1 209 ? 10.102 5.535 4.52 1 86.88 209 TYR B CA 1
ATOM 3745 C C . TYR B 1 209 ? 11.055 4.934 3.49 1 86.88 209 TYR B C 1
ATOM 3747 O O . TYR B 1 209 ? 11.508 3.799 3.648 1 86.88 209 TYR B O 1
ATOM 3755 N N . ASN B 1 210 ? 11.227 5.711 2.473 1 79.38 210 ASN B N 1
ATOM 3756 C CA . ASN B 1 210 ? 12.141 5.215 1.449 1 79.38 210 ASN B CA 1
ATOM 3757 C C . ASN B 1 210 ? 13.586 5.59 1.758 1 79.38 210 ASN B C 1
ATOM 3759 O O . ASN B 1 210 ? 14.484 5.336 0.952 1 79.38 210 ASN B O 1
ATOM 3763 N N . GLU B 1 211 ? 13.766 6.215 2.961 1 76.94 211 GLU B N 1
ATOM 3764 C CA . GLU B 1 211 ? 15.125 6.523 3.389 1 76.94 211 GLU B CA 1
ATOM 3765 C C . GLU B 1 211 ? 15.836 5.273 3.902 1 76.94 211 GLU B C 1
ATOM 3767 O O . GLU B 1 211 ? 15.242 4.461 4.613 1 76.94 211 GLU B O 1
ATOM 3772 N N . LEU B 1 212 ? 17.125 5.203 3.51 1 72.19 212 LEU B N 1
ATOM 3773 C CA . LEU B 1 212 ? 17.844 3.979 3.824 1 72.19 212 LEU B CA 1
ATOM 3774 C C . LEU B 1 212 ? 18.812 4.203 4.984 1 72.19 212 LEU B C 1
ATOM 3776 O O . LEU B 1 212 ? 19.312 3.244 5.574 1 72.19 212 LEU B O 1
ATOM 3780 N N . THR B 1 213 ? 19.031 5.473 5.273 1 81.94 213 THR B N 1
ATOM 3781 C CA . THR B 1 213 ? 19.984 5.723 6.344 1 81.94 213 THR B CA 1
ATOM 3782 C C . THR B 1 213 ? 19.359 6.574 7.445 1 81.94 213 THR B C 1
ATOM 3784 O O . THR B 1 213 ? 18.406 7.316 7.199 1 81.94 213 THR B O 1
ATOM 3787 N N . ALA B 1 214 ? 19.98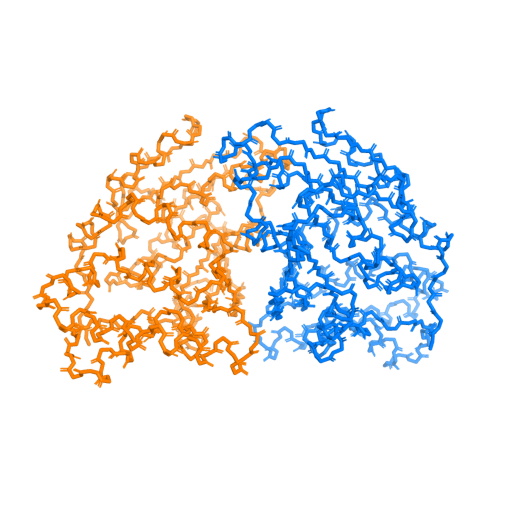4 6.453 8.586 1 89.38 214 ALA B N 1
ATOM 3788 C CA . ALA B 1 214 ? 19.531 7.242 9.727 1 89.38 214 ALA B CA 1
ATOM 3789 C C . ALA B 1 214 ? 19.641 8.742 9.445 1 89.38 214 ALA B C 1
ATOM 3791 O O . ALA B 1 214 ? 18.766 9.516 9.812 1 89.38 214 ALA B O 1
ATOM 3792 N N . GLU B 1 215 ? 20.688 9.125 8.75 1 90.81 215 GLU B N 1
ATOM 3793 C CA . GLU B 1 215 ? 20.922 10.531 8.43 1 90.81 215 GLU B CA 1
ATOM 3794 C C . GLU B 1 215 ? 19.844 11.062 7.488 1 90.81 215 GLU B C 1
ATOM 3796 O O . GLU B 1 215 ? 19.359 12.18 7.668 1 90.81 215 GLU B O 1
ATOM 3801 N N . GLU B 1 216 ? 19.5 10.242 6.512 1 86.38 216 GLU B N 1
ATOM 3802 C CA . GLU B 1 216 ? 18.453 10.641 5.574 1 86.38 216 GLU B CA 1
ATOM 3803 C C . GLU B 1 216 ? 17.109 10.82 6.277 1 86.38 216 GLU B C 1
ATOM 3805 O O . GLU B 1 216 ? 16.391 11.789 6.016 1 86.38 216 GLU B O 1
ATOM 3810 N N . TYR B 1 217 ? 16.875 9.938 7.148 1 88.31 217 TYR B N 1
ATOM 3811 C CA . TYR B 1 217 ? 15.633 10.016 7.906 1 88.31 217 TYR B CA 1
ATOM 3812 C C . TYR B 1 217 ? 15.617 11.258 8.797 1 88.31 217 TYR B C 1
ATOM 3814 O O . TYR B 1 217 ? 14.625 11.992 8.828 1 88.31 217 TYR B O 1
ATOM 3822 N N . ALA B 1 218 ? 16.703 11.484 9.492 1 92 218 ALA B N 1
ATOM 3823 C CA . ALA B 1 218 ? 16.797 12.625 10.398 1 92 218 ALA B CA 1
ATOM 3824 C C . ALA B 1 218 ? 16.562 13.938 9.656 1 92 218 ALA B C 1
ATOM 3826 O O . ALA B 1 218 ? 15.883 14.828 10.164 1 92 218 ALA B O 1
ATOM 3827 N N . ALA B 1 219 ? 17.062 13.992 8.492 1 87.94 219 ALA B N 1
ATOM 3828 C CA . ALA B 1 219 ? 16.953 15.211 7.695 1 87.94 219 ALA B CA 1
ATOM 3829 C C . ALA B 1 219 ? 15.492 15.516 7.367 1 87.94 219 ALA B C 1
ATOM 3831 O O . ALA B 1 219 ? 15.094 16.672 7.266 1 87.94 219 ALA B O 1
ATOM 3832 N N . THR B 1 220 ? 14.727 14.516 7.223 1 87.62 220 THR B N 1
ATOM 3833 C CA . THR B 1 220 ? 13.32 14.68 6.879 1 87.62 220 THR B CA 1
ATOM 3834 C C . THR B 1 220 ? 12.531 15.227 8.062 1 87.62 220 THR B C 1
ATOM 3836 O O . THR B 1 220 ? 11.523 15.914 7.887 1 87.62 220 THR B O 1
ATOM 3839 N N . LEU B 1 221 ? 13.008 15.039 9.242 1 89.38 221 LEU B N 1
ATOM 3840 C CA . LEU B 1 221 ? 12.297 15.438 10.453 1 89.38 221 LEU B CA 1
ATOM 3841 C C . LEU B 1 221 ? 12.273 16.953 10.594 1 89.38 221 LEU B C 1
ATOM 3843 O O . LEU B 1 221 ? 11.328 17.516 11.156 1 89.38 221 LEU B O 1
ATOM 3847 N N . TYR B 1 222 ? 13.219 17.594 9.984 1 88.94 222 TYR B N 1
ATOM 3848 C CA . TYR B 1 222 ? 13.359 19.047 10.156 1 88.94 222 TYR B CA 1
ATOM 3849 C C . TYR B 1 222 ? 12.539 19.797 9.109 1 88.94 222 TYR B C 1
ATOM 3851 O O . TYR B 1 222 ? 12.523 21.031 9.094 1 88.94 222 TYR B O 1
ATOM 3859 N N . THR B 1 223 ? 11.828 19.047 8.359 1 88.12 223 THR B N 1
ATOM 3860 C CA . THR B 1 223 ? 11.125 19.719 7.277 1 88.12 223 THR B CA 1
ATOM 3861 C C . THR B 1 223 ? 9.742 20.172 7.734 1 88.12 223 THR B C 1
ATOM 3863 O O . THR B 1 223 ? 9.18 21.109 7.18 1 88.12 223 THR B O 1
ATOM 3866 N N . ALA B 1 224 ? 9.172 19.5 8.703 1 88.94 224 ALA B N 1
ATOM 3867 C CA . ALA B 1 224 ? 7.875 19.922 9.234 1 88.94 224 ALA B CA 1
ATOM 3868 C C . ALA B 1 224 ? 8 21.234 9.992 1 88.94 224 ALA B C 1
ATOM 3870 O O . ALA B 1 224 ? 8.891 21.406 10.828 1 88.94 224 ALA B O 1
ATOM 3871 N N . PRO B 1 225 ? 7.09 22.141 9.781 1 90.44 225 PRO B N 1
ATOM 3872 C CA . PRO B 1 225 ? 7.238 23.5 10.305 1 90.44 225 PRO B CA 1
ATOM 3873 C C . PRO B 1 225 ? 7.414 23.531 11.82 1 90.44 225 PRO B C 1
ATOM 3875 O O . PRO B 1 225 ? 8.234 24.297 12.336 1 90.44 225 PRO B O 1
ATOM 3878 N N . ASN B 1 226 ? 6.676 22.766 12.562 1 88.94 226 ASN B N 1
ATOM 3879 C CA . ASN B 1 226 ? 6.777 22.781 14.016 1 88.94 226 ASN B CA 1
ATOM 3880 C C . ASN B 1 226 ? 8.148 22.312 14.492 1 88.94 226 ASN B C 1
ATOM 3882 O O . ASN B 1 226 ? 8.75 22.922 15.375 1 88.94 226 ASN B O 1
ATOM 3886 N N . ARG B 1 227 ? 8.641 21.281 13.922 1 90.69 227 ARG B N 1
ATOM 3887 C CA . ARG B 1 227 ? 9.953 20.766 14.289 1 90.69 227 ARG B CA 1
ATOM 3888 C C . ARG B 1 227 ? 11.062 21.656 13.766 1 90.69 227 ARG B C 1
ATOM 3890 O O . ARG B 1 227 ? 12.078 21.859 14.438 1 90.69 227 ARG B O 1
ATOM 3897 N N . LYS B 1 228 ? 10.805 22.109 12.586 1 91.31 228 LYS B N 1
ATOM 3898 C CA . LYS B 1 228 ? 11.758 23.031 11.969 1 91.31 228 LYS B CA 1
ATOM 3899 C C . LYS B 1 228 ? 11.992 24.25 12.859 1 91.31 228 LYS B C 1
ATOM 3901 O O . LYS B 1 228 ? 13.141 24.625 13.109 1 91.31 228 LYS B O 1
ATOM 3906 N N . LYS B 1 229 ? 10.945 24.844 13.32 1 91.38 229 LYS B N 1
ATOM 3907 C CA . LYS B 1 229 ? 11.016 26.031 14.18 1 91.38 229 LYS B CA 1
ATOM 3908 C C . LYS B 1 229 ? 11.758 25.719 15.477 1 91.38 229 LYS B C 1
ATOM 3910 O O . LYS B 1 229 ? 12.602 26.516 15.914 1 91.38 229 LYS B O 1
ATOM 3915 N N . ILE B 1 230 ? 11.508 24.594 16.062 1 91.94 230 ILE B N 1
ATOM 3916 C CA . ILE B 1 230 ? 12.164 24.203 17.297 1 91.94 230 ILE B CA 1
ATOM 3917 C C . ILE B 1 230 ? 13.656 24 17.047 1 91.94 230 ILE B C 1
ATOM 3919 O O . ILE B 1 230 ? 14.492 24.531 17.781 1 91.94 230 ILE B O 1
ATOM 3923 N N . PHE B 1 231 ? 13.992 23.25 16.031 1 93.38 231 PHE B N 1
ATOM 3924 C CA . PHE B 1 231 ? 15.367 22.891 15.742 1 93.38 231 PHE B CA 1
ATOM 3925 C C . PHE B 1 231 ? 16.203 24.125 15.445 1 93.38 231 PHE B C 1
ATOM 3927 O O . PHE B 1 231 ? 17.297 24.297 16 1 93.38 231 PHE B O 1
ATOM 3934 N N . PHE B 1 232 ? 15.695 25.031 14.688 1 92.5 232 PHE B N 1
ATOM 3935 C CA . PHE B 1 232 ? 16.5 26.156 14.211 1 92.5 232 PHE B CA 1
ATOM 3936 C C . PHE B 1 232 ? 16.5 27.297 15.219 1 92.5 232 PHE B C 1
ATOM 3938 O O . PHE B 1 232 ? 17.25 28.266 15.07 1 92.5 232 PHE B O 1
ATOM 3945 N N . ALA B 1 233 ? 15.641 27.203 16.203 1 93.31 233 ALA B N 1
ATOM 3946 C CA . ALA B 1 233 ? 15.68 28.156 17.297 1 93.31 233 ALA B CA 1
ATOM 3947 C C . ALA B 1 233 ? 16.812 27.828 18.266 1 93.31 233 ALA B C 1
ATOM 3949 O O . ALA B 1 233 ? 17.203 28.656 19.094 1 93.31 233 ALA B O 1
ATOM 3950 N N . LEU B 1 234 ? 17.359 26.688 18.156 1 94.5 234 LEU B N 1
ATOM 3951 C CA . LEU B 1 234 ? 18.438 26.25 19.016 1 94.5 234 LEU B CA 1
ATOM 3952 C C . LEU B 1 234 ? 19.781 26.828 18.562 1 94.5 234 LEU B C 1
ATOM 3954 O O . LEU B 1 234 ? 19.938 27.172 17.391 1 94.5 234 LEU B O 1
ATOM 3958 N N . ASP B 1 235 ? 20.703 26.922 19.5 1 95.81 235 ASP B N 1
ATOM 3959 C CA . ASP B 1 235 ? 22.062 27.266 19.094 1 95.81 235 ASP B CA 1
ATOM 3960 C C . ASP B 1 235 ? 22.734 26.078 18.391 1 95.81 235 ASP B C 1
ATOM 3962 O O . ASP B 1 235 ? 22.219 24.969 18.422 1 95.81 235 ASP B O 1
ATOM 3966 N N . LYS B 1 236 ? 23.844 26.297 17.797 1 96.44 236 LYS B N 1
ATOM 3967 C CA . LYS B 1 236 ? 24.5 25.297 16.953 1 96.44 236 LYS B CA 1
ATOM 3968 C C . LYS B 1 236 ? 24.891 24.062 17.75 1 96.44 236 LYS B C 1
ATOM 3970 O O . LYS B 1 236 ? 24.812 22.938 17.25 1 96.44 236 LYS B O 1
ATOM 3975 N N . ASN B 1 237 ? 25.312 24.25 18.938 1 96.44 237 ASN B N 1
ATOM 3976 C CA . ASN B 1 237 ? 25.688 23.125 19.766 1 96.44 237 ASN B CA 1
ATOM 3977 C C . ASN B 1 237 ? 24.5 22.234 20.094 1 96.44 237 ASN B C 1
ATOM 3979 O O . ASN B 1 237 ? 24.578 21.016 20 1 96.44 237 ASN B O 1
ATOM 3983 N N . LYS B 1 238 ? 23.406 22.875 20.484 1 95.56 238 LYS B N 1
ATOM 3984 C CA . LYS B 1 238 ? 22.203 22.109 20.812 1 95.56 238 LYS B CA 1
ATOM 3985 C C . LYS B 1 238 ? 21.609 21.453 19.578 1 95.56 238 LYS B C 1
ATOM 3987 O O . LYS B 1 238 ? 21.047 20.375 19.656 1 95.56 238 LYS B O 1
ATOM 3992 N N . GLN B 1 239 ? 21.703 22.109 18.422 1 96.56 239 GLN B N 1
ATOM 3993 C CA . GLN B 1 239 ? 21.297 21.484 17.156 1 96.56 239 GLN B CA 1
ATOM 3994 C C . GLN B 1 239 ? 22.062 20.188 16.906 1 96.56 239 GLN B C 1
ATOM 3996 O O . GLN B 1 239 ? 21.469 19.172 16.547 1 96.56 239 GLN B O 1
ATOM 4001 N N . ARG B 1 240 ? 23.328 20.297 17.109 1 96.88 240 ARG B N 1
ATOM 4002 C CA . ARG B 1 240 ? 24.156 19.125 16.891 1 96.88 240 ARG B CA 1
ATOM 4003 C C . ARG B 1 240 ? 23.797 18.016 17.875 1 96.88 240 ARG B C 1
ATOM 4005 O O . ARG B 1 240 ? 23.719 16.844 17.5 1 96.88 240 ARG B O 1
ATOM 4012 N N . GLU B 1 241 ? 23.609 18.422 19.078 1 97.31 241 GLU B N 1
ATOM 4013 C CA . GLU B 1 241 ? 23.25 17.453 20.109 1 97.31 241 GLU B CA 1
ATOM 4014 C C . GLU B 1 241 ? 21.938 16.734 19.766 1 97.31 241 GLU B C 1
ATOM 4016 O O . GLU B 1 241 ? 21.844 15.516 19.875 1 97.31 241 GLU B O 1
ATOM 4021 N N . LEU B 1 242 ? 20.969 17.516 19.453 1 97.12 242 LEU B N 1
ATOM 4022 C CA . LEU B 1 242 ? 19.672 16.953 19.109 1 97.12 242 LEU B CA 1
ATOM 4023 C C . LEU B 1 242 ? 19.781 16.062 17.875 1 97.12 242 LEU B C 1
ATOM 4025 O O . LEU B 1 242 ? 19.25 14.945 17.859 1 97.12 242 LEU B O 1
ATOM 4029 N N . HIS B 1 243 ? 20.422 16.547 16.859 1 97.69 243 HIS B N 1
ATOM 4030 C CA . HIS B 1 243 ? 20.609 15.773 15.633 1 97.69 243 HIS B CA 1
ATOM 4031 C C . HIS B 1 243 ? 21.312 14.445 15.914 1 97.69 243 HIS B C 1
ATOM 4033 O O . HIS B 1 243 ? 20.875 13.398 15.43 1 97.69 243 HIS B O 1
ATOM 4039 N N . ASP B 1 244 ? 22.359 14.492 16.672 1 97.75 244 ASP B N 1
ATOM 4040 C CA . ASP B 1 244 ? 23.109 13.289 17 1 97.75 244 ASP B CA 1
ATOM 4041 C C . ASP B 1 244 ? 22.234 12.297 17.781 1 97.75 244 ASP B C 1
ATOM 4043 O O . ASP B 1 244 ? 22.297 11.094 17.547 1 97.75 244 ASP B O 1
ATOM 4047 N N . ALA B 1 245 ? 21.5 12.859 18.672 1 97.69 245 ALA B N 1
ATOM 4048 C CA . ALA B 1 245 ? 20.594 12.008 19.438 1 97.69 245 ALA B CA 1
ATOM 4049 C C . ALA B 1 245 ? 19.562 11.336 18.531 1 97.69 245 ALA B C 1
ATOM 4051 O O . ALA B 1 245 ? 19.266 10.148 18.703 1 97.69 245 ALA B O 1
ATOM 4052 N N . ILE B 1 246 ? 19.016 12.055 17.594 1 97.38 246 ILE B N 1
ATOM 4053 C CA . ILE B 1 246 ? 18.047 11.516 16.656 1 97.38 246 ILE B CA 1
ATOM 4054 C C . ILE B 1 246 ? 18.703 10.406 15.82 1 97.38 246 ILE B C 1
ATOM 4056 O O . ILE B 1 246 ? 18.156 9.305 15.719 1 97.38 246 ILE B O 1
ATOM 4060 N N . VAL B 1 247 ? 19.797 10.695 15.281 1 96.75 247 VAL B N 1
ATOM 4061 C CA . VAL B 1 247 ? 20.5 9.75 14.422 1 96.75 247 VAL B CA 1
ATOM 4062 C C . VAL B 1 247 ? 20.812 8.477 15.211 1 96.75 247 VAL B C 1
ATOM 4064 O O . VAL B 1 247 ? 20.625 7.367 14.711 1 96.75 247 VAL B O 1
ATOM 4067 N N . GLU B 1 248 ? 21.234 8.633 16.406 1 96.31 248 GLU B N 1
ATOM 4068 C CA . GLU B 1 248 ? 21.562 7.492 17.266 1 96.31 248 GLU B CA 1
ATOM 4069 C C . GLU B 1 248 ? 20.328 6.629 17.516 1 96.31 248 GLU B C 1
ATOM 4071 O O . GLU B 1 248 ? 20.391 5.402 17.422 1 96.31 248 GLU B O 1
ATOM 4076 N N . LEU B 1 249 ? 19.297 7.277 17.875 1 95.81 249 LEU B N 1
ATOM 4077 C CA . LEU B 1 249 ? 18.078 6.547 18.156 1 95.81 249 LEU B CA 1
ATOM 4078 C C . LEU B 1 249 ? 17.578 5.809 16.922 1 95.81 249 LEU B C 1
ATOM 4080 O O . LEU B 1 249 ? 17.125 4.668 17.031 1 95.81 249 LEU B O 1
ATOM 4084 N N . ILE B 1 250 ? 17.641 6.465 15.781 1 93.75 250 ILE B N 1
ATOM 4085 C CA . ILE B 1 250 ? 17.188 5.848 14.539 1 93.75 250 ILE B CA 1
ATOM 4086 C C . ILE B 1 250 ? 18.078 4.656 14.195 1 93.75 250 ILE B C 1
ATOM 4088 O O . ILE B 1 250 ? 17.594 3.582 13.844 1 93.75 250 ILE B O 1
ATOM 4092 N N . GLN B 1 251 ? 19.359 4.82 14.352 1 90.88 251 GLN B N 1
ATOM 4093 C CA . GLN B 1 251 ? 20.297 3.729 14.086 1 90.88 251 GLN B CA 1
ATOM 4094 C C . GLN B 1 251 ? 20.016 2.535 14.992 1 90.88 251 GLN B C 1
ATOM 4096 O O . GLN B 1 251 ? 20.016 1.389 14.539 1 90.88 251 GLN B O 1
ATOM 4101 N N . GLU B 1 252 ? 19.844 2.824 16.219 1 92.25 252 GLU B N 1
ATOM 4102 C CA . GLU B 1 252 ? 19.531 1.766 17.172 1 92.25 252 GLU B CA 1
ATOM 4103 C C . GLU B 1 252 ? 18.266 1.01 16.766 1 92.25 252 GLU B C 1
ATOM 4105 O O . GLU B 1 252 ? 18.219 -0.22 16.844 1 92.25 252 GLU B O 1
ATOM 4110 N N . LYS B 1 253 ? 17.312 1.765 16.406 1 90.12 253 LYS B N 1
ATOM 4111 C CA . LYS B 1 253 ? 16.047 1.149 16.016 1 90.12 253 LYS B CA 1
ATOM 4112 C C . LYS B 1 253 ? 16.234 0.293 14.758 1 90.12 253 LYS B C 1
ATOM 4114 O O . LYS B 1 253 ? 15.703 -0.817 14.68 1 90.12 253 LYS B O 1
ATOM 4119 N N . MET B 1 254 ? 16.875 0.782 13.758 1 83.81 254 MET B N 1
ATOM 4120 C CA . MET B 1 254 ? 17.078 0.078 12.492 1 83.81 254 MET B CA 1
ATOM 4121 C C . MET B 1 254 ? 17.891 -1.197 12.703 1 83.81 254 MET B C 1
ATOM 4123 O O . MET B 1 254 ? 17.625 -2.219 12.07 1 83.81 254 MET B O 1
ATOM 4127 N N . VAL B 1 255 ? 18.844 -1.152 13.594 1 81.12 255 VAL B N 1
ATOM 4128 C CA . VAL B 1 255 ? 19.719 -2.301 13.859 1 81.12 255 VAL B CA 1
ATOM 4129 C C . VAL B 1 255 ? 18.953 -3.346 14.664 1 81.12 255 VAL B C 1
ATOM 4131 O O . VAL B 1 255 ? 19.016 -4.543 14.375 1 81.12 255 VAL B O 1
ATOM 4134 N N . SER B 1 256 ? 18.266 -2.895 15.641 1 82.5 256 SER B N 1
ATOM 4135 C CA . SER B 1 256 ? 17.578 -3.824 16.531 1 82.5 256 SER B CA 1
ATOM 4136 C C . SER B 1 256 ? 16.422 -4.512 15.828 1 82.5 256 SER B C 1
ATOM 4138 O O . SER B 1 256 ? 16.172 -5.699 16.047 1 82.5 256 SER B O 1
ATOM 4140 N N . SER B 1 257 ? 15.734 -3.828 14.992 1 76.31 257 SER B N 1
ATOM 4141 C CA . SER B 1 257 ? 14.562 -4.391 14.328 1 76.31 257 SER B CA 1
ATOM 4142 C C . SER B 1 257 ? 14.93 -5.027 12.992 1 76.31 257 SER B C 1
ATOM 4144 O O . SER B 1 257 ? 14.203 -5.887 12.492 1 76.31 257 SER B O 1
ATOM 4146 N N . GLU B 1 258 ? 16.031 -4.57 12.367 1 74.38 258 GLU B N 1
ATOM 4147 C CA . GLU B 1 258 ? 16.422 -4.945 11.016 1 74.38 258 GLU B CA 1
ATOM 4148 C C . GLU B 1 258 ? 15.336 -4.617 10 1 74.38 258 GLU B C 1
ATOM 4150 O O . GLU B 1 258 ? 15.125 -5.359 9.039 1 74.38 258 GLU B O 1
ATOM 4155 N N . GLU B 1 259 ? 14.5 -3.693 10.414 1 81.62 259 GLU B N 1
ATOM 4156 C CA . GLU B 1 259 ? 13.414 -3.201 9.562 1 81.62 259 GLU B CA 1
ATOM 4157 C C . GLU B 1 259 ? 13.602 -1.723 9.234 1 81.62 259 GLU B C 1
ATOM 4159 O O . GLU B 1 259 ? 14.297 -1.005 9.953 1 81.62 259 GLU B O 1
ATOM 4164 N N . PRO B 1 260 ? 13.031 -1.303 8.109 1 85.44 260 PRO B N 1
ATOM 4165 C CA . PRO B 1 260 ? 12.969 0.145 7.898 1 85.44 260 PRO B CA 1
ATOM 4166 C C . PRO B 1 260 ? 12.094 0.854 8.93 1 85.44 260 PRO B C 1
ATOM 4168 O O . PRO B 1 260 ? 11.328 0.204 9.648 1 85.44 260 PRO B O 1
ATOM 4171 N N . LEU B 1 261 ? 12.336 2.146 9.008 1 88.88 261 LEU B N 1
ATOM 4172 C CA . LEU B 1 261 ? 11.461 2.912 9.891 1 88.88 261 LEU B CA 1
ATOM 4173 C C . LEU B 1 261 ? 10.023 2.889 9.383 1 88.88 261 LEU B C 1
ATOM 4175 O O . LEU B 1 261 ? 9.781 3.078 8.195 1 88.88 261 LEU B O 1
ATOM 4179 N N . LYS B 1 262 ? 9.164 2.637 10.273 1 89.62 262 LYS B N 1
ATOM 4180 C CA . LYS B 1 262 ? 7.773 2.434 9.883 1 89.62 262 LYS B CA 1
ATOM 4181 C C . LYS B 1 262 ? 6.875 3.529 10.453 1 89.62 262 LYS B C 1
ATOM 4183 O O . LYS B 1 262 ? 7.242 4.191 11.43 1 89.62 262 LYS B O 1
ATOM 4188 N N . LEU B 1 263 ? 5.801 3.768 9.781 1 93.06 263 LEU B N 1
ATOM 4189 C CA . LEU B 1 263 ? 4.617 4.504 10.211 1 93.06 263 LEU B CA 1
ATOM 4190 C C . LEU B 1 263 ? 3.391 3.598 10.234 1 93.06 263 LEU B C 1
ATOM 4192 O O . LEU B 1 263 ? 3.227 2.744 9.367 1 93.06 263 LEU B O 1
ATOM 4196 N N . ASP B 1 264 ? 2.633 3.82 11.273 1 95.94 264 ASP B N 1
ATOM 4197 C CA . ASP B 1 264 ? 1.402 3.041 11.375 1 95.94 264 ASP B CA 1
ATOM 4198 C C . ASP B 1 264 ? 0.176 3.914 11.109 1 95.94 264 ASP B C 1
ATOM 4200 O O . ASP B 1 264 ? 0.025 4.977 11.719 1 95.94 264 ASP B O 1
ATOM 4204 N N . GLY B 1 265 ? -0.64 3.48 10.18 1 97.12 265 GLY B N 1
ATOM 4205 C CA . GLY B 1 265 ? -1.935 4.098 9.945 1 97.12 265 GLY B CA 1
ATOM 4206 C C . GLY B 1 265 ? -3.1 3.217 10.352 1 97.12 265 GLY B C 1
ATOM 4207 O O . GLY B 1 265 ? -3.025 1.99 10.25 1 97.12 265 GLY B O 1
ATOM 4208 N N . LEU B 1 266 ? -4.117 3.863 10.906 1 97.56 266 LEU B N 1
ATOM 4209 C CA . LEU B 1 266 ? -5.41 3.205 11.07 1 97.56 266 LEU B CA 1
ATOM 4210 C C . LEU B 1 266 ? -6.355 3.572 9.93 1 97.56 266 LEU B C 1
ATOM 4212 O O . LEU B 1 266 ? -6.707 4.742 9.758 1 97.56 266 LEU B O 1
ATOM 4216 N N . LEU B 1 267 ? -6.648 2.607 9.141 1 96.88 267 LEU B N 1
ATOM 4217 C CA . LEU B 1 267 ? -7.547 2.797 8.008 1 96.88 267 LEU B CA 1
ATOM 4218 C C . LEU B 1 267 ? -8.953 2.303 8.336 1 96.88 267 LEU B C 1
ATOM 4220 O O . LEU B 1 267 ? -9.109 1.303 9.047 1 96.88 267 LEU B O 1
ATOM 4224 N N . ILE B 1 268 ? -9.93 2.986 7.871 1 95.94 268 ILE B N 1
ATOM 4225 C CA . ILE B 1 268 ? -11.312 2.625 8.125 1 95.94 268 ILE B CA 1
ATOM 4226 C C . ILE B 1 268 ? -12.148 2.846 6.863 1 95.94 268 ILE B C 1
ATOM 4228 O O . ILE B 1 268 ? -11.953 3.834 6.148 1 95.94 268 ILE B O 1
ATOM 4232 N N . VAL B 1 269 ? -12.992 1.919 6.547 1 94.56 269 VAL B N 1
ATOM 4233 C CA . VAL B 1 269 ? -13.984 2.027 5.484 1 94.56 269 VAL B CA 1
ATOM 4234 C C . VAL B 1 269 ? -15.383 1.79 6.051 1 94.56 269 VAL B C 1
ATOM 4236 O O . VAL B 1 269 ? -15.562 0.968 6.953 1 94.56 269 VAL B O 1
ATOM 4239 N N . ALA B 1 270 ? -16.281 2.535 5.562 1 95.31 270 ALA B N 1
ATOM 4240 C CA . ALA B 1 270 ? -17.656 2.426 6.062 1 95.31 270 ALA B CA 1
ATOM 4241 C C . ALA B 1 270 ? -18.656 2.855 5 1 95.31 270 ALA B C 1
ATOM 4243 O O . ALA B 1 270 ? -18.297 3.494 4.012 1 95.31 270 ALA B O 1
ATOM 4244 N N . ASN B 1 271 ? -19.906 2.467 5.23 1 95.62 271 ASN B N 1
ATOM 4245 C CA . ASN B 1 271 ? -20.984 2.83 4.316 1 95.62 271 ASN B CA 1
ATOM 4246 C C . ASN B 1 271 ? -22.047 3.682 5.008 1 95.62 271 ASN B C 1
ATOM 4248 O O . ASN B 1 271 ? -22.25 3.559 6.219 1 95.62 271 ASN B O 1
ATOM 4252 N N . LYS B 1 272 ? -22.547 4.641 4.273 1 98.25 272 LYS B N 1
ATOM 4253 C CA . LYS B 1 272 ? -23.797 5.238 4.711 1 98.25 272 LYS B CA 1
ATOM 4254 C C . LYS B 1 272 ? -24.969 4.301 4.441 1 98.25 272 LYS B C 1
ATOM 4256 O O . LYS B 1 272 ? -25.094 3.74 3.352 1 98.25 272 LYS B O 1
ATOM 4261 N N . PRO B 1 273 ? -25.859 4.199 5.414 1 97.38 273 PRO B N 1
ATOM 4262 C CA . PRO B 1 273 ? -27.031 3.336 5.176 1 97.38 273 PRO B CA 1
ATOM 4263 C C . PRO B 1 273 ? -27.859 3.783 3.98 1 97.38 273 PRO B C 1
ATOM 4265 O O . PRO B 1 273 ? -27.984 4.984 3.725 1 97.38 273 PRO B O 1
ATOM 4268 N N . ARG B 1 274 ? -28.375 2.822 3.199 1 94.19 274 ARG B N 1
ATOM 4269 C CA . ARG B 1 274 ? -29.234 3.117 2.051 1 94.19 274 ARG B CA 1
ATOM 4270 C C . ARG B 1 274 ? -30.562 3.711 2.494 1 94.19 274 ARG B C 1
ATOM 4272 O O . ARG B 1 274 ? -31.172 4.492 1.763 1 94.19 274 ARG B O 1
ATOM 4279 N N . ASP B 1 275 ? -31.188 3.299 3.541 1 80.75 275 ASP B N 1
ATOM 4280 C CA . ASP B 1 275 ? -32.5 3.701 4.012 1 80.75 275 ASP B CA 1
ATOM 4281 C C . ASP B 1 275 ? -32.406 4.602 5.238 1 80.75 275 ASP B C 1
ATOM 4283 O O . ASP B 1 275 ? -31.469 4.492 6.02 1 80.75 275 ASP B O 1
#

Foldseek 3Di:
DAADALVRLQVQLLQQQVLCVVFPVVLLLVLLVVLLVVQPLLPWAEEEEEACFLPPSVVVNCVVCVVSVVNNHAYEYEYQYPNRQVSNVVPDDPRHHYYYDDLLDGPAAFQQTQEYEYEQNLLRHRDSLSSLLSVLRNHHAFGKYKYKAFADPVQQCLLCLLVVLCVVLPHDADDHPDSHQCHDCVRPVVSNVVSAWDPKDKDKDKTAGPDDALLSSLVSQLSRPRNVVRLVVDDPVVNVSSSVSSSVVLVVVCVVVVDGRMTMMMMMMTGHHND/DAADALVRLQVQLLQQQVLCCVFPVVLQLVLLVVLLVVQPCLPWAEEEEEACFLPPSVVVNCVVCVVSVVNNHAYEYEYQYPNRQVSNVVPDDPRHHYYYDDLLDGPAAFQQTQEYEYEQNLLRHRDSLSSLLSVLRNHHAFGKYKYKAFADPVQQCLLCLLVVLCVVLPHDADDHDDSHPCHDCVRPVVSNVVSAWDPKDKDKDKTAGPDDALLSSLVSQLSRPSNVVRLVVDDPVVNVSSSVSSRVVLVVVCVVVVDGRMTMMMMMMTGHHND

Solvent-accessible surface area (backbone atoms only — not comparable to full-atom values): 28209 Å² total; per-residue (Å²): 112,59,61,53,49,71,67,53,46,29,53,50,43,41,70,26,36,69,50,38,50,76,72,43,41,69,52,56,34,59,58,38,52,54,38,54,59,59,56,54,56,78,77,45,54,27,35,37,31,41,49,35,45,53,27,64,49,52,47,52,51,51,48,50,28,54,77,65,65,34,72,77,41,42,45,35,37,23,18,61,19,62,51,16,47,54,47,16,58,75,74,45,64,84,82,48,45,74,43,73,40,46,63,67,61,59,95,64,54,72,44,64,20,43,27,36,38,26,54,65,33,56,62,63,48,65,50,46,67,47,27,50,47,40,50,56,44,26,34,19,66,58,11,37,39,25,36,26,27,40,9,44,64,92,52,15,50,70,76,46,42,63,60,54,22,30,51,74,70,70,44,84,73,83,85,51,46,60,70,40,77,59,18,43,66,88,55,37,50,56,54,49,42,71,68,57,40,37,84,68,35,40,46,79,40,74,43,54,58,68,58,88,43,38,65,58,46,51,58,56,55,49,53,44,61,72,48,26,54,54,50,69,69,43,54,72,67,57,36,50,51,39,50,51,40,36,30,48,52,43,43,51,48,35,64,75,66,47,27,64,58,32,37,27,29,28,36,38,35,33,25,37,52,70,121,111,61,62,52,49,72,70,53,47,30,51,52,41,41,69,25,35,68,51,39,51,76,73,41,42,68,51,56,34,59,58,39,54,55,38,53,58,58,56,54,57,77,78,44,55,27,34,37,31,42,49,34,48,53,26,64,48,53,48,51,50,51,50,50,27,53,77,67,66,34,72,79,41,43,45,36,36,22,16,62,20,62,50,15,45,55,47,16,58,76,73,45,64,85,83,48,44,74,43,72,40,48,64,66,60,59,96,63,55,71,44,66,21,43,29,35,41,25,54,65,32,55,64,63,48,66,50,46,66,48,26,50,46,38,50,56,44,27,33,19,65,58,10,38,38,25,36,25,28,41,10,46,66,91,52,15,52,69,76,45,40,62,60,55,22,30,50,74,71,71,45,84,72,83,85,51,46,61,70,41,78,59,17,43,66,87,56,38,50,55,56,48,41,71,69,56,41,37,83,66,34,40,49,79,42,74,45,56,58,69,54,88,43,39,64,58,46,50,59,56,55,50,53,45,60,73,47,26,53,55,49,70,69,42,55,72,66,57,38,49,51,39,50,51,39,35,31,49,52,43,43,52,49,34,64,74,66,47,26,63,55,32,38,27,29,28,36,38,36,30,26,36,53,68,121

InterPro domains:
  IPR013216 Methyltransferase type 11 [PF08241] (48-146)
  IPR029063 S-adenosyl-L-methionine-dependent methyltransferase superfamily [G3DSA:3.40.50.150] (29-270)
  IPR029063 S-adenosyl-L-methionine-dependent methyltransferase superfamily [SSF53335] (11-226)

pLDDT: mean 93.92, std 5.31, range [66.75, 98.94]

Secondary structure (DSSP, 8-state):
-PPPPHHHHHHHHHHHHHHHIIIIIHHHHHHHHHHHHHS-GGG-SEEEEES-TTSHHHHHHHHHHHHHT-TT-EEEEEES-HHHHHHHHHHS-TTSEEEE--TTS--S-TT-EEEEEEET-TTTSS-HHHHHHHHHHHEEEEEEEEEEEE--GGG-HHHHHHHHHHHHTTPPPPP---TTTT-SHHHHHHHHHHHT-EEEEEEEEEEE-S--SHHHHHHHHTTSHHHHHHHHHS-HHHHHHHHHHHHHHHHHHHHHH-S--EEEEEEEEEE----/-PPPPHHHHHHHHHHHHHHHIIIIIHHHHHHHHHHHHHS-GGG-SEEEEES-TTSHHHHHHHHHHHHHT-TT-EEEEEES-HHHHHHHHHHS-TTSEEEE--TTS--S-TT-EEEEEEET-TTTSS-HHHHHHHHHHHEEEEEEEEEEEE--GGG-HHHHHHHHHHHHTTPPPPP---TTTT-SHHHHHHHHHHHT-EEEEEEEEEEE-S--SHHHHHHHHTTSHHHHHHHHHS-HHHHHHHHHHHHHHHHHHHHHH-S--EEEEEEEEEE----

Radius of gyration: 23.59 Å; Cα contacts (8 Å, |Δi|>4): 1108; chains: 2; bounding box: 65×63×54 Å

Sequence (550 aa):
MSAKTISELESFWNEFQSDYESKLGNTMTLFNHSLIHMLNTNSASSILELGCGPGLGTLSLFRKLQDEGNTKASITACDLSPAMIECARKKLPNSINLRVANSENLPFEDGSFDRILAGMSLNLVPNPQTMLSEIFRVLKPGGRVALSVWGRAEESFALTVFNQASSKVGLEVPNARSNFYLGTIPVLKPMVKQTGFVDILAWHQPTVYNELTAEEYAATLYTAPNRKKIFFALDKNKQRELHDAIVELIQEKMVSSEEPLKLDGLLIVANKPRDMSAKTISELESFWNEFQSDYESKLGNTMTLFNHSLIHMLNTNSASSILELGCGPGLGTLSLFRKLQDEGNTKASITACDLSPAMIECARKKLPNSINLRVANSENLPFEDGSFDRILAGMSLNLVPNPQTMLSEIFRVLKPGGRVALSVWGRAEESFALTVFNQASSKVGLEVPNARSNFYLGTIPVLKPMVKQTGFVDILAWHQPTVYNELTAEEYAATLYTAPNRKKIFFALDKNKQRELHDAIVELIQEKMVSSEEPLKLDGLLIVANKPRD

Nearest PDB structures (foldseek):
  5w7k-assembly2_B  TM=7.848E-01  e=8.453E-17  Penicillium oxalicum
  3ccf-assembly1_A  TM=8.114E-01  e=1.213E-16  Trichormus variabilis ATCC 29413
  5jgl-assembly2_B  TM=6.757E-01  e=1.213E-16  Aspergillus fumigatus
  3mgg-assembly1_A  TM=6.525E-01  e=1.256E-14  Methanosarcina mazei
  1vl5-assembly4_D  TM=6.570E-01  e=7.659E-14  Halalkalibacterium halodurans C-125